Protein 2AEB (pdb70)

Structure (mmCIF, N/CA/C/O backbone):
data_2AEB
#
_entry.id   2AEB
#
_cell.length_a   91.422
_cell.length_b   91.422
_cell.length_c   69.637
_cell.angle_alpha   90.00
_cell.angle_beta   90.00
_cell.angle_gamma   120.00
#
_symmetry.space_group_name_H-M   'P 3'
#
loop_
_entity.id
_entity.type
_entity.pdbx_description
1 polymer 'Arginase 1'
2 non-polymer 'MANGANESE (II) ION'
3 non-polymer '2(S)-AMINO-6-BORONOHEXANOIC ACID'
4 water water
#
loop_
_atom_site.group_PDB
_atom_site.id
_atom_site.type_symbol
_atom_site.label_atom_id
_atom_site.label_alt_id
_atom_site.label_comp_id
_atom_site.label_asym_id
_atom_site.label_entity_id
_atom_site.label_seq_id
_atom_site.pdbx_PDB_ins_code
_atom_site.Cartn_x
_atom_site.Cartn_y
_atom_site.Cartn_z
_atom_site.occupancy
_atom_site.B_iso_or_equiv
_atom_site.auth_seq_id
_atom_site.auth_comp_id
_atom_site.auth_asym_id
_atom_site.auth_atom_id
_atom_site.pdbx_PDB_model_num
ATOM 1 N N . SER A 1 5 ? 74.313 45.569 44.521 0.78 56.25 5 SER A N 1
ATOM 2 C CA . SER A 1 5 ? 73.633 45.249 43.269 0.78 33.28 5 SER A CA 1
ATOM 3 C C . SER A 1 5 ? 73.716 43.739 42.978 0.78 19.72 5 SER A C 1
ATOM 4 O O . SER A 1 5 ? 74.171 43.039 43.889 0.78 22.07 5 SER A O 1
ATOM 12 N N . ARG A 1 6 ? 73.186 43.374 41.783 1.00 23.04 6 ARG A N 1
ATOM 13 C CA . ARG A 1 6 ? 73.135 42.081 41.203 1.00 36.30 6 ARG A CA 1
ATOM 14 C C . ARG A 1 6 ? 73.536 42.164 39.727 1.00 44.64 6 ARG A C 1
ATOM 15 O O . ARG A 1 6 ? 72.746 42.285 38.777 1.00 26.26 6 ARG A O 1
ATOM 36 N N . THR A 1 7 ? 74.861 42.080 39.687 1.00 52.47 7 THR A N 1
ATOM 37 C CA . THR A 1 7 ? 75.782 41.803 38.674 1.00 24.25 7 THR A CA 1
ATOM 38 C C . THR A 1 7 ? 75.717 40.350 38.186 1.00 14.81 7 THR A C 1
ATOM 39 O O . THR A 1 7 ? 75.657 39.362 38.911 1.00 14.05 7 THR A O 1
ATOM 50 N N . ILE A 1 8 ? 75.775 40.244 36.879 1.00 14.68 8 ILE A N 1
ATOM 51 C CA . ILE A 1 8 ? 75.616 39.061 36.076 1.00 13.27 8 ILE A CA 1
ATOM 52 C C . ILE A 1 8 ? 76.765 38.915 35.090 1.00 13.64 8 ILE A C 1
ATOM 53 O O . ILE A 1 8 ? 77.296 39.876 34.551 1.00 17.76 8 ILE A O 1
ATOM 69 N N . GLY A 1 9 ? 77.143 37.659 34.822 1.00 14.16 9 GLY A N 1
ATOM 70 C CA . GLY A 1 9 ? 78.158 37.299 33.834 1.00 14.78 9 GLY A CA 1
ATOM 71 C C . GLY A 1 9 ? 77.495 36.236 32.947 1.00 12.00 9 GLY A C 1
ATOM 72 O O . GLY A 1 9 ? 77.223 35.149 33.437 1.00 14.71 9 GLY A O 1
ATOM 76 N N . ILE A 1 10 ? 77.244 36.570 31.698 1.00 13.38 10 ILE A N 1
ATOM 77 C CA . ILE A 1 10 ? 76.621 35.740 30.680 1.00 14.87 10 ILE A CA 1
ATOM 78 C C . ILE A 1 10 ? 77.676 34.816 30.077 1.00 15.51 10 ILE A C 1
ATOM 79 O O . ILE A 1 10 ? 78.740 35.289 29.694 1.00 16.20 10 ILE A O 1
ATOM 95 N N . ILE A 1 11 ? 77.395 33.532 29.971 1.00 16.35 11 ILE A N 1
ATOM 96 C CA . ILE A 1 11 ? 78.241 32.568 29.283 1.00 11.30 11 ILE A CA 1
ATOM 97 C C . ILE A 1 11 ? 77.414 31.845 28.242 1.00 16.33 11 ILE A C 1
ATOM 98 O O . ILE A 1 11 ? 76.478 31.144 28.656 1.00 12.65 11 ILE A O 1
ATOM 114 N N . GLY A 1 12 ? 77.706 32.022 26.952 1.00 12.33 12 GLY A N 1
ATOM 115 C CA . GLY A 1 12 ? 76.993 31.226 25.933 1.00 11.77 12 GLY A CA 1
ATOM 116 C C . GLY A 1 12 ? 77.656 29.858 25.859 1.00 12.14 12 GLY A C 1
ATOM 117 O O . GLY A 1 12 ? 78.889 29.751 25.833 1.00 14.73 12 GLY A O 1
ATOM 121 N N . ALA A 1 13 ? 76.866 28.793 25.876 1.00 12.15 13 ALA A N 1
ATOM 122 C CA . ALA A 1 13 ? 77.308 27.406 25.769 1.00 13.65 13 ALA A CA 1
ATOM 123 C C . ALA A 1 13 ? 76.578 26.678 24.654 1.00 12.88 13 ALA A C 1
ATOM 124 O O . ALA A 1 13 ? 75.687 25.834 24.902 1.00 13.06 13 ALA A O 1
ATOM 131 N N . PRO A 1 14 ? 76.922 26.980 23.405 1.00 13.00 14 PRO A N 1
ATOM 132 C CA . PRO A 1 14 ? 76.266 26.426 22.215 1.00 11.23 14 PRO A CA 1
ATOM 133 C C . PRO A 1 14 ? 76.703 25.003 21.937 1.00 12.74 14 PRO A C 1
ATOM 134 O O . PRO A 1 14 ? 77.508 24.718 21.049 1.00 19.72 14 PRO A O 1
ATOM 145 N N . PHE A 1 15 ? 76.241 24.039 22.694 1.00 12.55 15 PHE A N 1
ATOM 146 C CA . PHE A 1 15 ? 76.673 22.661 22.752 1.00 10.57 15 PHE A CA 1
ATOM 147 C C . PHE A 1 15 ? 75.496 21.710 22.734 1.00 13.63 15 PHE A C 1
ATOM 148 O O . PHE A 1 15 ? 74.484 21.972 23.401 1.00 12.21 15 PHE A O 1
ATOM 165 N N . SER A 1 16 ? 75.555 20.625 21.969 1.00 9.11 16 SER A N 1
ATOM 166 C CA . SER A 1 16 ? 74.461 19.728 21.714 1.00 9.46 16 SER A CA 1
ATOM 167 C C . SER A 1 16 ? 74.784 18.242 21.896 1.00 10.02 16 SER A C 1
ATOM 168 O O . SER A 1 16 ? 73.852 17.433 21.818 1.00 9.92 16 SER A O 1
ATOM 176 N N . LYS A 1 17 ? 76.048 17.856 22.137 1.00 10.12 17 LYS A N 1
ATOM 177 C CA . LYS A 1 17 ? 76.377 16.431 22.090 1.00 9.54 17 LYS A CA 1
ATOM 178 C C . LYS A 1 17 ? 75.958 15.595 23.281 1.00 11.29 17 LYS A C 1
ATOM 179 O O . LYS A 1 17 ? 76.216 14.383 23.291 1.00 12.01 17 LYS A O 1
ATOM 198 N N . GLY A 1 18 ? 75.299 16.218 24.279 1.00 8.89 18 GLY A N 1
ATOM 199 C CA . GLY A 1 18 ? 74.600 15.482 25.318 1.00 10.60 18 GLY A CA 1
ATOM 200 C C . GLY A 1 18 ? 73.338 14.795 24.900 1.00 8.69 18 GLY A C 1
ATOM 201 O O . GLY A 1 18 ? 72.675 14.017 25.632 1.00 10.21 18 GLY A O 1
ATOM 205 N N . GLN A 1 19 ? 72.909 15.004 23.634 1.00 10.66 19 GLN A N 1
ATOM 206 C CA . GLN A 1 19 ? 71.666 14.451 23.095 1.00 8.79 19 GLN A CA 1
ATOM 207 C C . GLN A 1 19 ? 71.684 14.477 21.557 1.00 8.89 19 GLN A C 1
ATOM 208 O O . GLN A 1 19 ? 72.662 15.020 21.009 1.00 11.22 19 GLN A O 1
ATOM 222 N N . PRO A 1 20 ? 70.746 13.892 20.855 1.00 10.42 20 PRO A N 1
ATOM 223 C CA . PRO A 1 20 ? 70.957 13.772 19.394 1.00 14.90 20 PRO A CA 1
ATOM 224 C C . PRO A 1 20 ? 70.737 14.972 18.505 1.00 16.29 20 PRO A C 1
ATOM 225 O O . PRO A 1 20 ? 71.362 14.982 17.398 1.00 15.01 20 PRO A O 1
ATOM 236 N N . ARG A 1 21 ? 69.948 15.953 18.857 1.00 14.36 21 ARG A N 1
ATOM 237 C CA . ARG A 1 21 ? 69.476 17.033 18.009 1.00 10.80 21 ARG A CA 1
ATOM 238 C C . ARG A 1 21 ? 70.368 18.238 18.010 1.00 18.13 21 ARG A C 1
ATOM 239 O O . ARG A 1 21 ? 70.640 18.860 19.044 1.00 14.16 21 ARG A O 1
ATOM 260 N N . GLY A 1 22 ? 70.906 18.714 16.868 1.00 14.05 22 GLY A N 1
ATOM 261 C CA . GLY A 1 22 ? 71.954 19.714 16.909 1.00 11.68 22 GLY A CA 1
ATOM 262 C C . GLY A 1 22 ? 71.541 21.117 17.222 1.00 13.90 22 GLY A C 1
ATOM 263 O O . GLY A 1 22 ? 72.308 21.972 17.638 1.00 13.96 22 GLY A O 1
ATOM 267 N N . GLY A 1 23 ? 70.241 21.378 17.021 1.00 14.71 23 GLY A N 1
ATOM 268 C CA . GLY A 1 23 ? 69.676 22.687 17.092 1.00 10.69 23 GLY A CA 1
ATOM 269 C C . GLY A 1 23 ? 69.663 23.394 18.431 1.00 9.66 23 GLY A C 1
ATOM 270 O O . GLY A 1 23 ? 69.542 24.597 18.457 1.00 12.34 23 GLY A O 1
ATOM 274 N N . VAL A 1 24 ? 69.861 22.617 19.510 1.00 11.39 24 VAL A N 1
ATOM 275 C CA . VAL A 1 24 ? 70.063 23.319 20.791 1.00 11.31 24 VAL A CA 1
ATOM 276 C C . VAL A 1 24 ? 71.307 24.190 20.812 1.00 12.41 24 VAL A C 1
ATOM 277 O O . VAL A 1 24 ? 71.460 25.067 21.660 1.00 13.93 24 VAL A O 1
ATOM 290 N N . GLU A 1 25 ? 72.250 24.004 19.873 1.00 12.98 25 GLU A N 1
ATOM 291 C CA . GLU A 1 25 ? 73.398 24.846 19.668 1.00 16.11 25 GLU A CA 1
ATOM 292 C C . GLU A 1 25 ? 72.979 26.296 19.386 1.00 18.88 25 GLU A C 1
ATOM 293 O O . GLU A 1 25 ? 73.816 27.182 19.604 1.00 19.44 25 GLU A O 1
ATOM 305 N N . GLU A 1 26 ? 71.773 26.532 18.891 1.00 15.57 26 GLU A N 1
ATOM 306 C CA . GLU A 1 26 ? 71.322 27.871 18.574 1.00 19.68 26 GLU A CA 1
ATOM 307 C C . GLU A 1 26 ? 70.737 28.620 19.765 1.00 14.95 26 GLU A C 1
ATOM 308 O O . GLU A 1 26 ? 70.422 29.814 19.651 1.00 15.85 26 GLU A O 1
ATOM 320 N N . GLY A 1 27 ? 70.564 27.929 20.884 1.00 15.15 27 GLY A N 1
ATOM 321 C CA . GLY A 1 27 ? 70.023 28.578 22.061 1.00 18.05 27 GLY A CA 1
ATOM 322 C C . GLY A 1 27 ? 70.627 29.894 22.439 1.00 18.24 27 GLY A C 1
ATOM 323 O O . GLY A 1 27 ? 69.941 30.902 22.674 1.00 15.57 27 GLY A O 1
ATOM 327 N N . PRO A 1 28 ? 71.938 29.987 22.598 1.00 14.23 28 PRO A N 1
ATOM 328 C CA . PRO A 1 28 ? 72.504 31.278 23.009 1.00 11.08 28 PRO A CA 1
ATOM 329 C C . PRO A 1 28 ? 72.260 32.353 21.957 1.00 16.34 28 PRO A C 1
ATOM 330 O O . PRO A 1 28 ? 71.997 33.520 22.265 1.00 21.63 28 PRO A O 1
ATOM 341 N N . THR A 1 29 ? 72.310 32.011 20.674 1.00 18.13 29 THR A N 1
ATOM 342 C CA . THR A 1 29 ? 72.041 32.979 19.617 1.00 19.58 29 THR A CA 1
ATOM 343 C C . THR A 1 29 ? 70.633 33.541 19.629 1.00 15.52 29 THR A C 1
ATOM 344 O O . THR A 1 29 ? 70.379 34.749 19.506 1.00 17.72 29 THR A O 1
ATOM 355 N N . VAL A 1 30 ? 69.650 32.641 19.775 1.00 15.00 30 VAL A N 1
ATOM 356 C CA . VAL A 1 30 ? 68.290 33.211 19.703 1.00 13.69 30 VAL A CA 1
ATOM 357 C C . VAL A 1 30 ? 67.883 33.966 20.961 1.00 12.12 30 VAL A C 1
ATOM 358 O O . VAL A 1 30 ? 67.065 34.896 20.910 1.00 14.91 30 VAL A O 1
ATOM 371 N N . LEU A 1 31 ? 68.481 33.556 22.081 1.00 14.13 31 LEU A N 1
ATOM 372 C CA . LEU A 1 31 ? 68.180 34.274 23.323 1.00 15.83 31 LEU A CA 1
ATOM 373 C C . LEU A 1 31 ? 68.795 35.652 23.227 1.00 14.75 31 LEU A C 1
ATOM 374 O O . LEU A 1 31 ? 68.176 36.644 23.597 1.00 20.48 31 LEU A O 1
ATOM 390 N N . ARG A 1 32 ? 70.023 35.764 22.726 1.00 15.44 32 ARG A N 1
ATOM 391 C CA . ARG A 1 32 ? 70.691 37.035 22.552 1.00 20.77 32 ARG A CA 1
ATOM 392 C C . ARG A 1 32 ? 69.957 37.904 21.538 1.00 18.32 32 ARG A C 1
ATOM 393 O O . ARG A 1 32 ? 69.847 39.101 21.853 1.00 20.15 32 ARG A O 1
ATOM 414 N N . LYS A 1 33 ? 69.503 37.346 20.416 1.00 14.04 33 LYS A N 1
ATOM 415 C CA . LYS A 1 33 ? 68.783 38.063 19.376 1.00 15.01 33 LYS A CA 1
ATOM 416 C C . LYS A 1 33 ? 67.434 38.588 19.861 1.00 22.90 33 LYS A C 1
ATOM 417 O O . LYS A 1 33 ? 66.904 39.558 19.301 1.00 19.67 33 LYS A O 1
ATOM 436 N N . ALA A 1 34 ? 66.901 37.954 20.917 1.00 15.41 34 ALA A N 1
ATOM 437 C CA . ALA A 1 34 ? 65.612 38.360 21.468 1.00 14.25 34 ALA A CA 1
ATOM 438 C C . ALA A 1 34 ? 65.768 39.582 22.374 1.00 15.45 34 ALA A C 1
ATOM 439 O O . ALA A 1 34 ? 64.769 40.113 22.836 1.00 20.59 34 ALA A O 1
ATOM 446 N N . GLY A 1 35 ? 67.002 40.024 22.613 1.00 14.30 35 GLY A N 1
ATOM 447 C CA . GLY A 1 35 ? 67.241 41.213 23.402 1.00 19.60 35 GLY A CA 1
ATOM 448 C C . GLY A 1 35 ? 67.583 40.971 24.858 1.00 16.25 35 GLY A C 1
ATOM 449 O O . GLY A 1 35 ? 67.498 41.879 25.694 1.00 19.09 35 GLY A O 1
ATOM 453 N N . LEU A 1 36 ? 67.956 39.759 25.216 1.00 14.45 36 LEU A N 1
ATOM 454 C CA . LEU A 1 36 ? 68.178 39.410 26.614 1.00 15.96 36 LEU A CA 1
ATOM 455 C C . LEU A 1 36 ? 69.129 40.341 27.349 1.00 18.38 36 LEU A C 1
ATOM 456 O O . LEU A 1 36 ? 68.802 40.825 28.442 1.00 16.16 36 LEU A O 1
ATOM 472 N N . LEU A 1 37 ? 70.313 40.630 26.821 1.00 18.64 37 LEU A N 1
ATOM 473 C CA . LEU A 1 37 ? 71.244 41.467 27.607 1.00 20.33 37 LEU A CA 1
ATOM 474 C C . LEU A 1 37 ? 70.704 42.882 27.737 1.00 16.97 37 LEU A C 1
ATOM 475 O O . LEU A 1 37 ? 70.809 43.525 28.772 1.00 21.54 37 LEU A O 1
ATOM 491 N N . GLU A 1 38 ? 70.115 43.441 26.671 1.00 18.03 38 GLU A N 1
ATOM 492 C CA . GLU A 1 38 ? 69.565 44.781 26.748 1.00 21.23 38 GLU A CA 1
ATOM 493 C C . GLU A 1 38 ? 68.430 44.898 27.757 1.00 25.41 38 GLU A C 1
ATOM 494 O O . GLU A 1 38 ? 68.316 45.863 28.539 1.00 19.78 38 GLU A O 1
ATOM 506 N N . LYS A 1 39 ? 67.558 43.885 27.756 1.00 19.03 39 LYS A N 1
ATOM 507 C CA . LYS A 1 39 ? 66.434 43.828 28.692 1.00 13.75 39 LYS A CA 1
ATOM 508 C C . LYS A 1 39 ? 66.952 43.731 30.116 1.00 16.58 39 LYS A C 1
ATOM 509 O O . LYS A 1 39 ? 66.363 44.344 31.027 1.00 18.34 39 LYS A O 1
ATOM 528 N N . LEU A 1 40 ? 68.041 43.015 30.367 1.00 14.47 40 LEU A N 1
ATOM 529 C CA . LEU A 1 40 ? 68.597 42.889 31.720 1.00 14.32 40 LEU A CA 1
ATOM 530 C C . LEU A 1 40 ? 69.112 44.269 32.131 1.00 15.90 40 LEU A C 1
ATOM 531 O O . LEU A 1 40 ? 68.908 44.679 33.278 1.00 16.56 40 LEU A O 1
ATOM 547 N N . LYS A 1 41 ? 69.735 44.963 31.185 1.00 19.20 41 LYS A N 1
ATOM 548 C CA . LYS A 1 41 ? 70.293 46.307 31.464 1.00 17.13 41 LYS A CA 1
ATOM 549 C C . LYS A 1 41 ? 69.186 47.299 31.770 1.00 16.87 41 LYS A C 1
ATOM 550 O O . LYS A 1 41 ? 69.393 48.198 32.609 1.00 23.20 41 LYS A O 1
ATOM 569 N N . GLU A 1 42 ? 68.009 47.174 31.180 1.00 16.97 42 GLU A N 1
ATOM 570 C CA . GLU A 1 42 ? 66.844 48.036 31.326 1.00 17.40 42 GLU A CA 1
ATOM 571 C C . GLU A 1 42 ? 66.236 47.939 32.720 1.00 16.46 42 GLU A C 1
ATOM 572 O O . GLU A 1 42 ? 65.571 48.859 33.200 1.00 24.68 42 GLU A O 1
ATOM 584 N N . GLN A 1 43 ? 66.486 46.801 33.332 1.00 14.69 43 GLN A N 1
ATOM 585 C CA . GLN A 1 43 ? 66.186 46.343 34.661 1.00 25.40 43 GLN A CA 1
ATOM 586 C C . GLN A 1 43 ? 67.231 46.794 35.646 1.00 21.37 43 GLN A C 1
ATOM 587 O O . GLN A 1 43 ? 68.054 47.685 35.413 1.00 30.77 43 GLN A O 1
ATOM 601 N N . GLU A 1 44 ? 67.321 46.153 36.819 1.00 21.22 44 GLU A N 1
ATOM 602 C CA . GLU A 1 44 ? 68.427 46.705 37.624 1.00 45.35 44 GLU A CA 1
ATOM 603 C C . GLU A 1 44 ? 69.857 46.441 37.205 1.00 36.31 44 GLU A C 1
ATOM 604 O O . GLU A 1 44 ? 70.705 46.764 38.065 1.00 25.39 44 GLU A O 1
ATOM 616 N N . CYS A 1 45 ? 70.302 45.890 36.075 1.00 19.13 45 CYS A N 1
ATOM 617 C CA . CYS A 1 45 ? 71.430 44.992 36.125 1.00 18.32 45 CYS A CA 1
ATOM 618 C C . CYS A 1 45 ? 72.748 45.410 35.482 1.00 16.19 45 CYS A C 1
ATOM 619 O O . CYS A 1 45 ? 72.800 46.078 34.464 1.00 21.99 45 CYS A O 1
ATOM 626 N N . ASP A 1 46 ? 73.818 44.937 36.118 1.00 17.63 46 ASP A N 1
ATOM 627 C CA . ASP A 1 46 ? 75.216 45.092 35.740 1.00 17.39 46 ASP A CA 1
ATOM 628 C C . ASP A 1 46 ? 75.637 43.787 35.068 1.00 18.11 46 ASP A C 1
ATOM 629 O O . ASP A 1 46 ? 75.970 42.845 35.784 1.00 18.44 46 ASP A O 1
ATOM 638 N N . VAL A 1 47 ? 75.599 43.810 33.756 1.00 17.19 47 VAL A N 1
ATOM 639 C CA . VAL A 1 47 ? 75.846 42.686 32.894 1.00 15.90 47 VAL A CA 1
ATOM 640 C C . VAL A 1 47 ? 77.176 42.704 32.133 1.00 22.46 47 VAL A C 1
ATOM 641 O O . VAL A 1 47 ? 77.532 43.581 31.353 1.00 26.30 47 VAL A O 1
ATOM 654 N N . LYS A 1 48 ? 77.918 41.626 32.339 1.00 19.26 48 LYS A N 1
ATOM 655 C CA . LYS A 1 48 ? 79.160 41.407 31.582 1.00 23.15 48 LYS A CA 1
ATOM 656 C C . LYS A 1 48 ? 79.001 40.135 30.771 1.00 25.13 48 LYS A C 1
ATOM 657 O O . LYS A 1 48 ? 78.679 39.028 31.246 1.00 16.26 48 LYS A O 1
ATOM 676 N N . ASP A 1 49 ? 79.153 40.302 29.455 1.00 22.78 49 ASP A N 1
ATOM 677 C CA . ASP A 1 49 ? 79.139 39.183 28.524 1.00 14.56 49 ASP A CA 1
ATOM 678 C C . ASP A 1 49 ? 80.517 38.558 28.396 1.00 17.69 49 ASP A C 1
ATOM 679 O O . ASP A 1 49 ? 81.483 39.199 27.957 1.00 30.83 49 ASP A O 1
ATOM 688 N N . TYR A 1 50 ? 80.692 37.313 28.788 1.00 15.38 50 TYR A N 1
ATOM 689 C CA . TYR A 1 50 ? 81.920 36.551 28.718 1.00 16.61 50 TYR A CA 1
ATOM 690 C C . TYR A 1 50 ? 82.015 35.787 27.391 1.00 19.92 50 TYR A C 1
ATOM 691 O O . TYR A 1 50 ? 82.951 35.019 27.173 1.00 19.06 50 TYR A O 1
ATOM 709 N N . GLY A 1 51 ? 81.055 35.984 26.520 1.00 17.54 51 GLY A N 1
ATOM 710 C CA . GLY A 1 51 ? 80.954 35.432 25.178 1.00 18.78 51 GLY A CA 1
ATOM 711 C C . GLY A 1 51 ? 80.454 34.010 25.109 1.00 18.81 51 GLY A C 1
ATOM 712 O O . GLY A 1 51 ? 79.987 33.375 26.071 1.00 19.29 51 GLY A O 1
ATOM 716 N N . ASP A 1 52 ? 80.570 33.479 23.896 1.00 17.80 52 ASP A N 1
ATOM 717 C CA . ASP A 1 52 ? 80.172 32.097 23.662 1.00 20.68 52 ASP A CA 1
ATOM 718 C C . ASP A 1 52 ? 81.423 31.228 23.720 1.00 26.26 52 ASP A C 1
ATOM 719 O O . ASP A 1 52 ? 82.471 31.482 23.107 1.00 20.60 52 ASP A O 1
ATOM 728 N N . LEU A 1 53 ? 81.381 30.155 24.502 1.00 16.69 53 LEU A N 1
ATOM 729 C CA . LEU A 1 53 ? 82.487 29.208 24.517 1.00 15.01 53 LEU A CA 1
ATOM 730 C C . LEU A 1 53 ? 82.643 28.490 23.184 1.00 15.98 53 LEU A C 1
ATOM 731 O O . LEU A 1 53 ? 81.636 28.008 22.642 1.00 19.42 53 LEU A O 1
ATOM 747 N N . PRO A 1 54 ? 83.893 28.457 22.738 1.00 17.87 54 PRO A N 1
ATOM 748 C CA . PRO A 1 54 ? 84.242 27.662 21.563 1.00 19.87 54 PRO A CA 1
ATOM 749 C C . PRO A 1 54 ? 84.578 26.232 21.962 1.00 10.86 54 PRO A C 1
ATOM 750 O O . PRO A 1 54 ? 85.597 25.911 22.553 1.00 20.71 54 PRO A O 1
ATOM 761 N N . PHE A 1 55 ? 83.686 25.318 21.601 1.00 18.93 55 PHE A N 1
ATOM 762 C CA . PHE A 1 55 ? 83.809 23.909 21.915 1.00 16.57 55 PHE A CA 1
ATOM 763 C C . PHE A 1 55 ? 84.498 23.246 20.723 1.00 26.20 55 PHE A C 1
ATOM 764 O O . PHE A 1 55 ? 83.975 23.307 19.612 1.00 24.79 55 PHE A O 1
ATOM 781 N N . ALA A 1 56 ? 85.674 22.635 20.886 1.00 26.69 56 ALA A N 1
ATOM 782 C CA . ALA A 1 56 ? 86.248 22.157 19.613 1.00 31.42 56 ALA A CA 1
ATOM 783 C C . ALA A 1 56 ? 85.703 20.761 19.305 1.00 22.37 56 ALA A C 1
ATOM 784 O O . ALA A 1 56 ? 85.318 20.032 20.210 1.00 20.29 56 ALA A O 1
ATOM 791 N N . ASP A 1 57 ? 85.680 20.439 18.014 1.00 28.71 57 ASP A N 1
ATOM 792 C CA . ASP A 1 57 ? 85.231 19.123 17.593 1.00 16.79 57 ASP A CA 1
ATOM 793 C C . ASP A 1 57 ? 86.142 18.004 18.061 1.00 19.32 57 ASP A C 1
ATOM 794 O O . ASP A 1 57 ? 87.364 18.185 17.991 1.00 23.11 57 ASP A O 1
ATOM 803 N N . ILE A 1 58 ? 85.606 16.874 18.528 1.00 17.53 58 ILE A N 1
ATOM 804 C CA . ILE A 1 58 ? 86.395 15.681 18.821 1.00 15.06 58 ILE A CA 1
ATOM 805 C C . ILE A 1 58 ? 85.948 14.579 17.879 1.00 16.68 58 ILE A C 1
ATOM 806 O O . ILE A 1 58 ? 84.987 13.858 18.105 1.00 19.10 58 ILE A O 1
ATOM 822 N N . PRO A 1 59 ? 86.690 14.433 16.771 1.00 15.09 59 PRO A N 1
ATOM 823 C CA . PRO A 1 59 ? 86.296 13.428 15.779 1.00 13.21 59 PRO A CA 1
ATOM 824 C C . PRO A 1 59 ? 86.302 11.988 16.265 1.00 12.43 59 PRO A C 1
ATOM 825 O O . PRO A 1 59 ? 85.446 11.217 15.831 1.00 14.06 59 PRO A O 1
ATOM 836 N N . ASN A 1 60 ? 87.281 11.614 17.093 1.00 12.35 60 ASN A N 1
ATOM 837 C CA . ASN A 1 60 ? 87.333 10.251 17.630 1.00 12.29 60 ASN A CA 1
ATOM 838 C C . ASN A 1 60 ? 86.640 10.241 19.002 1.00 15.31 60 ASN A C 1
ATOM 839 O O . ASN A 1 60 ? 87.241 10.629 19.994 1.00 15.77 60 ASN A O 1
ATOM 850 N N . ASP A 1 61 ? 85.379 9.823 19.035 1.00 13.04 61 ASP A N 1
ATOM 851 C CA . ASP A 1 61 ? 84.565 9.855 20.274 1.00 11.61 61 ASP A CA 1
ATOM 852 C C . ASP A 1 61 ? 83.502 8.780 20.192 1.00 11.19 61 ASP A C 1
ATOM 853 O O . ASP A 1 61 ? 82.292 9.122 20.114 1.00 15.64 61 ASP A O 1
ATOM 862 N N . SER A 1 62 ? 83.907 7.523 20.170 1.00 13.61 62 SER A N 1
ATOM 863 C CA . SER A 1 62 ? 82.987 6.414 20.048 1.00 12.61 62 SER A CA 1
ATOM 864 C C . SER A 1 62 ? 82.326 6.172 21.412 1.00 13.20 62 SER A C 1
ATOM 865 O O . SER A 1 62 ? 82.934 6.547 22.416 1.00 15.29 62 SER A O 1
ATOM 873 N N . PRO A 1 63 ? 81.137 5.618 21.400 1.00 13.44 63 PRO A N 1
ATOM 874 C CA . PRO A 1 63 ? 80.434 5.371 22.672 1.00 10.89 63 PRO A CA 1
ATOM 875 C C . PRO A 1 63 ? 81.277 4.626 23.669 1.00 10.84 63 PRO A C 1
ATOM 876 O O . PRO A 1 63 ? 82.135 3.761 23.445 1.00 15.13 63 PRO A O 1
ATOM 887 N N . PHE A 1 64 ? 81.007 4.951 24.940 1.00 13.05 64 PHE A N 1
ATOM 888 C CA . PHE A 1 64 ? 81.525 4.214 26.081 1.00 11.19 64 PHE A CA 1
ATOM 889 C C . PHE A 1 64 ? 80.392 3.318 26.524 1.00 14.56 64 PHE A C 1
ATOM 890 O O . PHE A 1 64 ? 79.401 3.834 27.070 1.00 17.36 64 PHE A O 1
ATOM 907 N N . GLN A 1 65 ? 80.455 2.018 26.274 1.00 18.58 65 GLN A N 1
ATOM 908 C CA . GLN A 1 65 ? 79.290 1.151 26.441 1.00 22.85 65 GLN A CA 1
ATOM 909 C C . GLN A 1 65 ? 78.106 1.775 25.686 1.00 23.89 65 GLN A C 1
ATOM 910 O O . GLN A 1 65 ? 78.183 1.927 24.457 1.00 17.76 65 GLN A O 1
ATOM 924 N N . ILE A 1 66 ? 77.036 2.129 26.379 1.00 22.88 66 ILE A N 1
ATOM 925 C CA . ILE A 1 66 ? 75.842 2.780 25.912 1.00 20.79 66 ILE A CA 1
ATOM 926 C C . ILE A 1 66 ? 76.008 4.292 25.695 1.00 15.15 66 ILE A C 1
ATOM 927 O O . ILE A 1 66 ? 75.255 4.917 24.970 1.00 17.27 66 ILE A O 1
ATOM 943 N N . VAL A 1 67 ? 76.965 4.847 26.390 1.00 15.91 67 VAL A N 1
ATOM 944 C CA . VAL A 1 67 ? 77.037 6.281 26.572 1.00 14.50 67 VAL A CA 1
ATOM 945 C C . VAL A 1 67 ? 77.604 7.019 25.359 1.00 14.40 67 VAL A C 1
ATOM 946 O O . VAL A 1 67 ? 78.706 6.654 24.945 1.00 13.15 67 VAL A O 1
ATOM 959 N N . LYS A 1 68 ? 76.908 7.996 24.803 1.00 13.70 68 LYS A N 1
ATOM 960 C CA . LYS A 1 68 ? 77.329 8.590 23.535 1.00 11.99 68 LYS A CA 1
ATOM 961 C C . LYS A 1 68 ? 78.065 9.915 23.684 1.00 16.08 68 LYS A C 1
ATOM 962 O O . LYS A 1 68 ? 77.775 10.703 24.570 1.00 13.31 68 LYS A O 1
ATOM 981 N N . ASN A 1 69 ? 78.993 10.109 22.753 1.00 12.11 69 ASN A N 1
ATOM 982 C CA . ASN A 1 69 ? 79.836 11.300 22.689 1.00 16.10 69 ASN A CA 1
ATOM 983 C C . ASN A 1 69 ? 80.458 11.633 24.047 1.00 10.64 69 ASN A C 1
ATOM 984 O O . ASN A 1 69 ? 80.462 12.819 24.391 1.00 11.84 69 ASN A O 1
ATOM 995 N N . PRO A 1 70 ? 81.003 10.660 24.761 1.00 11.14 70 PRO A N 1
ATOM 996 C CA . PRO A 1 70 ? 81.444 11.008 26.146 1.00 13.02 70 PRO A CA 1
ATOM 997 C C . PRO A 1 70 ? 82.546 12.039 26.219 1.00 13.21 70 PRO A C 1
ATOM 998 O O . PRO A 1 70 ? 82.626 12.937 27.074 1.00 10.63 70 PRO A O 1
ATOM 1009 N N . ARG A 1 71 ? 83.550 11.925 25.328 1.00 12.79 71 ARG A N 1
ATOM 1010 C CA . ARG A 1 71 ? 84.680 12.870 25.387 1.00 10.82 71 ARG A CA 1
ATOM 1011 C C . ARG A 1 71 ? 84.268 14.277 25.036 1.00 11.14 71 ARG A C 1
ATOM 1012 O O . ARG A 1 71 ? 84.779 15.234 25.615 1.00 13.80 71 ARG A O 1
ATOM 1033 N N . SER A 1 72 ? 83.348 14.465 24.095 1.00 10.95 72 SER A N 1
ATOM 1034 C CA . SER A 1 72 ? 82.840 15.761 23.712 1.00 14.66 72 SER A CA 1
ATOM 1035 C C . SER A 1 72 ? 82.084 16.368 24.907 1.00 9.68 72 SER A C 1
ATOM 1036 O O . SER A 1 72 ? 82.293 17.528 25.233 1.00 11.41 72 SER A O 1
ATOM 1044 N N . VAL A 1 73 ? 81.236 15.533 25.504 1.00 10.89 73 VAL A N 1
ATOM 1045 C CA . VAL A 1 73 ? 80.443 16.124 26.601 1.00 12.96 73 VAL A CA 1
ATOM 1046 C C . VAL A 1 73 ? 81.322 16.442 27.807 1.00 11.39 73 VAL A C 1
ATOM 1047 O O . VAL A 1 73 ? 81.129 17.493 28.429 1.00 11.81 73 VAL A O 1
ATOM 1060 N N . GLY A 1 74 ? 82.277 15.565 28.089 1.00 12.74 74 GLY A N 1
ATOM 1061 C CA . GLY A 1 74 ? 83.157 15.797 29.223 1.00 12.52 74 GLY A CA 1
ATOM 1062 C C . GLY A 1 74 ? 84.009 17.023 29.087 1.00 12.53 74 GLY A C 1
ATOM 1063 O O . GLY A 1 74 ? 84.209 17.816 30.013 1.00 13.60 74 GLY A O 1
ATOM 1067 N N . LYS A 1 75 ? 84.503 17.221 27.857 1.00 12.27 75 LYS A N 1
ATOM 1068 C CA . LYS A 1 75 ? 85.396 18.340 27.617 1.00 15.42 75 LYS A CA 1
ATOM 1069 C C . LYS A 1 75 ? 84.622 19.645 27.675 1.00 12.35 75 LYS A C 1
ATOM 1070 O O . LYS A 1 75 ? 85.108 20.633 28.219 1.00 16.27 75 LYS A O 1
ATOM 1089 N N . ALA A 1 76 ? 83.411 19.625 27.120 1.00 12.23 76 ALA A N 1
ATOM 1090 C CA . ALA A 1 76 ? 82.583 20.824 27.098 1.00 12.73 76 ALA A CA 1
ATOM 1091 C C . ALA A 1 76 ? 82.269 21.286 28.537 1.00 11.45 76 ALA A C 1
ATOM 1092 O O . ALA A 1 76 ? 82.293 22.472 28.889 1.00 13.94 76 ALA A O 1
ATOM 1099 N N . SER A 1 77 ? 81.934 20.342 29.396 1.00 11.46 77 SER A N 1
ATOM 1100 C CA . SER A 1 77 ? 81.653 20.691 30.801 1.00 10.74 77 SER A CA 1
ATOM 1101 C C . SER A 1 77 ? 82.934 21.087 31.537 1.00 11.01 77 SER A C 1
ATOM 1102 O O . SER A 1 77 ? 82.893 21.968 32.414 1.00 13.25 77 SER A O 1
ATOM 1110 N N . GLU A 1 78 ? 84.064 20.472 31.230 1.00 11.50 78 GLU A N 1
ATOM 1111 C CA . GLU A 1 78 ? 85.324 20.863 31.861 1.00 10.37 78 GLU A CA 1
ATOM 1112 C C . GLU A 1 78 ? 85.602 22.322 31.554 1.00 11.30 78 GLU A C 1
ATOM 1113 O O . GLU A 1 78 ? 85.953 23.120 32.444 1.00 12.31 78 GLU A O 1
ATOM 1125 N N . GLN A 1 79 ? 85.455 22.725 30.304 1.00 12.30 79 GLN A N 1
ATOM 1126 C CA . GLN A 1 79 ? 85.619 24.084 29.829 1.00 12.44 79 GLN A CA 1
ATOM 1127 C C . GLN A 1 79 ? 84.650 25.052 30.507 1.00 14.91 79 GLN A C 1
ATOM 1128 O O . GLN A 1 79 ? 85.021 26.117 31.037 1.00 15.38 79 GLN A O 1
ATOM 1142 N N . LEU A 1 80 ? 83.361 24.675 30.487 1.00 13.06 80 LEU A N 1
ATOM 1143 C CA . LEU A 1 80 ? 82.333 25.490 31.135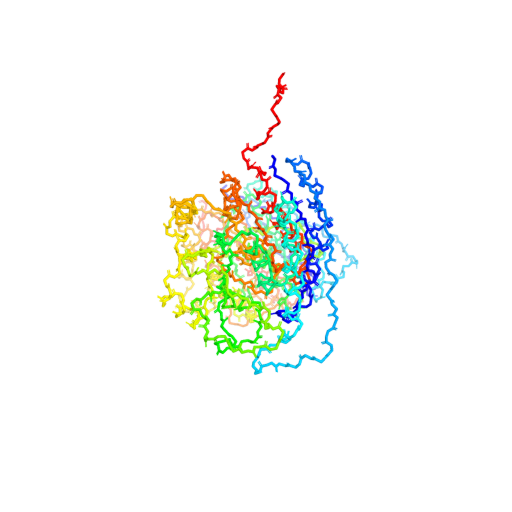 1.00 15.56 80 LEU A CA 1
ATOM 1144 C C . LEU A 1 80 ? 82.627 25.631 32.623 1.00 12.46 80 LEU A C 1
ATOM 1145 O O . LEU A 1 80 ? 82.453 26.742 33.171 1.00 11.49 80 LEU A O 1
ATOM 1161 N N . ALA A 1 81 ? 83.084 24.610 33.321 1.00 12.43 81 ALA A N 1
ATOM 1162 C CA . ALA A 1 81 ? 83.391 24.699 34.750 1.00 13.29 81 ALA A CA 1
ATOM 1163 C C . ALA A 1 81 ? 84.416 25.789 34.983 1.00 13.47 81 ALA A C 1
ATOM 1164 O O . ALA A 1 81 ? 84.295 26.576 35.916 1.00 12.09 81 ALA A O 1
ATOM 1171 N N . GLY A 1 82 ? 85.436 25.808 34.113 1.00 15.74 82 GLY A N 1
ATOM 1172 C CA . GLY A 1 82 ? 86.478 26.833 34.314 1.00 17.26 82 GLY A CA 1
ATOM 1173 C C . GLY A 1 82 ? 85.945 28.235 34.188 1.00 15.37 82 GLY A C 1
ATOM 1174 O O . GLY A 1 82 ? 86.325 29.161 34.932 1.00 17.77 82 GLY A O 1
ATOM 1178 N N . LYS A 1 83 ? 85.082 28.404 33.205 1.00 15.20 83 LYS A N 1
ATOM 1179 C CA . LYS A 1 83 ? 84.528 29.720 32.900 1.00 16.57 83 LYS A CA 1
ATOM 1180 C C . LYS A 1 83 ? 83.583 30.233 33.972 1.00 15.32 83 LYS A C 1
ATOM 1181 O O . LYS A 1 83 ? 83.618 31.400 34.340 1.00 15.86 83 LYS A O 1
ATOM 1193 N N . VAL A 1 84 ? 82.730 29.349 34.467 1.00 14.73 84 VAL A N 1
ATOM 1194 C CA . VAL A 1 84 ? 81.818 29.679 35.563 1.00 15.61 84 VAL A CA 1
ATOM 1195 C C . VAL A 1 84 ? 82.610 30.021 36.820 1.00 12.01 84 VAL A C 1
ATOM 1196 O O . VAL A 1 84 ? 82.307 30.968 37.517 1.00 12.54 84 VAL A O 1
ATOM 1209 N N . ALA A 1 85 ? 83.658 29.235 37.093 1.00 14.70 85 ALA A N 1
ATOM 1210 C CA . ALA A 1 85 ? 84.457 29.546 38.305 1.00 17.04 85 ALA A CA 1
ATOM 1211 C C . ALA A 1 85 ? 85.074 30.916 38.164 1.00 15.70 85 ALA A C 1
ATOM 1212 O O . ALA A 1 85 ? 85.104 31.731 39.090 1.00 17.95 85 ALA A O 1
ATOM 1219 N N . GLU A 1 86 ? 85.540 31.277 36.993 1.00 12.77 86 GLU A N 1
ATOM 1220 C CA . GLU A 1 86 ? 86.053 32.639 36.708 1.00 15.81 86 GLU A CA 1
ATOM 1221 C C . GLU A 1 86 ? 84.999 33.694 37.040 1.00 24.61 86 GLU A C 1
ATOM 1222 O O . GLU A 1 86 ? 85.246 34.615 37.837 1.00 19.83 86 GLU A O 1
ATOM 1234 N N . VAL A 1 87 ? 83.781 33.611 36.476 1.00 16.20 87 VAL A N 1
ATOM 1235 C CA . VAL A 1 87 ? 82.813 34.704 36.697 1.00 22.75 87 VAL A CA 1
ATOM 1236 C C . VAL A 1 87 ? 82.387 34.735 38.164 1.00 15.04 87 VAL A C 1
ATOM 1237 O O . VAL A 1 87 ? 82.165 35.861 38.664 1.00 15.49 87 VAL A O 1
ATOM 1250 N N . LYS A 1 88 ? 82.315 33.615 38.858 1.00 12.81 88 LYS A N 1
ATOM 1251 C CA . LYS A 1 88 ? 82.088 33.619 40.302 1.00 17.44 88 LYS A CA 1
ATOM 1252 C C . LYS A 1 88 ? 83.217 34.331 41.033 1.00 22.97 88 LYS A C 1
ATOM 1253 O O . LYS A 1 88 ? 83.040 35.090 41.993 1.00 19.91 88 LYS A O 1
ATOM 1272 N N . LYS A 1 89 ? 84.456 34.081 40.574 1.00 21.94 89 LYS A N 1
ATOM 1273 C CA . LYS A 1 89 ? 85.566 34.783 41.240 1.00 17.67 89 LYS A CA 1
ATOM 1274 C C . LYS A 1 89 ? 85.451 36.275 41.042 1.00 22.11 89 LYS A C 1
ATOM 1275 O O . LYS A 1 89 ? 85.917 37.167 41.768 1.00 26.24 89 LYS A O 1
ATOM 1294 N N . ASN A 1 90 ? 84.781 36.684 39.960 1.00 16.05 90 ASN A N 1
ATOM 1295 C CA . ASN A 1 90 ? 84.672 38.078 39.609 1.00 18.43 90 ASN A CA 1
ATOM 1296 C C . ASN A 1 90 ? 83.434 38.682 40.281 1.00 18.88 90 ASN A C 1
ATOM 1297 O O . ASN A 1 90 ? 83.120 39.823 39.950 1.00 19.36 90 ASN A O 1
ATOM 1308 N N . GLY A 1 91 ? 82.814 37.922 41.186 1.00 17.23 91 GLY A N 1
ATOM 1309 C CA . GLY A 1 91 ? 81.696 38.343 41.986 1.00 16.62 91 GLY A CA 1
ATOM 1310 C C . GLY A 1 91 ? 80.364 38.588 41.309 1.00 17.40 91 GLY A C 1
ATOM 1311 O O . GLY A 1 91 ? 79.537 39.452 41.647 1.00 20.13 91 GLY A O 1
ATOM 1315 N N . ARG A 1 92 ? 80.144 37.774 40.274 1.00 16.18 92 ARG A N 1
ATOM 1316 C CA . ARG A 1 92 ? 78.931 37.876 39.457 1.00 15.62 92 ARG A CA 1
ATOM 1317 C C . ARG A 1 92 ? 78.158 36.566 39.500 1.00 13.39 92 ARG A C 1
ATOM 1318 O O . ARG A 1 92 ? 78.699 35.520 39.789 1.00 15.13 92 ARG A O 1
ATOM 1339 N N . ILE A 1 93 ? 76.856 36.719 39.225 1.00 15.81 93 ILE A N 1
ATOM 1340 C CA . ILE A 1 93 ? 75.988 35.545 39.033 1.00 15.08 93 ILE A CA 1
ATOM 1341 C C . ILE A 1 93 ? 76.241 34.993 37.630 1.00 9.42 93 ILE A C 1
ATOM 1342 O O . ILE A 1 93 ? 76.058 35.728 36.651 1.00 15.42 93 ILE A O 1
ATOM 1358 N N . SER A 1 94 ? 76.626 33.718 37.579 1.00 12.09 94 SER A N 1
ATOM 1359 C CA . SER A 1 94 ? 76.846 33.062 36.280 1.00 10.82 94 SER A CA 1
ATOM 1360 C C . SER A 1 94 ? 75.495 32.752 35.667 1.00 13.29 94 SER A C 1
ATOM 1361 O O . SER A 1 94 ? 74.631 32.141 36.307 1.00 14.81 94 SER A O 1
ATOM 1369 N N . LEU A 1 95 ? 75.347 33.157 34.413 1.00 11.77 95 LEU A N 1
ATOM 1370 C CA . LEU A 1 95 ? 74.124 32.882 33.668 1.00 15.03 95 LEU A CA 1
ATOM 1371 C C . LEU A 1 95 ? 74.530 32.133 32.392 1.00 13.52 95 LEU A C 1
ATOM 1372 O O . LEU A 1 95 ? 75.024 32.752 31.456 1.00 12.80 95 LEU A O 1
ATOM 1388 N N . VAL A 1 96 ? 74.286 30.860 32.395 1.00 9.92 96 VAL A N 1
ATOM 1389 C CA . VAL A 1 96 ? 74.681 29.944 31.331 1.00 10.75 96 VAL A CA 1
ATOM 1390 C C . VAL A 1 96 ? 73.511 29.761 30.381 1.00 13.44 96 VAL A C 1
ATOM 1391 O O . VAL A 1 96 ? 72.451 29.259 30.771 1.00 11.28 96 VAL A O 1
ATOM 1404 N N . LEU A 1 97 ? 73.685 30.159 29.134 1.00 11.79 97 LEU A N 1
ATOM 1405 C CA . LEU A 1 97 ? 72.691 29.938 28.094 1.00 10.06 97 LEU A CA 1
ATOM 1406 C C . LEU A 1 97 ? 72.981 28.642 27.337 1.00 10.64 97 LEU A C 1
ATOM 1407 O O . LEU A 1 97 ? 73.982 28.578 26.608 1.00 12.75 97 LEU A O 1
ATOM 1423 N N . GLY A 1 98 ? 72.230 27.583 27.467 1.00 11.68 98 GLY A N 1
ATOM 1424 C CA . GLY A 1 98 ? 72.528 26.360 26.754 1.00 10.02 98 GLY A CA 1
ATOM 1425 C C . GLY A 1 98 ? 71.865 26.356 25.373 1.00 9.98 98 GLY A C 1
ATOM 1426 O O . GLY A 1 98 ? 71.175 27.296 24.989 1.00 12.45 98 GLY A O 1
ATOM 1430 N N . GLY A 1 99 ? 72.099 25.270 24.668 1.00 12.39 99 GLY A N 1
ATOM 1431 C CA . GLY A 1 99 ? 72.830 24.087 24.983 1.00 12.80 99 GLY A CA 1
ATOM 1432 C C . GLY A 1 99 ? 72.020 23.045 25.742 1.00 11.01 99 GLY A C 1
ATOM 1433 O O . GLY A 1 99 ? 71.011 23.380 26.363 1.00 12.69 99 GLY A O 1
ATOM 1437 N N . ASP A 1 100 ? 72.447 21.787 25.674 1.00 10.39 100 ASP A N 1
ATOM 1438 C CA . ASP A 1 100 ? 71.759 20.680 26.311 1.00 10.00 100 ASP A CA 1
ATOM 1439 C C . ASP A 1 100 ? 72.147 20.600 27.795 1.00 10.67 100 ASP A C 1
ATOM 1440 O O . ASP A 1 100 ? 73.176 21.176 28.199 1.00 10.17 100 ASP A O 1
ATOM 1449 N N . HIS A 1 101 ? 71.321 19.886 28.539 1.00 8.95 101 HIS A N 1
ATOM 1450 C CA . HIS A 1 101 ? 71.462 19.898 30.017 1.00 10.62 101 HIS A CA 1
ATOM 1451 C C . HIS A 1 101 ? 72.652 19.126 30.493 1.00 11.38 101 HIS A C 1
ATOM 1452 O O . HIS A 1 101 ? 72.938 19.165 31.708 1.00 10.41 101 HIS A O 1
ATOM 1466 N N . SER A 1 102 ? 73.413 18.399 29.673 1.00 9.13 102 SER A N 1
ATOM 1467 C CA . SER A 1 102 ? 74.647 17.781 30.153 1.00 12.07 102 SER A CA 1
ATOM 1468 C C . SER A 1 102 ? 75.581 18.852 30.669 1.00 8.43 102 SER A C 1
ATOM 1469 O O . SER A 1 102 ? 76.458 18.564 31.524 1.00 9.71 102 SER A O 1
ATOM 1477 N N . LEU A 1 103 ? 75.479 20.072 30.216 1.00 9.62 103 LEU A N 1
ATOM 1478 C CA . LEU A 1 103 ? 76.330 21.190 30.607 1.00 11.99 103 LEU A CA 1
ATOM 1479 C C . LEU A 1 103 ? 76.231 21.503 32.100 1.00 10.57 103 LEU A C 1
ATOM 1480 O O . LEU A 1 103 ? 77.089 22.198 32.655 1.00 12.41 103 LEU A O 1
ATOM 1496 N N . ALA A 1 104 ? 75.153 21.030 32.727 1.00 11.44 104 ALA A N 1
ATOM 1497 C CA . ALA A 1 104 ? 75.044 21.313 34.180 1.00 10.06 104 ALA A CA 1
ATOM 1498 C C . ALA A 1 104 ? 76.148 20.639 34.975 1.00 8.71 104 ALA A C 1
ATOM 1499 O O . ALA A 1 104 ? 76.482 21.122 36.067 1.00 11.42 104 ALA A O 1
ATOM 1506 N N . ILE A 1 105 ? 76.741 19.564 34.461 1.00 9.75 105 ILE A N 1
ATOM 1507 C CA . ILE A 1 105 ? 77.904 18.956 35.097 1.00 11.74 105 ILE A CA 1
ATOM 1508 C C . ILE A 1 105 ? 78.968 20.043 35.229 1.00 14.25 105 ILE A C 1
ATOM 1509 O O . ILE A 1 105 ? 79.513 20.173 36.338 1.00 13.21 105 ILE A O 1
ATOM 1525 N N . GLY A 1 106 ? 79.291 20.805 34.183 1.00 10.49 106 GLY A N 1
ATOM 1526 C CA . GLY A 1 106 ? 80.294 21.836 34.286 1.00 10.46 106 GLY A CA 1
ATOM 1527 C C . GLY A 1 106 ? 79.832 23.054 35.042 1.00 14.31 106 GLY A C 1
ATOM 1528 O O . GLY A 1 106 ? 80.532 23.684 35.851 1.00 12.66 106 GLY A O 1
ATOM 1532 N N . SER A 1 107 ? 78.597 23.476 34.809 1.00 11.77 107 SER A N 1
ATOM 1533 C CA . SER A 1 107 ? 78.099 24.682 35.429 1.00 10.03 107 SER A CA 1
ATOM 1534 C C . SER A 1 107 ? 78.082 24.561 36.947 1.00 10.63 107 SER A C 1
ATOM 1535 O O . SER A 1 107 ? 78.603 25.504 37.593 1.00 11.94 107 SER A O 1
ATOM 1543 N N . ILE A 1 108 ? 77.518 23.480 37.470 1.00 10.65 108 ILE A N 1
ATOM 1544 C CA . ILE A 1 108 ? 77.457 23.285 38.928 1.00 10.67 108 ILE A CA 1
ATOM 1545 C C . ILE A 1 108 ? 78.851 22.997 39.475 1.00 14.19 108 ILE A C 1
ATOM 1546 O O . ILE A 1 108 ? 79.205 23.513 40.550 1.00 11.83 108 ILE A O 1
ATOM 1562 N N . SER A 1 109 ? 79.693 22.230 38.814 1.00 10.07 109 SER A N 1
ATOM 1563 C CA . SER A 1 109 ? 81.038 21.955 39.296 1.00 13.62 109 SER A CA 1
ATOM 1564 C C . SER A 1 109 ? 81.814 23.243 39.400 1.00 12.88 109 SER A C 1
ATOM 1565 O O . SER A 1 109 ? 82.521 23.482 40.421 1.00 12.83 109 SER A O 1
ATOM 1573 N N . GLY A 1 110 ? 81.822 24.099 38.400 1.00 13.22 110 GLY A N 1
ATOM 1574 C CA . GLY A 1 110 ? 82.588 25.338 38.420 1.00 12.55 110 GLY A CA 1
ATOM 1575 C C . GLY A 1 110 ? 82.098 26.240 39.533 1.00 14.53 110 GLY A C 1
ATOM 1576 O O . GLY A 1 110 ? 82.863 26.846 40.271 1.00 13.14 110 GLY A O 1
ATOM 1580 N N . HIS A 1 111 ? 80.780 26.328 39.662 1.00 12.07 111 HIS A N 1
ATOM 1581 C CA . HIS A 1 111 ? 80.186 27.122 40.725 1.00 14.22 111 HIS A CA 1
ATOM 1582 C C . HIS A 1 111 ? 80.641 26.647 42.107 1.00 12.86 111 HIS A C 1
ATOM 1583 O O . HIS A 1 111 ? 80.946 27.485 42.962 1.00 14.40 111 HIS A O 1
ATOM 1597 N N . ALA A 1 112 ? 80.673 25.364 42.332 1.00 12.51 112 ALA A N 1
ATOM 1598 C CA . ALA A 1 112 ? 80.966 24.786 43.634 1.00 13.25 112 ALA A CA 1
ATOM 1599 C C . ALA A 1 112 ? 82.465 24.933 43.923 1.00 12.12 112 ALA A C 1
ATOM 1600 O O . ALA A 1 112 ? 82.816 24.846 45.112 1.00 16.59 112 ALA A O 1
ATOM 1607 N N . ARG A 1 113 ? 83.321 25.119 42.933 1.00 13.99 113 ARG A N 1
ATOM 1608 C CA . ARG A 1 113 ? 84.734 25.377 43.209 1.00 16.76 113 ARG A CA 1
ATOM 1609 C C . ARG A 1 113 ? 84.862 26.641 44.057 1.00 24.37 113 ARG A C 1
ATOM 1610 O O . ARG A 1 113 ? 85.783 26.762 44.875 1.00 28.80 113 ARG A O 1
ATOM 1631 N N . VAL A 1 114 ? 83.953 27.598 43.877 1.00 23.46 114 VAL A N 1
ATOM 1632 C CA . VAL A 1 114 ? 84.026 28.880 44.553 1.00 14.95 114 VAL A CA 1
ATOM 1633 C C . VAL A 1 114 ? 83.083 28.937 45.736 1.00 18.95 114 VAL A C 1
ATOM 1634 O O . VAL A 1 114 ? 83.376 29.620 46.719 1.00 19.76 114 VAL A O 1
ATOM 1647 N N . HIS A 1 115 ? 81.951 28.244 45.648 1.00 16.30 115 HIS A N 1
ATOM 1648 C CA . HIS A 1 115 ? 80.909 28.218 46.663 1.00 14.40 115 HIS A CA 1
ATOM 1649 C C . HIS A 1 115 ? 80.509 26.792 46.980 1.00 16.87 115 HIS A C 1
ATOM 1650 O O . HIS A 1 115 ? 79.486 26.251 46.562 1.00 14.71 115 HIS A O 1
ATOM 1664 N N . PRO A 1 116 ? 81.331 26.062 47.723 1.00 12.70 116 PRO A N 1
ATOM 1665 C CA . PRO A 1 116 ? 81.121 24.649 47.981 1.00 16.42 116 PRO A CA 1
ATOM 1666 C C . PRO A 1 116 ? 79.841 24.382 48.738 1.00 12.54 116 PRO A C 1
ATOM 1667 O O . PRO A 1 116 ? 79.399 23.237 48.746 1.00 17.23 116 PRO A O 1
ATOM 1678 N N . ASP A 1 117 ? 79.270 25.440 49.354 1.00 15.32 117 ASP A N 1
ATOM 1679 C CA . ASP A 1 117 ? 78.082 25.299 50.166 1.00 14.22 117 ASP A CA 1
ATOM 1680 C C . ASP A 1 117 ? 76.789 25.490 49.359 1.00 14.58 117 ASP A C 1
ATOM 1681 O O . ASP A 1 117 ? 75.717 25.541 49.959 1.00 15.63 117 ASP A O 1
ATOM 1690 N N . LEU A 1 118 ? 76.860 25.598 48.034 1.00 13.14 118 LEU A N 1
ATOM 1691 C CA . LEU A 1 118 ? 75.624 25.873 47.277 1.00 11.27 118 LEU A CA 1
ATOM 1692 C C . LEU A 1 118 ? 74.535 24.837 47.455 1.00 12.49 118 LEU A C 1
ATOM 1693 O O . LEU A 1 118 ? 74.771 23.666 47.725 1.00 10.30 118 LEU A O 1
ATOM 1709 N N . GLY A 1 119 ? 73.305 25.269 47.189 1.00 13.83 119 GLY A N 1
ATOM 1710 C CA . GLY A 1 119 ? 72.127 24.413 47.085 1.00 9.95 119 GLY A CA 1
ATOM 1711 C C . GLY A 1 119 ? 71.573 24.507 45.663 1.00 10.47 119 GLY A C 1
ATOM 1712 O O . GLY A 1 119 ? 71.612 25.603 45.075 1.00 13.36 119 GLY A O 1
ATOM 1716 N N . VAL A 1 120 ? 71.018 23.388 45.172 1.00 9.78 120 VAL A N 1
ATOM 1717 C CA . VAL A 1 120 ? 70.530 23.384 43.780 1.00 7.72 120 VAL A CA 1
ATOM 1718 C C . VAL A 1 120 ? 69.029 23.237 43.746 1.00 7.93 120 VAL A C 1
ATOM 1719 O O . VAL A 1 120 ? 68.427 22.404 44.429 1.00 8.75 120 VAL A O 1
ATOM 1732 N N . ILE A 1 121 ? 68.408 24.070 42.887 1.00 8.73 121 ILE A N 1
ATOM 1733 C CA . ILE A 1 121 ? 67.002 23.918 42.524 1.00 11.55 121 ILE A CA 1
ATOM 1734 C C . ILE A 1 121 ? 66.971 23.507 41.027 1.00 9.71 121 ILE A C 1
ATOM 1735 O O . ILE A 1 121 ? 67.532 24.236 40.204 1.00 9.21 121 ILE A O 1
ATOM 1751 N N . TRP A 1 122 ? 66.344 22.382 40.793 1.00 8.11 122 TRP A N 1
ATOM 1752 C CA . TRP A 1 122 ? 66.341 21.747 39.439 1.00 6.45 122 TRP A CA 1
ATOM 1753 C C . TRP A 1 122 ? 64.938 21.706 38.889 1.00 6.78 122 TRP A C 1
ATOM 1754 O O . TRP A 1 122 ? 64.101 20.911 39.374 1.00 8.72 122 TRP A O 1
ATOM 1775 N N . VAL A 1 123 ? 64.670 22.619 37.954 1.00 7.04 123 VAL A N 1
ATOM 1776 C CA . VAL A 1 123 ? 63.317 22.710 37.364 1.00 7.42 123 VAL A CA 1
ATOM 1777 C C . VAL A 1 123 ? 63.287 21.941 36.039 1.00 7.41 123 VAL A C 1
ATOM 1778 O O . VAL A 1 123 ? 64.053 22.339 35.138 1.00 8.43 123 VAL A O 1
ATOM 1791 N N . ASP A 1 124 ? 62.489 20.926 35.947 1.00 7.01 124 ASP A N 1
ATOM 1792 C CA . ASP A 1 124 ? 62.602 19.945 34.836 1.00 6.19 124 ASP A CA 1
ATOM 1793 C C . ASP A 1 124 ? 61.433 19.003 34.871 1.00 7.47 124 ASP A C 1
ATOM 1794 O O . ASP A 1 124 ? 60.927 18.627 35.960 1.00 7.86 124 ASP A O 1
ATOM 1803 N N . ALA A 1 125 ? 60.939 18.487 33.760 1.00 8.39 125 ALA A N 1
ATOM 1804 C CA . ALA A 1 125 ? 60.098 17.312 33.707 1.00 7.56 125 ALA A CA 1
ATOM 1805 C C . ALA A 1 125 ? 60.801 16.030 34.157 1.00 6.74 125 ALA A C 1
ATOM 1806 O O . ALA A 1 125 ? 60.128 15.086 34.525 1.00 8.83 125 ALA A O 1
ATOM 1813 N N . HIS A 1 126 ? 62.101 15.994 34.062 1.00 8.02 126 HIS A N 1
ATOM 1814 C CA . HIS A 1 126 ? 63.004 14.896 34.222 1.00 8.92 126 HIS A CA 1
ATOM 1815 C C . HIS A 1 126 ? 63.955 15.055 35.393 1.00 9.48 126 HIS A C 1
ATOM 1816 O O . HIS A 1 126 ? 64.320 16.160 35.757 1.00 9.20 126 HIS A O 1
ATOM 1830 N N . THR A 1 127 ? 64.349 13.918 35.983 1.00 7.59 127 THR A N 1
ATOM 1831 C CA . THR A 1 127 ? 65.344 14.016 37.041 1.00 8.10 127 THR A CA 1
ATOM 1832 C C . THR A 1 127 ? 66.787 14.077 36.587 1.00 7.90 127 THR A C 1
ATOM 1833 O O . THR A 1 127 ? 67.667 14.502 37.338 1.00 9.85 127 THR A O 1
ATOM 1844 N N . ASP A 1 128 ? 67.106 13.589 35.345 1.00 7.49 128 ASP A N 1
ATOM 1845 C CA . ASP A 1 128 ? 68.456 13.718 34.834 1.00 7.08 128 ASP A CA 1
ATOM 1846 C C . ASP A 1 128 ? 69.496 13.060 35.768 1.00 5.57 128 ASP A C 1
ATOM 1847 O O . ASP A 1 128 ? 70.627 13.556 35.835 1.00 8.65 128 ASP A O 1
ATOM 1856 N N . ILE A 1 129 ? 69.115 11.972 36.380 1.00 7.19 129 ILE A N 1
ATOM 1857 C CA . ILE A 1 129 ? 69.944 11.296 37.375 1.00 7.48 129 ILE A CA 1
ATOM 1858 C C . ILE A 1 129 ? 70.236 9.871 37.007 1.00 9.99 129 ILE A C 1
ATOM 1859 O O . ILE A 1 129 ? 70.740 9.074 37.844 1.00 9.72 129 ILE A O 1
ATOM 1875 N N . ASN A 1 130 ? 69.977 9.447 35.754 1.00 10.39 130 ASN A N 1
ATOM 1876 C CA . ASN A 1 130 ? 70.569 8.197 35.306 1.00 9.30 130 ASN A CA 1
ATOM 1877 C C . ASN A 1 130 ? 72.069 8.221 35.451 1.00 8.09 130 ASN A C 1
ATOM 1878 O O . ASN A 1 130 ? 72.748 9.236 35.327 1.00 10.26 130 ASN A O 1
ATOM 1889 N N . THR A 1 131 ? 72.656 7.030 35.738 1.00 11.75 131 THR A N 1
ATOM 1890 C CA . THR A 1 131 ? 74.091 6.818 35.710 1.00 9.84 131 THR A CA 1
ATOM 1891 C C . THR A 1 131 ? 74.469 6.264 34.335 1.00 10.03 131 THR A C 1
ATOM 1892 O O . THR A 1 131 ? 73.605 5.843 33.568 1.00 11.47 131 THR A O 1
ATOM 1903 N N . PRO A 1 132 ? 75.736 6.243 33.983 1.00 12.16 132 PRO A N 1
ATOM 1904 C CA . PRO A 1 132 ? 76.126 5.588 32.721 1.00 12.06 132 PRO A CA 1
ATOM 1905 C C . PRO A 1 132 ? 75.760 4.138 32.530 1.00 14.30 132 PRO A C 1
ATOM 1906 O O . PRO A 1 132 ? 75.816 3.548 31.441 1.00 16.63 132 PRO A O 1
ATOM 1917 N N . LEU A 1 133 ? 75.436 3.362 33.545 1.00 14.07 133 LEU A N 1
ATOM 1918 C CA . LEU A 1 133 ? 74.941 2.019 33.716 1.00 14.63 133 LEU A CA 1
ATOM 1919 C C . LEU A 1 133 ? 73.437 1.908 33.906 1.00 19.09 133 LEU A C 1
ATOM 1920 O O . LEU A 1 133 ? 72.854 0.862 33.614 1.00 21.45 133 LEU A O 1
ATOM 1936 N N . THR A 1 134 ? 72.649 2.908 34.325 1.00 12.78 134 THR A N 1
ATOM 1937 C CA . THR A 1 134 ? 71.212 2.750 34.350 1.00 12.56 134 THR A CA 1
ATOM 1938 C C . THR A 1 134 ? 70.549 3.334 33.100 1.00 13.32 134 THR A C 1
ATOM 1939 O O . THR A 1 134 ? 69.414 3.046 32.789 1.00 15.26 134 THR A O 1
ATOM 1950 N N . THR A 1 135 ? 71.254 4.215 32.398 1.00 12.92 135 THR A N 1
ATOM 1951 C CA . THR A 1 135 ? 70.729 4.836 31.188 1.00 11.06 135 THR A CA 1
ATOM 1952 C C . THR A 1 135 ? 70.340 3.786 30.154 1.00 11.23 135 THR A C 1
ATOM 1953 O O . THR A 1 135 ? 70.998 2.763 29.944 1.00 13.36 135 THR A O 1
ATOM 1964 N N . THR A 1 136 ? 69.189 4.073 29.527 1.00 13.69 136 THR A N 1
ATOM 1965 C CA . THR A 1 136 ? 68.786 3.256 28.362 1.00 11.75 136 THR A CA 1
ATOM 1966 C C . THR A 1 136 ? 68.991 3.993 27.042 1.00 14.83 136 THR A C 1
ATOM 1967 O O . THR A 1 136 ? 69.022 3.359 25.979 1.00 21.13 136 THR A O 1
ATOM 1978 N N . SER A 1 137 ? 69.087 5.300 27.040 1.00 12.93 137 SER A N 1
ATOM 1979 C CA . SER A 1 137 ? 69.209 6.062 25.790 1.00 15.15 137 SER A CA 1
ATOM 1980 C C . SER A 1 137 ? 70.655 6.310 25.408 1.00 14.40 137 SER A C 1
ATOM 1981 O O . SER A 1 137 ? 70.999 6.556 24.240 1.00 18.20 137 SER A O 1
ATOM 1989 N N . GLY A 1 138 ? 71.575 6.273 26.306 1.00 13.91 138 GLY A N 1
ATOM 1990 C CA . GLY A 1 138 ? 72.962 6.715 26.416 1.00 11.08 138 GLY A CA 1
ATOM 1991 C C . GLY A 1 138 ? 73.211 8.201 26.278 1.00 10.37 138 GLY A C 1
ATOM 1992 O O . GLY A 1 138 ? 74.327 8.686 26.078 1.00 14.97 138 GLY A O 1
ATOM 1996 N N . ASN A 1 139 ? 72.252 9.070 26.383 1.00 8.19 139 ASN A N 1
ATOM 1997 C CA . ASN A 1 139 ? 72.223 10.495 26.144 1.00 8.63 139 ASN A CA 1
ATOM 1998 C C . ASN A 1 139 ? 72.660 11.194 27.452 1.00 12.38 139 ASN A C 1
ATOM 1999 O O . ASN A 1 139 ? 71.938 11.090 28.455 1.00 10.75 139 ASN A O 1
ATOM 2010 N N . LEU A 1 140 ? 73.801 11.832 27.442 1.00 9.33 140 LEU A N 1
ATOM 2011 C CA . LEU A 1 140 ? 74.377 12.372 28.679 1.00 8.22 140 LEU A CA 1
ATOM 2012 C C . LEU A 1 140 ? 73.537 13.492 29.264 1.00 8.47 140 LEU A C 1
ATOM 2013 O O . LEU A 1 140 ? 73.658 13.729 30.488 1.00 9.53 140 LEU A O 1
ATOM 2029 N N . HIS A 1 141 ? 72.643 14.163 28.540 1.00 9.83 141 HIS A N 1
ATOM 2030 C CA . HIS A 1 141 ? 71.794 15.199 29.136 1.00 7.92 141 HIS A CA 1
ATOM 2031 C C . HIS A 1 141 ? 70.804 14.583 30.134 1.00 10.74 141 HIS A C 1
ATOM 2032 O O . HIS A 1 141 ? 70.181 15.400 30.858 1.00 9.32 141 HIS A O 1
ATOM 2047 N N . GLY A 1 142 ? 70.649 13.273 30.147 1.00 7.58 142 GLY A N 1
ATOM 2048 C CA . GLY A 1 142 ? 69.813 12.553 31.091 1.00 8.88 142 GLY A CA 1
ATOM 2049 C C . GLY A 1 142 ? 70.594 12.038 32.291 1.00 7.13 142 GLY A C 1
ATOM 2050 O O . GLY A 1 142 ? 69.970 11.321 33.099 1.00 9.16 142 GLY A O 1
ATOM 2054 N N . GLN A 1 143 ? 71.860 12.280 32.401 1.00 8.53 143 GLN A N 1
ATOM 2055 C CA . GLN A 1 143 ? 72.772 11.834 33.432 1.00 9.06 143 GLN A CA 1
ATOM 2056 C C . GLN A 1 143 ? 73.449 12.896 34.300 1.00 8.35 143 GLN A C 1
ATOM 2057 O O . GLN A 1 143 ? 74.199 12.439 35.201 1.00 10.54 143 GLN A O 1
ATOM 2071 N N . PRO A 1 144 ? 73.304 14.190 34.112 1.00 8.17 144 PRO A N 1
ATOM 2072 C CA . PRO A 1 144 ? 74.266 15.084 34.821 1.00 10.09 144 PRO A CA 1
ATOM 2073 C C . PRO A 1 144 ? 74.237 14.995 36.344 1.00 10.70 144 PRO A C 1
ATOM 2074 O O . PRO A 1 144 ? 75.314 15.111 36.958 1.00 10.19 144 PRO A O 1
ATOM 2085 N N . VAL A 1 145 ? 73.070 14.823 36.938 1.00 9.26 145 VAL A N 1
ATOM 2086 C CA . VAL A 1 145 ? 73.020 14.804 38.420 1.00 8.35 145 VAL A CA 1
ATOM 2087 C C . VAL A 1 145 ? 73.785 13.643 38.993 1.00 12.20 145 VAL A C 1
ATOM 2088 O O . VAL A 1 145 ? 74.390 13.765 40.085 1.00 10.51 145 VAL A O 1
ATOM 2101 N N . SER A 1 146 ? 73.853 12.487 38.312 1.00 10.01 146 SER A N 1
ATOM 2102 C CA . SER A 1 146 ? 74.560 11.349 38.880 1.00 10.13 146 SER A CA 1
ATOM 2103 C C . SER A 1 146 ? 76.054 11.637 38.966 1.00 10.40 146 SER A C 1
ATOM 2104 O O . SER A 1 146 ? 76.659 11.072 39.897 1.00 12.56 146 SER A O 1
ATOM 2112 N N . PHE A 1 147 ? 76.660 12.384 38.064 1.00 8.73 147 PHE A N 1
ATOM 2113 C CA . PHE A 1 147 ? 78.062 12.750 38.122 1.00 10.81 147 PHE A CA 1
ATOM 2114 C C . PHE A 1 147 ? 78.344 13.727 39.265 1.00 13.30 147 PHE A C 1
ATOM 2115 O O . PHE A 1 147 ? 79.497 13.807 39.716 1.00 15.07 147 PHE A O 1
ATOM 2132 N N . LEU A 1 148 ? 77.303 14.465 39.671 1.00 12.55 148 LEU A N 1
ATOM 2133 C CA . LEU A 1 148 ? 77.502 15.504 40.685 1.00 13.19 148 LEU A CA 1
ATOM 2134 C C . LEU A 1 148 ? 77.314 15.011 42.110 1.00 11.62 148 LEU A C 1
ATOM 2135 O O . LEU A 1 148 ? 77.868 15.690 42.999 1.00 13.94 148 LEU A O 1
ATOM 2151 N N . LEU A 1 149 ? 76.637 13.940 42.327 1.00 10.94 149 LEU A N 1
ATOM 2152 C CA . LEU A 1 149 ? 76.249 13.532 43.674 1.00 14.07 149 LEU A CA 1
ATOM 2153 C C . LEU A 1 149 ? 77.337 12.721 44.348 1.00 11.67 149 LEU A C 1
ATOM 2154 O O . LEU A 1 149 ? 77.787 11.679 43.877 1.00 15.14 149 LEU A O 1
ATOM 2170 N N . LYS A 1 150 ? 77.765 13.208 45.513 1.00 14.43 150 LYS A N 1
ATOM 2171 C CA . LYS A 1 150 ? 78.768 12.465 46.271 1.00 18.64 150 LYS A CA 1
ATOM 2172 C C . LYS A 1 150 ? 78.308 11.052 46.622 1.00 16.85 150 LYS A C 1
ATOM 2173 O O . LYS A 1 150 ? 79.149 10.153 46.593 1.00 18.44 150 LYS A O 1
ATOM 2192 N N . GLU A 1 151 ? 77.048 10.786 46.937 1.00 15.76 151 GLU A N 1
ATOM 2193 C CA . GLU A 1 151 ? 76.598 9.443 47.313 1.00 18.03 151 GLU A CA 1
ATOM 2194 C C . GLU A 1 151 ? 76.756 8.439 46.175 1.00 21.45 151 GLU A C 1
ATOM 2195 O O . GLU A 1 151 ? 76.906 7.233 46.431 1.00 20.33 151 GLU A O 1
ATOM 2207 N N . LEU A 1 152 ? 76.767 8.916 44.929 1.00 16.92 152 LEU A N 1
ATOM 2208 C CA . LEU A 1 152 ? 76.782 7.995 43.791 1.00 14.55 152 LEU A CA 1
ATOM 2209 C C . LEU A 1 152 ? 78.208 7.761 43.289 1.00 18.20 152 LEU A C 1
ATOM 2210 O O . LEU A 1 152 ? 78.455 7.050 42.308 1.00 18.91 152 LEU A O 1
ATOM 2226 N N . LYS A 1 153 ? 79.157 8.299 44.070 1.00 21.05 153 LYS A N 1
ATOM 2227 C CA . LYS A 1 153 ? 80.531 7.956 43.863 1.00 31.14 153 LYS A CA 1
ATOM 2228 C C . LYS A 1 153 ? 80.633 6.469 44.184 1.00 24.23 153 LYS A C 1
ATOM 2229 O O . LYS A 1 153 ? 80.230 6.027 45.265 1.00 41.02 153 LYS A O 1
ATOM 2264 N N . GLY A 1 154 ? 81.194 5.727 43.205 1.00 19.46 154 GLY A N 1
ATOM 2265 C CA . GLY A 1 154 ? 81.333 4.276 43.271 1.00 19.48 154 GLY A CA 1
ATOM 2266 C C . GLY A 1 154 ? 80.439 3.639 42.205 1.00 20.83 154 GLY A C 1
ATOM 2267 O O . GLY A 1 154 ? 80.725 2.567 41.674 1.00 20.98 154 GLY A O 1
ATOM 2271 N N . LYS A 1 155 ? 79.347 4.330 41.886 1.00 17.10 155 LYS A N 1
ATOM 2272 C CA . LYS A 1 155 ? 78.408 3.866 40.889 1.00 13.31 155 LYS A CA 1
ATOM 2273 C C . LYS A 1 155 ? 78.672 4.517 39.502 1.00 16.86 155 LYS A C 1
ATOM 2274 O O . LYS A 1 155 ? 78.024 4.148 38.515 1.00 16.27 155 LYS A O 1
ATOM 2293 N N . ILE A 1 156 ? 79.580 5.471 39.402 1.00 15.60 156 ILE A N 1
ATOM 2294 C CA . ILE A 1 156 ? 79.886 6.103 38.127 1.00 14.61 156 ILE A CA 1
ATOM 2295 C C . ILE A 1 156 ? 81.157 5.445 37.587 1.00 22.32 156 ILE A C 1
ATOM 2296 O O . ILE A 1 156 ? 82.241 5.611 38.162 1.00 19.51 156 ILE A O 1
ATOM 2312 N N . PRO A 1 157 ? 81.089 4.696 36.488 1.00 17.83 157 PRO A N 1
ATOM 2313 C CA . PRO A 1 157 ? 82.354 4.161 35.958 1.00 18.63 157 PRO A CA 1
ATOM 2314 C C . PRO A 1 157 ? 83.227 5.301 35.475 1.00 16.23 157 PRO A C 1
ATOM 2315 O O . PRO A 1 157 ? 82.806 6.441 35.377 1.00 18.42 157 PRO A O 1
ATOM 2326 N N . ASP A 1 158 ? 84.472 4.946 35.176 1.00 19.86 158 ASP A N 1
ATOM 2327 C CA . ASP A 1 158 ? 85.431 5.879 34.594 1.00 21.16 158 ASP A CA 1
ATOM 2328 C C . ASP A 1 158 ? 85.165 6.092 33.118 1.00 22.61 158 ASP A C 1
ATOM 2329 O O . ASP A 1 158 ? 85.643 5.373 32.243 1.00 26.76 158 ASP A O 1
ATOM 2338 N N . VAL A 1 159 ? 84.357 7.104 32.859 1.00 17.80 159 VAL A N 1
ATOM 2339 C CA . VAL A 1 159 ? 83.879 7.427 31.520 1.00 15.54 159 VAL A CA 1
ATOM 2340 C C . VAL A 1 159 ? 84.904 8.327 30.873 1.00 12.76 159 VAL A C 1
ATOM 2341 O O . VAL A 1 159 ? 85.294 9.318 31.489 1.00 15.40 159 VAL A O 1
ATOM 2354 N N . PRO A 1 160 ? 85.372 8.036 29.671 1.00 14.60 160 PRO A N 1
ATOM 2355 C CA . PRO A 1 160 ? 86.363 8.930 29.055 1.00 14.46 160 PRO A CA 1
ATOM 2356 C C . PRO A 1 160 ? 85.845 10.368 28.905 1.00 12.89 160 PRO A C 1
ATOM 2357 O O . PRO A 1 160 ? 84.732 10.522 28.420 1.00 13.29 160 PRO A O 1
ATOM 2368 N N . GLY A 1 161 ? 86.594 11.378 29.316 1.00 14.08 161 GLY A N 1
ATOM 2369 C CA . GLY A 1 161 ? 86.225 12.755 29.275 1.00 14.31 161 GLY A CA 1
ATOM 2370 C C . GLY A 1 161 ? 85.822 13.293 30.639 1.00 12.96 161 GLY A C 1
ATOM 2371 O O . GLY A 1 161 ? 85.712 14.492 30.716 1.00 12.63 161 GLY A O 1
ATOM 2375 N N . PHE A 1 162 ? 85.674 12.388 31.606 1.00 15.39 162 PHE A N 1
ATOM 2376 C CA . PHE A 1 162 ? 85.173 12.906 32.899 1.00 10.85 162 PHE A CA 1
ATOM 2377 C C . PHE A 1 162 ? 86.121 12.714 34.057 1.00 14.16 162 PHE A C 1
ATOM 2378 O O . PHE A 1 162 ? 85.706 12.811 35.254 1.00 15.46 162 PHE A O 1
ATOM 2395 N N . SER A 1 163 ? 87.384 12.415 33.861 1.00 17.03 163 SER A N 1
ATOM 2396 C CA . SER A 1 163 ? 88.253 12.119 34.998 1.00 19.85 163 SER A CA 1
ATOM 2397 C C . SER A 1 163 ? 88.478 13.326 35.890 1.00 19.39 163 SER A C 1
ATOM 2398 O O . SER A 1 163 ? 88.874 13.168 37.058 1.00 19.31 163 SER A O 1
ATOM 2406 N N . TRP A 1 164 ? 88.233 14.508 35.427 1.00 15.30 164 TRP A N 1
ATOM 2407 C CA . TRP A 1 164 ? 88.335 15.788 36.099 1.00 14.05 164 TRP A CA 1
ATOM 2408 C C . TRP A 1 164 ? 87.193 16.046 37.083 1.00 14.58 164 TRP A C 1
ATOM 2409 O O . TRP A 1 164 ? 87.292 16.974 37.915 1.00 17.24 164 TRP A O 1
ATOM 2430 N N . VAL A 1 165 ? 86.117 15.264 37.022 1.00 12.55 165 VAL A N 1
ATOM 2431 C CA . VAL A 1 165 ? 84.954 15.539 37.828 1.00 17.34 165 VAL A CA 1
ATOM 2432 C C . VAL A 1 165 ? 85.192 15.068 39.255 1.00 14.52 165 VAL A C 1
ATOM 2433 O O . VAL A 1 165 ? 85.673 13.955 39.465 1.00 18.16 165 VAL A O 1
ATOM 2446 N N . THR A 1 166 ? 84.783 15.935 40.183 1.00 20.03 166 THR A N 1
ATOM 2447 C CA . THR A 1 166 ? 84.727 15.558 41.597 1.00 13.36 166 THR A CA 1
ATOM 2448 C C . THR A 1 166 ? 83.295 15.852 42.086 1.00 14.31 166 THR A C 1
ATOM 2449 O O . THR A 1 166 ? 82.895 17.014 42.033 1.00 18.02 166 THR A O 1
ATOM 2460 N N . PRO A 1 167 ? 82.575 14.824 42.522 1.00 13.57 167 PRO A N 1
ATOM 2461 C CA . PRO A 1 167 ? 81.190 15.072 42.987 1.00 14.88 167 PRO A CA 1
ATOM 2462 C C . PRO A 1 167 ? 81.163 16.176 44.037 1.00 15.58 167 PRO A C 1
ATOM 2463 O O . PRO A 1 167 ? 82.018 16.159 44.926 1.00 16.62 167 PRO A O 1
ATOM 2474 N N . CYS A 1 168 ? 80.260 17.127 43.932 1.00 15.45 168 CYS A N 1
ATOM 2475 C CA . CYS A 1 168 ? 80.310 18.366 44.709 1.00 11.78 168 CYS A CA 1
ATOM 2476 C C . CYS A 1 168 ? 79.019 18.642 45.457 1.00 17.56 168 CYS A C 1
ATOM 2477 O O . CYS A 1 168 ? 78.992 19.605 46.232 1.00 18.35 168 CYS A O 1
ATOM 2484 N N . ILE A 1 169 ? 77.971 17.834 45.261 1.00 16.29 169 ILE A N 1
ATOM 2485 C CA . ILE A 1 169 ? 76.783 18.122 46.063 1.00 18.25 169 ILE A CA 1
ATOM 2486 C C . ILE A 1 169 ? 76.278 16.822 46.680 1.00 18.30 169 ILE A C 1
ATOM 2487 O O . ILE A 1 169 ? 76.434 15.739 46.119 1.00 20.00 169 ILE A O 1
ATOM 2503 N N . SER A 1 170 ? 75.666 16.906 47.854 1.00 17.73 170 SER A N 1
ATOM 2504 C CA . SER A 1 170 ? 75.064 15.719 48.458 1.00 19.36 170 SER A CA 1
ATOM 2505 C C . SER A 1 170 ? 73.564 15.691 48.150 1.00 12.88 170 SER A C 1
ATOM 2506 O O . SER A 1 170 ? 73.006 16.748 47.818 1.00 12.90 170 SER A O 1
ATOM 2514 N N . ALA A 1 171 ? 72.985 14.521 48.298 1.00 16.43 171 ALA A N 1
ATOM 2515 C CA . ALA A 1 171 ? 71.568 14.287 48.008 1.00 12.25 171 ALA A CA 1
ATOM 2516 C C . ALA A 1 171 ? 70.724 15.285 48.773 1.00 17.55 171 ALA A C 1
ATOM 2517 O O . ALA A 1 171 ? 69.686 15.706 48.282 1.00 14.87 171 ALA A O 1
ATOM 2524 N N . LYS A 1 172 ? 71.116 15.736 49.969 1.00 12.64 172 LYS A N 1
ATOM 2525 C CA . LYS A 1 172 ? 70.322 16.680 50.724 1.00 11.79 172 LYS A CA 1
ATOM 2526 C C . LYS A 1 172 ? 70.351 18.103 50.233 1.00 14.70 172 LYS A C 1
ATOM 2527 O O . LYS A 1 172 ? 69.617 18.976 50.736 1.00 17.38 172 LYS A O 1
ATOM 2546 N N . ASP A 1 173 ? 71.165 18.417 49.212 1.00 12.78 173 ASP A N 1
ATOM 2547 C CA . ASP A 1 173 ? 71.427 19.740 48.722 1.00 16.17 173 ASP A CA 1
ATOM 2548 C C . ASP A 1 173 ? 70.732 20.078 47.395 1.00 14.92 173 ASP A C 1
ATOM 2549 O O . ASP A 1 173 ? 71.040 21.131 46.824 1.00 13.74 173 ASP A O 1
ATOM 2558 N N . ILE A 1 174 ? 69.869 19.197 46.927 1.00 12.64 174 ILE A N 1
ATOM 2559 C CA . ILE A 1 174 ? 69.139 19.495 45.671 1.00 11.27 174 ILE A CA 1
ATOM 2560 C C . ILE A 1 174 ? 67.666 19.358 45.908 1.00 10.94 174 ILE A C 1
ATOM 2561 O O . ILE A 1 174 ? 67.219 18.480 46.668 1.00 11.68 174 ILE A O 1
ATOM 2577 N N . VAL A 1 175 ? 66.820 20.204 45.293 1.00 9.34 175 VAL A N 1
ATOM 2578 C CA . VAL A 1 175 ? 65.395 20.046 45.216 1.00 9.11 175 VAL A CA 1
ATOM 2579 C C . VAL A 1 175 ? 64.947 20.047 43.736 1.00 7.13 175 VAL A C 1
ATO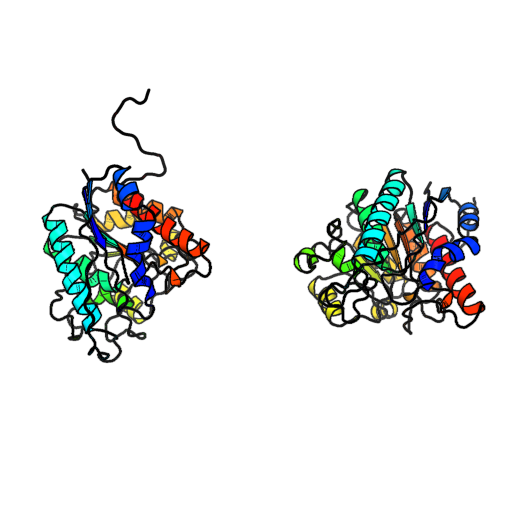M 2580 O O . VAL A 1 175 ? 65.294 20.954 43.003 1.00 9.32 175 VAL A O 1
ATOM 2593 N N . TYR A 1 176 ? 64.163 19.067 43.374 1.00 8.22 176 TYR A N 1
ATOM 2594 C CA . TYR A 1 176 ? 63.511 19.023 42.066 1.00 7.55 176 TYR A CA 1
ATOM 2595 C C . TYR A 1 176 ? 62.130 19.650 42.109 1.00 8.69 176 TYR A C 1
ATOM 2596 O O . TYR A 1 176 ? 61.318 19.432 43.017 1.00 9.16 176 TYR A O 1
ATOM 2614 N N . ILE A 1 177 ? 61.782 20.394 41.047 1.00 7.45 177 ILE A N 1
ATOM 2615 C CA . ILE A 1 177 ? 60.408 20.850 40.846 1.00 10.70 177 ILE A CA 1
ATOM 2616 C C . ILE A 1 177 ? 59.937 20.578 39.407 1.00 6.31 177 ILE A C 1
ATOM 2617 O O . ILE A 1 177 ? 60.666 21.010 38.483 1.00 7.69 177 ILE A O 1
ATOM 2633 N N . GLY A 1 178 ? 58.817 19.947 39.185 1.00 9.05 178 GLY A N 1
ATOM 2634 C CA . GLY A 1 178 ? 58.216 19.762 37.869 1.00 8.69 178 GLY A CA 1
ATOM 2635 C C . GLY A 1 178 ? 58.168 18.371 37.321 1.00 8.26 178 GLY A C 1
ATOM 2636 O O . GLY A 1 178 ? 57.656 18.108 36.213 1.00 8.39 178 GLY A O 1
ATOM 2640 N N . LEU A 1 179 ? 58.628 17.367 38.050 1.00 6.14 179 LEU A N 1
ATOM 2641 C CA . LEU A 1 179 ? 58.860 16.022 37.573 1.00 5.94 179 LEU A CA 1
ATOM 2642 C C . LEU A 1 179 ? 57.565 15.389 37.108 1.00 6.10 179 LEU A C 1
ATOM 2643 O O . LEU A 1 179 ? 56.531 15.454 37.742 1.00 8.32 179 LEU A O 1
ATOM 2659 N N . ARG A 1 180 ? 57.662 14.739 35.927 1.00 8.64 180 ARG A N 1
ATOM 2660 C CA . ARG A 1 180 ? 56.561 13.941 35.357 1.00 6.72 180 ARG A CA 1
ATOM 2661 C C . ARG A 1 180 ? 57.010 12.878 34.365 1.00 8.98 180 ARG A C 1
ATOM 2662 O O . ARG A 1 180 ? 56.122 12.262 33.745 1.00 12.02 180 ARG A O 1
ATOM 2683 N N . ASP A 1 181 ? 58.284 12.570 34.162 1.00 10.52 181 ASP A N 1
ATOM 2684 C CA . ASP A 1 181 ? 58.752 11.502 33.267 1.00 11.76 181 ASP A CA 1
ATOM 2685 C C . ASP A 1 181 ? 60.074 10.994 33.815 1.00 12.40 181 ASP A C 1
ATOM 2686 O O . ASP A 1 181 ? 61.155 11.324 33.337 1.00 12.12 181 ASP A O 1
ATOM 2695 N N . VAL A 1 182 ? 59.999 10.170 34.857 1.00 8.84 182 VAL A N 1
ATOM 2696 C CA . VAL A 1 182 ? 61.106 9.690 35.659 1.00 9.47 182 VAL A CA 1
ATOM 2697 C C . VAL A 1 182 ? 61.269 8.213 35.355 1.00 15.13 182 VAL A C 1
ATOM 2698 O O . VAL A 1 182 ? 60.279 7.469 35.480 1.00 11.91 182 VAL A O 1
ATOM 2711 N N . ASP A 1 183 ? 62.454 7.790 34.933 1.00 9.92 183 ASP A N 1
ATOM 2712 C CA . ASP A 1 183 ? 62.678 6.378 34.648 1.00 11.32 183 ASP A CA 1
ATOM 2713 C C . ASP A 1 183 ? 62.709 5.531 35.914 1.00 11.83 183 ASP A C 1
ATOM 2714 O O . ASP A 1 183 ? 62.989 6.107 36.967 1.00 11.07 183 ASP A O 1
ATOM 2723 N N . PRO A 1 184 ? 62.417 4.233 35.840 1.00 11.79 184 PRO A N 1
ATOM 2724 C CA . PRO A 1 184 ? 62.428 3.402 37.051 1.00 11.74 184 PRO A CA 1
ATOM 2725 C C . PRO A 1 184 ? 63.722 3.470 37.830 1.00 12.01 184 PRO A C 1
ATOM 2726 O O . PRO A 1 184 ? 63.638 3.621 39.071 1.00 11.59 184 PRO A O 1
ATOM 2737 N N . GLY A 1 185 ? 64.913 3.342 37.251 1.00 10.75 185 GLY A N 1
ATOM 2738 C CA . GLY A 1 185 ? 66.155 3.412 38.014 1.00 9.38 185 GLY A CA 1
ATOM 2739 C C . GLY A 1 185 ? 66.308 4.759 38.684 1.00 8.96 185 GLY A C 1
ATOM 2740 O O . GLY A 1 185 ? 66.927 4.866 39.755 1.00 11.48 185 GLY A O 1
ATOM 2744 N N . GLU A 1 186 ? 65.879 5.830 38.065 1.00 8.59 186 GLU A N 1
ATOM 2745 C CA . GLU A 1 186 ? 65.881 7.159 38.603 1.00 10.10 186 GLU A CA 1
ATOM 2746 C C . GLU A 1 186 ? 64.984 7.235 39.860 1.00 8.21 186 GLU A C 1
ATOM 2747 O O . GLU A 1 186 ? 65.456 7.847 40.844 1.00 9.82 186 GLU A O 1
ATOM 2759 N N . HIS A 1 187 ? 63.798 6.717 39.777 1.00 8.72 187 HIS A N 1
ATOM 2760 C CA . HIS A 1 187 ? 62.884 6.711 40.914 1.00 8.66 187 HIS A CA 1
ATOM 2761 C C . HIS A 1 187 ? 63.512 5.908 42.045 1.00 10.85 187 HIS A C 1
ATOM 2762 O O . HIS A 1 187 ? 63.405 6.321 43.200 1.00 11.64 187 HIS A O 1
ATOM 2776 N N . TYR A 1 188 ? 64.155 4.797 41.739 1.00 9.45 188 TYR A N 1
ATOM 2777 C CA . TYR A 1 188 ? 64.886 4.044 42.762 1.00 12.55 188 TYR A CA 1
ATOM 2778 C C . TYR A 1 188 ? 65.914 4.916 43.441 1.00 12.56 188 TYR A C 1
ATOM 2779 O O . TYR A 1 188 ? 66.023 4.927 44.704 1.00 11.69 188 TYR A O 1
ATOM 2797 N N . ILE A 1 189 ? 66.760 5.623 42.675 1.00 9.24 189 ILE A N 1
ATOM 2798 C CA . ILE A 1 189 ? 67.753 6.523 43.255 1.00 7.95 189 ILE A CA 1
ATOM 2799 C C . ILE A 1 189 ? 67.107 7.591 44.125 1.00 10.71 189 ILE A C 1
ATOM 2800 O O . ILE A 1 189 ? 67.584 7.813 45.242 1.00 12.13 189 ILE A O 1
ATOM 2816 N N . LEU A 1 190 ? 66.046 8.238 43.632 1.00 11.48 190 LEU A N 1
ATOM 2817 C CA . LEU A 1 190 ? 65.375 9.252 44.446 1.00 10.87 190 LEU A CA 1
ATOM 2818 C C . LEU A 1 190 ? 64.964 8.727 45.812 1.00 9.72 190 LEU A C 1
ATOM 2819 O O . LEU A 1 190 ? 65.196 9.387 46.838 1.00 12.66 190 LEU A O 1
ATOM 2835 N N . LYS A 1 191 ? 64.288 7.593 45.874 1.00 11.20 191 LYS A N 1
ATOM 2836 C CA . LYS A 1 191 ? 63.806 6.999 47.120 1.00 14.12 191 LYS A CA 1
ATOM 2837 C C . LYS A 1 191 ? 64.913 6.468 47.993 1.00 14.11 191 LYS A C 1
ATOM 2838 O O . LYS A 1 191 ? 64.892 6.554 49.221 1.00 13.72 191 LYS A O 1
ATOM 2857 N N . THR A 1 192 ? 65.912 5.862 47.398 1.00 11.14 192 THR A N 1
ATOM 2858 C CA . THR A 1 192 ? 67.052 5.330 48.133 1.00 12.21 192 THR A CA 1
ATOM 2859 C C . THR A 1 192 ? 67.789 6.460 48.813 1.00 12.24 192 THR A C 1
ATOM 2860 O O . THR A 1 192 ? 68.187 6.370 49.994 1.00 15.61 192 THR A O 1
ATOM 2871 N N . LEU A 1 193 ? 68.091 7.556 48.128 1.00 11.15 193 LEU A N 1
ATOM 2872 C CA . LEU A 1 193 ? 68.938 8.610 48.696 1.00 11.10 193 LEU A CA 1
ATOM 2873 C C . LEU A 1 193 ? 68.121 9.647 49.441 1.00 10.75 193 LEU A C 1
ATOM 2874 O O . LEU A 1 193 ? 68.708 10.488 50.150 1.00 15.72 193 LEU A O 1
ATOM 2890 N N . GLY A 1 194 ? 66.808 9.631 49.409 1.00 10.88 194 GLY A N 1
ATOM 2891 C CA . GLY A 1 194 ? 65.939 10.554 50.100 1.00 14.60 194 GLY A CA 1
ATOM 2892 C C . GLY A 1 194 ? 66.017 11.994 49.607 1.00 11.20 194 GLY A C 1
ATOM 2893 O O . GLY A 1 194 ? 65.975 12.940 50.389 1.00 14.23 194 GLY A O 1
ATOM 2897 N N . ILE A 1 195 ? 66.082 12.110 48.273 1.00 9.54 195 ILE A N 1
ATOM 2898 C CA . ILE A 1 195 ? 66.164 13.400 47.625 1.00 8.36 195 ILE A CA 1
ATOM 2899 C C . ILE A 1 195 ? 64.823 14.103 47.669 1.00 9.52 195 ILE A C 1
ATOM 2900 O O . ILE A 1 195 ? 63.785 13.481 47.464 1.00 12.65 195 ILE A O 1
ATOM 2916 N N . LYS A 1 196 ? 64.768 15.371 47.968 1.00 11.33 196 LYS A N 1
ATOM 2917 C CA . LYS A 1 196 ? 63.572 16.180 48.025 1.00 8.28 196 LYS A CA 1
ATOM 2918 C C . LYS A 1 196 ? 63.051 16.533 46.622 1.00 9.33 196 LYS A C 1
ATOM 2919 O O . LYS A 1 196 ? 63.843 17.000 45.802 1.00 9.66 196 LYS A O 1
ATOM 2938 N N . TYR A 1 197 ? 61.783 16.306 46.381 1.00 8.47 197 TYR A N 1
ATOM 2939 C CA . TYR A 1 197 ? 61.198 16.612 45.073 1.00 8.68 197 TYR A CA 1
ATOM 2940 C C . TYR A 1 197 ? 59.754 17.025 45.254 1.00 9.43 197 TYR A C 1
ATOM 2941 O O . TYR A 1 197 ? 58.996 16.593 46.149 1.00 9.89 197 TYR A O 1
ATOM 2959 N N . PHE A 1 198 ? 59.356 17.815 44.269 1.00 8.01 198 PHE A N 1
ATOM 2960 C CA . PHE A 1 198 ? 57.976 18.231 44.045 1.00 10.45 198 PHE A CA 1
ATOM 2961 C C . PHE A 1 198 ? 57.698 17.843 42.587 1.00 8.40 198 PHE A C 1
ATOM 2962 O O . PHE A 1 198 ? 57.993 18.612 41.674 1.00 9.18 198 PHE A O 1
ATOM 2979 N N . SER A 1 199 ? 57.158 16.666 42.443 1.00 9.65 199 SER A N 1
ATOM 2980 C CA . SER A 1 199 ? 56.600 16.248 41.145 1.00 8.68 199 SER A CA 1
ATOM 2981 C C . SER A 1 199 ? 55.370 17.074 40.857 1.00 7.40 199 SER A C 1
ATOM 2982 O O . SER A 1 199 ? 54.827 17.775 41.690 1.00 7.09 199 SER A O 1
ATOM 2990 N N . MET A 1 200 ? 54.853 16.967 39.605 1.00 8.16 200 MET A N 1
ATOM 2991 C CA . MET A 1 200 ? 53.619 17.671 39.340 1.00 7.22 200 MET A CA 1
ATOM 2992 C C . MET A 1 200 ? 52.470 17.251 40.260 1.00 8.04 200 MET A C 1
ATOM 2993 O O . MET A 1 200 ? 51.579 18.064 40.470 1.00 8.42 200 MET A O 1
ATOM 3007 N N . THR A 1 201 ? 52.506 16.009 40.769 1.00 8.54 201 THR A N 1
ATOM 3008 C CA . THR A 1 201 ? 51.494 15.608 41.768 1.00 7.44 201 THR A CA 1
ATOM 3009 C C . THR A 1 201 ? 51.537 16.459 43.016 1.00 8.53 201 THR A C 1
ATOM 3010 O O . THR A 1 201 ? 50.491 16.896 43.514 1.00 9.69 201 THR A O 1
ATOM 3021 N N . GLU A 1 202 ? 52.724 16.741 43.473 1.00 8.33 202 GLU A N 1
ATOM 3022 C CA . GLU A 1 202 ? 52.882 17.631 44.627 1.00 7.42 202 GLU A CA 1
ATOM 3023 C C . GLU A 1 202 ? 52.504 19.062 44.299 1.00 9.97 202 GLU A C 1
ATOM 3024 O O . GLU A 1 202 ? 51.899 19.780 45.102 1.00 8.56 202 GLU A O 1
ATOM 3036 N N . VAL A 1 203 ? 52.883 19.571 43.097 1.00 9.11 203 VAL A N 1
ATOM 3037 C CA . VAL A 1 203 ? 52.465 20.918 42.737 1.00 7.40 203 VAL A CA 1
ATOM 3038 C C . VAL A 1 203 ? 50.960 21.018 42.666 1.00 6.40 203 VAL A C 1
ATOM 3039 O O . VAL A 1 203 ? 50.312 21.979 43.131 1.00 8.93 203 VAL A O 1
ATOM 3052 N N . ASP A 1 204 ? 50.248 20.001 42.153 1.00 8.15 204 ASP A N 1
ATOM 3053 C CA . ASP A 1 204 ? 48.811 19.928 42.113 1.00 8.36 204 ASP A CA 1
ATOM 3054 C C . ASP A 1 204 ? 48.203 19.910 43.524 1.00 8.62 204 ASP A C 1
ATOM 3055 O O . ASP A 1 204 ? 47.218 20.619 43.789 1.00 9.93 204 ASP A O 1
ATOM 3064 N N . ARG A 1 205 ? 48.751 19.091 44.403 1.00 8.79 205 ARG A N 1
ATOM 3065 C CA . ARG A 1 205 ? 48.248 19.009 45.777 1.00 8.34 205 ARG A CA 1
ATOM 3066 C C . ARG A 1 205 ? 48.402 20.295 46.559 1.00 10.05 205 ARG A C 1
ATOM 3067 O O . ARG A 1 205 ? 47.457 20.738 47.244 1.00 10.95 205 ARG A O 1
ATOM 3088 N N . LEU A 1 206 ? 49.591 20.888 46.482 1.00 10.25 206 LEU A N 1
ATOM 3089 C CA . LEU A 1 206 ? 49.992 21.956 47.396 1.00 9.64 206 LEU A CA 1
ATOM 3090 C C . LEU A 1 206 ? 49.790 23.365 46.891 1.00 9.82 206 LEU A C 1
ATOM 3091 O O . LEU A 1 206 ? 49.589 24.310 47.652 1.00 11.03 206 LEU A O 1
ATOM 3107 N N . GLY A 1 207 ? 49.890 23.523 45.568 1.00 8.16 207 GLY A N 1
ATOM 3108 C CA . GLY A 1 207 ? 50.005 24.800 44.906 1.00 12.08 207 GLY A CA 1
ATOM 3109 C C . GLY A 1 207 ? 51.449 25.281 44.882 1.00 9.46 207 GLY A C 1
ATOM 3110 O O . GLY A 1 207 ? 52.279 24.951 45.745 1.00 9.27 207 GLY A O 1
ATOM 3114 N N . ILE A 1 208 ? 51.809 26.056 43.858 1.00 9.93 208 ILE A N 1
ATOM 3115 C CA . ILE A 1 208 ? 53.174 26.529 43.688 1.00 9.01 208 ILE A CA 1
ATOM 3116 C C . ILE A 1 208 ? 53.625 27.433 44.846 1.00 7.59 208 ILE A C 1
ATOM 3117 O O . ILE A 1 208 ? 54.811 27.516 45.141 1.00 9.32 208 ILE A O 1
ATOM 3133 N N . GLY A 1 209 ? 52.682 28.094 45.510 1.00 9.41 209 GLY A N 1
ATOM 3134 C CA . GLY A 1 209 ? 53.076 28.958 46.644 1.00 8.43 209 GLY A CA 1
ATOM 3135 C C . GLY A 1 209 ? 53.686 28.125 47.757 1.00 9.06 209 GLY A C 1
ATOM 3136 O O . GLY A 1 209 ? 54.801 28.425 48.250 1.00 11.40 209 GLY A O 1
ATOM 3140 N N . LYS A 1 210 ? 53.024 27.093 48.178 1.00 9.62 210 LYS A N 1
ATOM 3141 C CA . LYS A 1 210 ? 53.543 26.195 49.231 1.00 9.51 210 LYS A CA 1
ATOM 3142 C C . LYS A 1 210 ? 54.747 25.411 48.737 1.00 9.60 210 LYS A C 1
ATOM 3143 O O . LYS A 1 210 ? 55.717 25.146 49.477 1.00 11.24 210 LYS A O 1
ATOM 3162 N N . VAL A 1 211 ? 54.761 25.007 47.449 1.00 10.40 211 VAL A N 1
ATOM 3163 C CA . VAL A 1 211 ? 55.975 24.371 46.929 1.00 8.98 211 VAL A CA 1
ATOM 3164 C C . VAL A 1 211 ? 57.201 25.224 47.113 1.00 9.09 211 VAL A C 1
ATOM 3165 O O . VAL A 1 211 ? 58.271 24.760 47.553 1.00 10.04 211 VAL A O 1
ATOM 3178 N N . MET A 1 212 ? 57.140 26.525 46.801 1.00 8.01 212 MET A N 1
ATOM 3179 C CA . MET A 1 212 ? 58.280 27.424 46.941 1.00 8.13 212 MET A CA 1
ATOM 3180 C C . MET A 1 212 ? 58.614 27.671 48.418 1.00 10.52 212 MET A C 1
ATOM 3181 O O . MET A 1 212 ? 59.783 27.740 48.779 1.00 10.20 212 MET A O 1
ATOM 3195 N N . GLU A 1 213 ? 57.558 27.815 49.210 1.00 10.17 213 GLU A N 1
ATOM 3196 C CA . GLU A 1 213 ? 57.852 28.038 50.638 1.00 13.62 213 GLU A CA 1
ATOM 3197 C C . GLU A 1 213 ? 58.671 26.870 51.195 1.00 6.76 213 GLU A C 1
ATOM 3198 O O . GLU A 1 213 ? 59.669 27.024 51.905 1.00 11.85 213 GLU A O 1
ATOM 3210 N N . GLU A 1 214 ? 58.218 25.670 50.889 1.00 9.04 214 GLU A N 1
ATOM 3211 C CA . GLU A 1 214 ? 58.845 24.421 51.333 1.00 9.58 214 GLU A CA 1
ATOM 3212 C C . GLU A 1 214 ? 60.214 24.236 50.687 1.00 12.68 214 GLU A C 1
ATOM 3213 O O . GLU A 1 214 ? 61.172 23.764 51.328 1.00 12.18 214 GLU A O 1
ATOM 3225 N N . THR A 1 215 ? 60.399 24.556 49.403 1.00 9.77 215 THR A N 1
ATOM 3226 C CA . THR A 1 215 ? 61.716 24.423 48.735 1.00 12.98 215 THR A CA 1
ATOM 3227 C C . THR A 1 215 ? 62.735 25.261 49.462 1.00 10.94 215 THR A C 1
ATOM 3228 O O . THR A 1 215 ? 63.880 24.889 49.763 1.00 11.11 215 THR A O 1
ATOM 3239 N N . LEU A 1 216 ? 62.326 26.510 49.724 1.00 10.73 216 LEU A N 1
ATOM 3240 C CA . LEU A 1 216 ? 63.310 27.479 50.186 1.00 12.02 216 LEU A CA 1
ATOM 3241 C C . LEU A 1 216 ? 63.572 27.220 51.680 1.00 12.68 216 LEU A C 1
ATOM 3242 O O . LEU A 1 216 ? 64.723 27.463 52.073 1.00 14.38 216 LEU A O 1
ATOM 3258 N N . SER A 1 217 ? 62.583 26.714 52.402 1.00 13.51 217 SER A N 1
ATOM 3259 C CA . SER A 1 217 ? 62.788 26.428 53.816 1.00 12.58 217 SER A CA 1
ATOM 3260 C C . SER A 1 217 ? 63.696 25.221 53.926 1.00 13.26 217 SER A C 1
ATOM 3261 O O . SER A 1 217 ? 64.563 25.210 54.784 1.00 15.44 217 SER A O 1
ATOM 3269 N N . TYR A 1 218 ? 63.554 24.227 53.082 1.00 13.46 218 TYR A N 1
ATOM 3270 C CA . TYR A 1 218 ? 64.418 23.058 53.026 1.00 13.29 218 TYR A CA 1
ATOM 3271 C C . TYR A 1 218 ? 65.840 23.407 52.690 1.00 13.89 218 TYR A C 1
ATOM 3272 O O . TYR A 1 218 ? 66.757 22.841 53.311 1.00 18.76 218 TYR A O 1
ATOM 3290 N N . LEU A 1 219 ? 66.139 24.291 51.738 1.00 12.35 219 LEU A N 1
ATOM 3291 C CA . LEU A 1 219 ? 67.497 24.570 51.392 1.00 14.88 219 LEU A CA 1
ATOM 3292 C C . LEU A 1 219 ? 68.136 25.658 52.266 1.00 12.39 219 LEU A C 1
ATOM 3293 O O . LEU A 1 219 ? 69.370 25.624 52.462 1.00 14.82 219 LEU A O 1
ATOM 3309 N N . LEU A 1 220 ? 67.351 26.614 52.732 1.00 12.62 220 LEU A N 1
ATOM 3310 C CA . LEU A 1 220 ? 67.899 27.762 53.458 1.00 15.72 220 LEU A CA 1
ATOM 3311 C C . LEU A 1 220 ? 67.474 27.807 54.931 1.00 13.63 220 LEU A C 1
ATOM 3312 O O . LEU A 1 220 ? 67.877 28.794 55.584 1.00 24.95 220 LEU A O 1
ATOM 3328 N N . GLY A 1 221 ? 66.776 26.819 55.432 1.00 16.08 221 GLY A N 1
ATOM 3329 C CA . GLY A 1 221 ? 66.294 26.847 56.817 1.00 22.85 221 GLY A CA 1
ATOM 3330 C C . GLY A 1 221 ? 67.403 26.910 57.838 1.00 17.09 221 GLY A C 1
ATOM 3331 O O . GLY A 1 221 ? 67.331 27.747 58.751 1.00 31.61 221 GLY A O 1
ATOM 3335 N N . ARG A 1 222 ? 68.424 26.083 57.745 1.00 18.50 222 ARG A N 1
ATOM 3336 C CA . ARG A 1 222 ? 69.560 26.054 58.670 1.00 18.47 222 ARG A CA 1
ATOM 3337 C C . ARG A 1 222 ? 70.425 27.298 58.570 0.70 23.01 222 ARG A C 1
ATOM 3338 O O . ARG A 1 222 ? 70.861 27.853 59.594 0.70 19.33 222 ARG A O 1
ATOM 3359 N N . LYS A 1 223 ? 70.710 27.774 57.364 1.00 24.53 223 LYS A N 1
ATOM 3360 C CA . LYS A 1 223 ? 71.587 28.900 57.118 1.00 29.05 223 LYS A CA 1
ATOM 3361 C C . LYS A 1 223 ? 71.490 29.391 55.668 1.00 19.63 223 LYS A C 1
ATOM 3362 O O . LYS A 1 223 ? 71.129 28.624 54.775 1.00 28.69 223 LYS A O 1
ATOM 3381 N N . LYS A 1 224 ? 71.780 30.663 55.487 1.00 21.44 224 LYS A N 1
ATOM 3382 C CA . LYS A 1 224 ? 71.780 31.224 54.130 1.00 25.84 224 LYS A CA 1
ATOM 3383 C C . LYS A 1 224 ? 72.958 30.601 53.375 1.00 25.09 224 LYS A C 1
ATOM 3384 O O . LYS A 1 224 ? 74.031 30.410 53.953 1.00 17.86 224 LYS A O 1
ATOM 3403 N N . ARG A 1 225 ? 72.732 30.290 52.113 1.00 16.09 225 ARG A N 1
ATOM 3404 C CA . ARG A 1 225 ? 73.767 29.790 51.210 1.00 13.76 225 ARG A CA 1
ATOM 3405 C C . ARG A 1 225 ? 73.448 30.106 49.758 1.00 12.42 225 ARG A C 1
ATOM 3406 O O . ARG A 1 225 ? 72.277 30.380 49.482 1.00 14.98 225 ARG A O 1
ATOM 3427 N N . PRO A 1 226 ? 74.423 30.087 48.878 1.00 12.17 226 PRO A N 1
ATOM 3428 C CA . PRO A 1 226 ? 74.183 30.379 47.473 1.00 11.88 226 PRO A CA 1
ATOM 3429 C C . PRO A 1 226 ? 73.283 29.333 46.831 1.00 11.24 226 PRO A C 1
ATOM 3430 O O . PRO A 1 226 ? 73.395 28.161 47.129 1.00 13.66 226 PRO A O 1
ATOM 3441 N N . ILE A 1 227 ? 72.401 29.823 45.958 1.00 12.44 227 ILE A N 1
ATOM 3442 C CA . ILE A 1 227 ? 71.495 29.001 45.191 1.00 17.07 227 ILE A CA 1
ATOM 3443 C C . ILE A 1 227 ? 71.896 28.957 43.702 1.00 10.22 227 ILE A C 1
ATOM 3444 O O . ILE A 1 227 ? 72.188 29.960 43.080 1.00 10.44 227 ILE A O 1
ATOM 3460 N N . HIS A 1 228 ? 71.900 27.720 43.203 1.00 9.75 228 HIS A N 1
ATOM 3461 C CA . HIS A 1 228 ? 72.083 27.414 41.784 1.00 9.08 228 HIS A CA 1
ATOM 3462 C C . HIS A 1 228 ? 70.734 26.920 41.212 1.00 10.03 228 HIS A C 1
ATOM 3463 O O . HIS A 1 228 ? 70.268 25.868 41.629 1.00 10.98 228 HIS A O 1
ATOM 3477 N N . LEU A 1 229 ? 70.168 27.679 40.293 1.00 10.53 229 LEU A N 1
ATOM 3478 C CA . LEU A 1 229 ? 68.917 27.259 39.635 1.00 9.75 229 LEU A CA 1
ATOM 3479 C C . LEU A 1 229 ? 69.256 26.651 38.265 1.00 7.75 229 LEU A C 1
ATOM 3480 O O . LEU A 1 229 ? 69.782 27.406 37.430 1.00 9.84 229 LEU A O 1
ATOM 3496 N N . SER A 1 230 ? 68.979 25.396 38.065 1.00 7.63 230 SER A N 1
ATOM 3497 C CA . SER A 1 230 ? 69.198 24.753 36.755 1.00 11.17 230 SER A CA 1
ATOM 3498 C C . SER A 1 230 ? 67.809 24.573 36.118 1.00 8.76 230 SER A C 1
ATOM 3499 O O . SER A 1 230 ? 67.012 23.775 36.595 1.00 9.85 230 SER A O 1
ATOM 3507 N N . PHE A 1 231 ? 67.594 25.370 35.093 1.00 6.51 231 PHE A N 1
ATOM 3508 C CA . PHE A 1 231 ? 66.238 25.424 34.498 1.00 8.74 231 PHE A CA 1
ATOM 3509 C C . PHE A 1 231 ? 66.162 24.811 33.102 1.00 9.82 231 PHE A C 1
ATOM 3510 O O . PHE A 1 231 ? 66.720 25.400 32.181 1.00 9.88 231 PHE A O 1
ATOM 3527 N N . ASP A 1 232 ? 65.531 23.656 33.007 1.00 8.12 232 ASP A N 1
ATOM 3528 C CA . ASP A 1 232 ? 65.270 22.988 31.733 1.00 4.64 232 ASP A CA 1
ATOM 3529 C C . ASP A 1 232 ? 63.928 23.512 31.283 1.00 7.43 232 ASP A C 1
ATOM 3530 O O . ASP A 1 232 ? 62.915 23.413 32.010 1.00 7.88 232 ASP A O 1
ATOM 3539 N N . VAL A 1 233 ? 63.899 24.140 30.093 1.00 8.79 233 VAL A N 1
ATOM 3540 C CA . VAL A 1 233 ? 62.630 24.678 29.621 1.00 9.96 233 VAL A CA 1
ATOM 3541 C C . VAL A 1 233 ? 61.527 23.660 29.459 1.00 7.41 233 VAL A C 1
ATOM 3542 O O . VAL A 1 233 ? 60.338 24.053 29.495 1.00 9.14 233 VAL A O 1
ATOM 3555 N N . ASP A 1 234 ? 61.822 22.362 29.383 1.00 9.04 234 ASP A N 1
ATOM 3556 C CA . ASP A 1 234 ? 60.763 21.333 29.352 1.00 7.45 234 ASP A CA 1
ATOM 3557 C C . ASP A 1 234 ? 60.109 21.109 30.709 1.00 8.36 234 ASP A C 1
ATOM 3558 O O . ASP A 1 234 ? 59.155 20.359 30.786 1.00 8.64 234 ASP A O 1
ATOM 3567 N N . GLY A 1 235 ? 60.602 21.790 31.737 1.00 7.57 235 GLY A N 1
ATOM 3568 C CA . GLY A 1 235 ? 59.847 21.818 32.994 1.00 7.90 235 GLY A CA 1
ATOM 3569 C C . GLY A 1 235 ? 58.483 22.449 32.816 1.00 9.14 235 GLY A C 1
ATOM 3570 O O . GLY A 1 235 ? 57.482 21.997 33.418 1.00 8.47 235 GLY A O 1
ATOM 3574 N N . LEU A 1 236 ? 58.432 23.481 31.974 1.00 6.81 236 LEU A N 1
ATOM 3575 C CA . LEU A 1 236 ? 57.168 24.127 31.608 1.00 8.97 236 LEU A CA 1
ATOM 3576 C C . LEU A 1 236 ? 56.401 23.282 30.587 1.00 9.67 236 LEU A C 1
ATOM 3577 O O . LEU A 1 236 ? 57.001 22.513 29.808 1.00 9.31 236 LEU A O 1
ATOM 3593 N N . ASP A 1 237 ? 55.077 23.413 30.622 1.00 7.71 237 ASP A N 1
ATOM 3594 C CA . ASP A 1 237 ? 54.283 22.689 29.649 1.00 9.14 237 ASP A CA 1
ATOM 3595 C C . ASP A 1 237 ? 54.681 23.068 28.212 1.00 6.74 237 ASP A C 1
ATOM 3596 O O . ASP A 1 237 ? 54.996 24.232 27.954 1.00 8.83 237 ASP A O 1
ATOM 3605 N N . PRO A 1 238 ? 54.588 22.066 27.363 1.00 7.49 238 PRO A N 1
ATOM 3606 C CA . PRO A 1 238 ? 54.870 22.378 25.923 1.00 7.55 238 PRO A CA 1
ATOM 3607 C C . PRO A 1 238 ? 53.923 23.365 25.294 1.00 12.66 238 PRO A C 1
ATOM 3608 O O . PRO A 1 238 ? 54.250 23.940 24.205 1.00 13.04 238 PRO A O 1
ATOM 3619 N N . SER A 1 239 ? 52.788 23.727 25.867 1.00 10.15 239 SER A N 1
ATOM 3620 C CA . SER A 1 239 ? 52.044 24.876 25.384 1.00 11.53 239 SER A CA 1
ATOM 3621 C C . SER A 1 239 ? 52.739 26.188 25.642 1.00 12.85 239 SER A C 1
ATOM 3622 O O . SER A 1 239 ? 52.262 27.182 25.066 1.00 16.22 239 SER A O 1
ATOM 3630 N N . PHE A 1 240 ? 53.770 26.252 26.466 1.00 10.13 240 PHE A N 1
ATOM 3631 C CA . PHE A 1 240 ? 54.536 27.436 26.684 1.00 10.13 240 PHE A CA 1
ATOM 3632 C C . PHE A 1 240 ? 55.917 27.349 26.076 1.00 10.32 240 PHE A C 1
ATOM 3633 O O . PHE A 1 240 ? 56.441 28.369 25.540 1.00 11.35 240 PHE A O 1
ATOM 3650 N N . THR A 1 241 ? 56.570 26.200 26.107 1.00 8.63 241 THR A N 1
ATOM 3651 C CA . THR A 1 241 ? 57.896 25.940 25.613 1.00 9.03 241 THR A CA 1
ATOM 3652 C C . THR A 1 241 ? 57.973 24.731 24.673 1.00 8.80 241 THR A C 1
ATOM 3653 O O . THR A 1 241 ? 58.592 23.707 24.935 1.00 8.72 241 THR A O 1
ATOM 3664 N N . PRO A 1 242 ? 57.272 24.810 23.514 1.00 8.08 242 PRO A N 1
ATOM 3665 C CA . PRO A 1 242 ? 57.273 23.673 22.577 1.00 8.24 242 PRO A CA 1
ATOM 3666 C C . PRO A 1 242 ? 58.574 23.347 21.861 1.00 10.23 242 PRO A C 1
ATOM 3667 O O . PRO A 1 242 ? 58.745 22.146 21.557 1.00 10.28 242 PRO A O 1
ATOM 3678 N N . ALA A 1 243 ? 59.420 24.330 21.638 1.00 9.01 243 ALA A N 1
ATOM 3679 C CA . ALA A 1 243 ? 60.670 24.145 20.891 1.00 10.10 243 ALA A CA 1
ATOM 3680 C C . ALA A 1 243 ? 61.771 23.634 21.835 1.00 6.26 243 ALA A C 1
ATOM 3681 O O . ALA A 1 243 ? 62.681 24.319 22.264 1.00 10.95 243 ALA A O 1
ATOM 3688 N N . THR A 1 244 ? 61.637 22.369 22.168 1.00 8.76 244 THR A N 1
ATOM 3689 C CA . THR A 1 244 ? 62.523 21.623 23.060 1.00 11.68 244 THR A CA 1
ATOM 3690 C C . THR A 1 244 ? 62.456 20.143 22.753 1.00 9.32 244 THR A C 1
ATOM 3691 O O . THR A 1 244 ? 61.500 19.608 22.212 1.00 9.14 244 THR A O 1
ATOM 3702 N N . GLY A 1 245 ? 63.513 19.385 23.085 1.00 12.01 245 GLY A N 1
ATOM 3703 C CA . GLY A 1 245 ? 63.699 18.053 22.545 1.00 8.63 245 GLY A CA 1
ATOM 3704 C C . GLY A 1 245 ? 62.906 16.947 23.129 1.00 11.39 245 GLY A C 1
ATOM 3705 O O . GLY A 1 245 ? 62.589 15.908 22.496 1.00 13.45 245 GLY A O 1
ATOM 3709 N N . THR A 1 246 ? 62.493 17.057 24.413 1.00 11.00 246 THR A N 1
ATOM 3710 C CA . THR A 1 246 ? 61.810 16.001 25.129 1.00 9.30 246 THR A CA 1
ATOM 3711 C C . THR A 1 246 ? 60.598 16.596 25.833 1.00 11.61 246 THR A C 1
ATOM 3712 O O . THR A 1 246 ? 60.496 16.552 27.090 1.00 11.96 246 THR A O 1
ATOM 3723 N N . PRO A 1 247 ? 59.615 17.158 25.154 1.00 8.96 247 PRO A N 1
ATOM 3724 C CA . PRO A 1 247 ? 58.426 17.723 25.748 1.00 9.24 247 PRO A CA 1
ATOM 3725 C C . PRO A 1 247 ? 57.553 16.681 26.401 1.00 12.57 247 PRO A C 1
ATOM 3726 O O . PRO A 1 247 ? 57.428 15.547 25.932 1.00 12.97 247 PRO A O 1
ATOM 3737 N N . VAL A 1 248 ? 56.900 17.126 27.504 1.00 10.64 248 VAL A N 1
ATOM 3738 C CA . VAL A 1 248 ? 56.025 16.227 28.237 1.00 8.62 248 VAL A CA 1
ATOM 3739 C C . VAL A 1 248 ? 54.789 16.974 28.701 1.00 8.51 248 VAL A C 1
ATOM 3740 O O . VAL A 1 248 ? 54.875 18.027 29.355 1.00 7.90 248 VAL A O 1
ATOM 3753 N N . VAL A 1 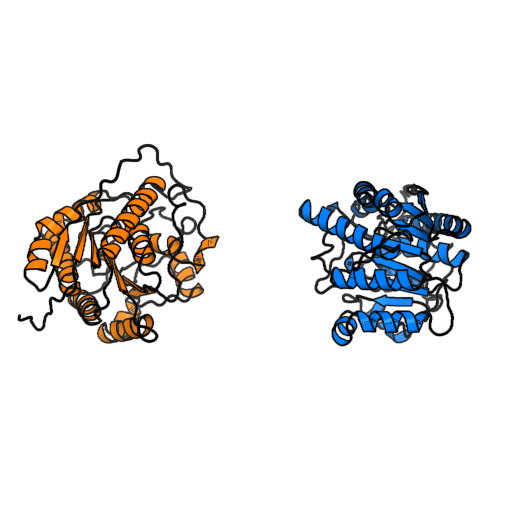249 ? 53.585 16.517 28.372 1.00 10.84 249 VAL A N 1
ATOM 3754 C CA . VAL A 1 249 ? 52.374 17.225 28.685 1.00 11.11 249 VAL A CA 1
ATOM 3755 C C . VAL A 1 249 ? 52.169 17.304 30.208 1.00 11.00 249 VAL A C 1
ATOM 3756 O O . VAL A 1 249 ? 52.723 16.530 31.001 1.00 11.87 249 VAL A O 1
ATOM 3769 N N . GLY A 1 250 ? 51.326 18.243 30.608 1.00 10.74 250 GLY A N 1
ATOM 3770 C CA . GLY A 1 250 ? 50.929 18.397 32.003 1.00 8.66 250 GLY A CA 1
ATOM 3771 C C . GLY A 1 250 ? 51.993 19.142 32.790 1.00 9.91 250 GLY A C 1
ATOM 3772 O O . GLY A 1 250 ? 52.162 18.866 33.993 1.00 9.49 250 GLY A O 1
ATOM 3776 N N . GLY A 1 251 ? 52.707 20.059 32.224 1.00 8.49 251 GLY A N 1
ATOM 3777 C CA . GLY A 1 251 ? 53.741 20.803 32.867 1.00 7.51 251 GLY A CA 1
ATOM 3778 C C . GLY A 1 251 ? 53.360 21.995 33.672 1.00 6.69 251 GLY A C 1
ATOM 3779 O O . GLY A 1 251 ? 52.186 22.382 33.830 1.00 8.07 251 GLY A O 1
ATOM 3783 N N . LEU A 1 252 ? 54.401 22.625 34.218 1.00 8.27 252 LEU A N 1
ATOM 3784 C CA . LEU A 1 252 ? 54.272 23.879 34.945 1.00 8.69 252 LEU A CA 1
ATOM 3785 C C . LEU A 1 252 ? 53.716 24.935 34.004 1.00 9.18 252 LEU A C 1
ATOM 3786 O O . LEU A 1 252 ? 54.058 24.957 32.814 1.00 10.31 252 LEU A O 1
ATOM 3802 N N . THR A 1 253 ? 52.858 25.805 34.529 1.00 8.01 253 THR A N 1
ATOM 3803 C CA . THR A 1 253 ? 52.351 26.878 33.647 1.00 8.36 253 THR A CA 1
ATOM 3804 C C . THR A 1 253 ? 53.352 27.990 33.569 1.00 8.57 253 THR A C 1
ATOM 3805 O O . THR A 1 253 ? 54.357 28.078 34.271 1.00 8.67 253 THR A O 1
ATOM 3816 N N . TYR A 1 254 ? 53.105 28.926 32.601 1.00 7.79 254 TYR A N 1
ATOM 3817 C CA . TYR A 1 254 ? 53.887 30.141 32.476 1.00 7.80 254 TYR A CA 1
ATOM 3818 C C . TYR A 1 254 ? 53.932 30.882 33.817 1.00 7.20 254 TYR A C 1
ATOM 3819 O O . TYR A 1 254 ? 54.993 31.324 34.269 1.00 7.99 254 TYR A O 1
ATOM 3837 N N . ARG A 1 255 ? 52.757 31.059 34.394 1.00 7.35 255 ARG A N 1
ATOM 3838 C CA . ARG A 1 255 ? 52.575 31.692 35.718 1.00 7.55 255 ARG A CA 1
ATOM 3839 C C . ARG A 1 255 ? 53.435 31.008 36.770 1.00 7.47 255 ARG A C 1
ATOM 3840 O O . ARG A 1 255 ? 54.174 31.676 37.492 1.00 8.88 255 ARG A O 1
ATOM 3861 N N . GLU A 1 256 ? 53.456 29.745 37.003 1.00 9.22 256 GLU A N 1
ATOM 3862 C CA . GLU A 1 256 ? 54.173 28.910 37.911 1.00 8.00 256 GLU A CA 1
ATOM 3863 C C . GLU A 1 256 ? 55.627 29.126 37.601 1.00 8.87 256 GLU A C 1
ATOM 3864 O O . GLU A 1 256 ? 56.384 29.308 38.585 1.00 8.22 256 GLU A O 1
ATOM 3876 N N . GLY A 1 257 ? 56.110 29.181 36.369 1.00 9.24 257 GLY A N 1
ATOM 3877 C CA . GLY A 1 257 ? 57.488 29.446 36.060 1.00 9.99 257 GLY A CA 1
ATOM 3878 C C . GLY A 1 257 ? 57.962 30.783 36.570 1.00 7.68 257 GLY A C 1
ATOM 3879 O O . GLY A 1 257 ? 59.052 30.863 37.168 1.00 10.11 257 GLY A O 1
ATOM 3883 N N . LEU A 1 258 ? 57.187 31.814 36.340 1.00 7.71 258 LEU A N 1
ATOM 3884 C CA . LEU A 1 258 ? 57.478 33.151 36.825 1.00 6.89 258 LEU A CA 1
ATOM 3885 C C . LEU A 1 258 ? 57.417 33.172 38.353 1.00 9.77 258 LEU A C 1
ATOM 3886 O O . LEU A 1 258 ? 58.233 33.840 38.943 1.00 9.13 258 LEU A O 1
ATOM 3902 N N . TYR A 1 259 ? 56.514 32.448 38.944 1.00 8.70 259 TYR A N 1
ATOM 3903 C CA . TYR A 1 259 ? 56.433 32.478 40.407 1.00 6.18 259 TYR A CA 1
ATOM 3904 C C . TYR A 1 259 ? 57.665 31.865 41.026 1.00 9.17 259 TYR A C 1
ATOM 3905 O O . TYR A 1 259 ? 58.278 32.467 41.948 1.00 7.51 259 TYR A O 1
ATOM 3923 N N . ILE A 1 260 ? 58.098 30.706 40.502 1.00 9.00 260 ILE A N 1
ATOM 3924 C CA . ILE A 1 260 ? 59.311 30.067 41.007 1.00 8.30 260 ILE A CA 1
ATOM 3925 C C . ILE A 1 260 ? 60.465 31.022 40.988 1.00 10.63 260 ILE A C 1
ATOM 3926 O O . ILE A 1 260 ? 61.209 31.211 41.974 1.00 9.28 260 ILE A O 1
ATOM 3942 N N . THR A 1 261 ? 60.640 31.722 39.872 1.00 8.92 261 THR A N 1
ATOM 3943 C CA . THR A 1 261 ? 61.840 32.543 39.624 1.00 9.37 261 THR A CA 1
ATOM 3944 C C . THR A 1 261 ? 61.751 33.871 40.349 1.00 8.69 261 THR A C 1
ATOM 3945 O O . THR A 1 261 ? 62.755 34.379 40.866 1.00 10.12 261 THR A O 1
ATOM 3956 N N . GLU A 1 262 ? 60.558 34.454 40.457 1.00 7.64 262 GLU A N 1
ATOM 3957 C CA . GLU A 1 262 ? 60.366 35.626 41.306 1.00 10.67 262 GLU A CA 1
ATOM 3958 C C . GLU A 1 262 ? 60.754 35.298 42.738 1.00 9.34 262 GLU A C 1
ATOM 3959 O O . GLU A 1 262 ? 61.416 36.085 43.428 1.00 11.06 262 GLU A O 1
ATOM 3971 N N . GLU A 1 263 ? 60.329 34.149 43.244 1.00 8.91 263 GLU A N 1
ATOM 3972 C CA . GLU A 1 263 ? 60.587 33.832 44.670 1.00 9.53 263 GLU A CA 1
ATOM 3973 C C . GLU A 1 263 ? 62.066 33.610 44.908 1.00 12.48 263 GLU A C 1
ATOM 3974 O O . GLU A 1 263 ? 62.623 34.045 45.924 1.00 10.97 263 GLU A O 1
ATOM 3986 N N . ILE A 1 264 ? 62.724 32.980 43.934 1.00 10.40 264 ILE A N 1
ATOM 3987 C CA . ILE A 1 264 ? 64.167 32.770 44.102 1.00 10.70 264 ILE A CA 1
ATOM 3988 C C . ILE A 1 264 ? 64.858 34.112 44.037 1.00 11.51 264 ILE A C 1
ATOM 3989 O O . ILE A 1 264 ? 65.802 34.380 44.839 1.00 10.67 264 ILE A O 1
ATOM 4005 N N . TYR A 1 265 ? 64.505 35.038 43.196 1.00 11.01 265 TYR A N 1
ATOM 4006 C CA . TYR A 1 265 ? 65.115 36.357 43.127 1.00 11.00 265 TYR A CA 1
ATOM 4007 C C . TYR A 1 265 ? 65.060 37.034 44.504 1.00 10.74 265 TYR A C 1
ATOM 4008 O O . TYR A 1 265 ? 66.075 37.592 44.917 1.00 10.78 265 TYR A O 1
ATOM 4026 N N . LYS A 1 266 ? 63.887 36.936 45.097 1.00 10.12 266 LYS A N 1
ATOM 4027 C CA . LYS A 1 266 ? 63.632 37.634 46.351 1.00 9.91 266 LYS A CA 1
ATOM 4028 C C . LYS A 1 266 ? 64.425 37.048 47.486 1.00 13.52 266 LYS A C 1
ATOM 4029 O O . LYS A 1 266 ? 64.505 37.740 48.534 1.00 15.97 266 LYS A O 1
ATOM 4048 N N . THR A 1 267 ? 65.019 35.885 47.397 1.00 13.61 267 THR A N 1
ATOM 4049 C CA . THR A 1 267 ? 65.871 35.420 48.496 1.00 13.31 267 THR A CA 1
ATOM 4050 C C . THR A 1 267 ? 67.140 36.250 48.548 1.00 15.71 267 THR A C 1
ATOM 4051 O O . THR A 1 267 ? 67.773 36.331 49.623 1.00 21.71 267 THR A O 1
ATOM 4062 N N . GLY A 1 268 ? 67.585 36.902 47.497 1.00 13.53 268 GLY A N 1
ATOM 4063 C CA . GLY A 1 268 ? 68.838 37.587 47.344 1.00 14.90 268 GLY A CA 1
ATOM 4064 C C . GLY A 1 268 ? 70.110 36.789 47.203 1.00 22.13 268 GLY A C 1
ATOM 4065 O O . GLY A 1 268 ? 71.219 37.343 47.231 1.00 19.47 268 GLY A O 1
ATOM 4069 N N . LEU A 1 269 ? 69.883 35.444 47.146 1.00 15.47 269 LEU A N 1
ATOM 4070 C CA . LEU A 1 269 ? 70.868 34.369 47.127 1.00 13.43 269 LEU A CA 1
ATOM 4071 C C . LEU A 1 269 ? 71.056 33.651 45.790 1.00 11.82 269 LEU A C 1
ATOM 4072 O O . LEU A 1 269 ? 71.905 32.781 45.747 1.00 13.19 269 LEU A O 1
ATOM 4088 N N . LEU A 1 270 ? 70.332 34.000 44.739 1.00 12.50 270 LEU A N 1
ATOM 4089 C CA . LEU A 1 270 ? 70.702 33.438 43.431 1.00 11.03 270 LEU A CA 1
ATOM 4090 C C . LEU A 1 270 ? 72.174 33.671 43.118 1.00 11.52 270 LEU A C 1
ATOM 4091 O O . LEU A 1 270 ? 72.659 34.797 43.173 1.00 13.08 270 LEU A O 1
ATOM 4107 N N . SER A 1 271 ? 72.890 32.608 42.808 1.00 9.72 271 SER A N 1
ATOM 4108 C CA . SER A 1 271 ? 74.341 32.651 42.549 1.00 12.86 271 SER A CA 1
ATOM 4109 C C . SER A 1 271 ? 74.752 32.087 41.186 1.00 12.08 271 SER A C 1
ATOM 4110 O O . SER A 1 271 ? 75.800 32.452 40.607 1.00 13.19 271 SER A O 1
ATOM 4118 N N . GLY A 1 272 ? 73.962 31.188 40.613 1.00 11.17 272 GLY A N 1
ATOM 4119 C CA . GLY A 1 272 ? 74.169 30.632 39.308 1.00 16.94 272 GLY A CA 1
ATOM 4120 C C . GLY A 1 272 ? 72.846 30.204 38.687 1.00 12.43 272 GLY A C 1
ATOM 4121 O O . GLY A 1 272 ? 71.971 29.741 39.405 1.00 11.42 272 GLY A O 1
ATOM 4125 N N . LEU A 1 273 ? 72.775 30.381 37.383 1.00 12.30 273 LEU A N 1
ATOM 4126 C CA . LEU A 1 273 ? 71.554 30.083 36.624 1.00 11.41 273 LEU A CA 1
ATOM 4127 C C . LEU A 1 273 ? 71.909 29.367 35.319 1.00 11.26 273 LEU A C 1
ATOM 4128 O O . LEU A 1 273 ? 72.836 29.771 34.611 1.00 12.26 273 LEU A O 1
ATOM 4144 N N . ASP A 1 274 ? 71.147 28.361 34.988 1.00 10.63 274 ASP A N 1
ATOM 4145 C CA . ASP A 1 274 ? 71.252 27.629 33.701 1.00 9.46 274 ASP A CA 1
ATOM 4146 C C . ASP A 1 274 ? 69.907 27.759 32.984 1.00 10.62 274 ASP A C 1
ATOM 4147 O O . ASP A 1 274 ? 68.919 27.428 33.629 1.00 8.17 274 ASP A O 1
ATOM 4156 N N . ILE A 1 275 ? 69.897 28.160 31.718 1.00 10.13 275 ILE A N 1
ATOM 4157 C CA . ILE A 1 275 ? 68.692 28.204 30.874 1.00 10.85 275 ILE A CA 1
ATOM 4158 C C . ILE A 1 275 ? 68.928 27.184 29.752 1.00 10.79 275 ILE A C 1
ATOM 4159 O O . ILE A 1 275 ? 69.699 27.511 28.837 1.00 11.16 275 ILE A O 1
ATOM 4175 N N . MET A 1 276 ? 68.359 26.002 29.864 1.00 9.86 276 MET A N 1
ATOM 4176 C CA . MET A 1 276 ? 68.777 24.874 29.038 1.00 8.60 276 MET A CA 1
ATOM 4177 C C . MET A 1 276 ? 67.661 24.297 28.202 1.00 10.79 276 MET A C 1
ATOM 4178 O O . MET A 1 276 ? 66.465 24.371 28.490 1.00 9.15 276 MET A O 1
ATOM 4192 N N . GLU A 1 277 ? 68.105 23.666 27.103 1.00 8.68 277 GLU A N 1
ATOM 4193 C CA . GLU A 1 277 ? 67.306 22.838 26.196 1.00 10.22 277 GLU A CA 1
ATOM 4194 C C . GLU A 1 277 ? 66.403 23.640 25.262 1.00 7.40 277 GLU A C 1
ATOM 4195 O O . GLU A 1 277 ? 65.460 23.030 24.664 1.00 9.72 277 GLU A O 1
ATOM 4207 N N . VAL A 1 278 ? 66.640 24.920 25.059 1.00 8.02 278 VAL A N 1
ATOM 4208 C CA . VAL A 1 278 ? 65.946 25.633 23.975 1.00 8.03 278 VAL A CA 1
ATOM 4209 C C . VAL A 1 278 ? 66.457 25.180 22.584 1.00 11.14 278 VAL A C 1
ATOM 4210 O O . VAL A 1 278 ? 67.667 25.317 22.380 1.00 10.26 278 VAL A O 1
ATOM 4223 N N . ASN A 1 279 ? 65.536 24.655 21.764 1.00 9.98 279 ASN A N 1
ATOM 4224 C CA . ASN A 1 279 ? 65.917 24.169 20.426 1.00 11.54 279 ASN A CA 1
ATOM 4225 C C . ASN A 1 279 ? 64.971 24.732 19.384 1.00 8.19 279 ASN A C 1
ATOM 4226 O O . ASN A 1 279 ? 63.951 24.119 19.041 1.00 9.73 279 ASN A O 1
ATOM 4237 N N . PRO A 1 280 ? 65.350 25.871 18.816 1.00 11.28 280 PRO A N 1
ATOM 4238 C CA . PRO A 1 280 ? 64.422 26.508 17.855 1.00 13.45 280 PRO A CA 1
ATOM 4239 C C . PRO A 1 280 ? 64.066 25.649 16.646 1.00 15.14 280 PRO A C 1
ATOM 4240 O O . PRO A 1 280 ? 62.929 25.741 16.167 1.00 15.93 280 PRO A O 1
ATOM 4251 N N . SER A 1 281 ? 65.015 24.815 16.150 1.00 12.24 281 SER A N 1
ATOM 4252 C CA . SER A 1 281 ? 64.677 23.980 14.995 1.00 13.75 281 SER A CA 1
ATOM 4253 C C . SER A 1 281 ? 63.555 23.003 15.196 1.00 14.44 281 SER A C 1
ATOM 4254 O O . SER A 1 281 ? 62.983 22.366 14.274 1.00 16.24 281 SER A O 1
ATOM 4262 N N . LEU A 1 282 ? 63.120 22.724 16.426 1.00 14.48 282 LEU A N 1
ATOM 4263 C CA . LEU A 1 282 ? 62.056 21.834 16.751 1.00 17.34 282 LEU A CA 1
ATOM 4264 C C . LEU A 1 282 ? 60.720 22.557 16.861 1.00 14.62 282 LEU A C 1
ATOM 4265 O O . LEU A 1 282 ? 59.680 21.922 17.076 1.00 18.51 282 LEU A O 1
ATOM 4281 N N . GLY A 1 283 ? 60.664 23.878 16.714 1.00 13.87 283 GLY A N 1
ATOM 4282 C CA . GLY A 1 283 ? 59.278 24.394 16.691 1.00 16.74 283 GLY A CA 1
ATOM 4283 C C . GLY A 1 283 ? 58.648 24.037 15.347 1.00 19.42 283 GLY A C 1
ATOM 4284 O O . GLY A 1 283 ? 59.353 23.987 14.339 1.00 20.71 283 GLY A O 1
ATOM 4288 N N . LYS A 1 284 ? 57.357 23.767 15.327 1.00 19.61 284 LYS A N 1
ATOM 4289 C CA . LYS A 1 284 ? 56.656 23.312 14.136 1.00 21.48 284 LYS A CA 1
ATOM 4290 C C . LYS A 1 284 ? 56.222 24.517 13.314 1.00 26.17 284 LYS A C 1
ATOM 4291 O O . LYS A 1 284 ? 55.764 24.391 12.175 1.00 23.17 284 LYS A O 1
ATOM 4310 N N . THR A 1 285 ? 56.296 25.709 13.900 1.00 23.15 285 THR A N 1
ATOM 4311 C CA . THR A 1 285 ? 56.018 26.961 13.198 1.00 22.20 285 THR A CA 1
ATOM 4312 C C . THR A 1 285 ? 56.904 28.071 13.752 1.00 23.90 285 THR A C 1
ATOM 4313 O O . THR A 1 285 ? 57.506 27.956 14.837 1.00 18.54 285 THR A O 1
ATOM 4324 N N . PRO A 1 286 ? 57.082 29.191 13.077 1.00 16.19 286 PRO A N 1
ATOM 4325 C CA . PRO A 1 286 ? 57.909 30.276 13.615 1.00 17.47 286 PRO A CA 1
ATOM 4326 C C . PRO A 1 286 ? 57.316 30.834 14.908 1.00 19.29 286 PRO A C 1
ATOM 4327 O O . PRO A 1 286 ? 58.092 31.325 15.736 1.00 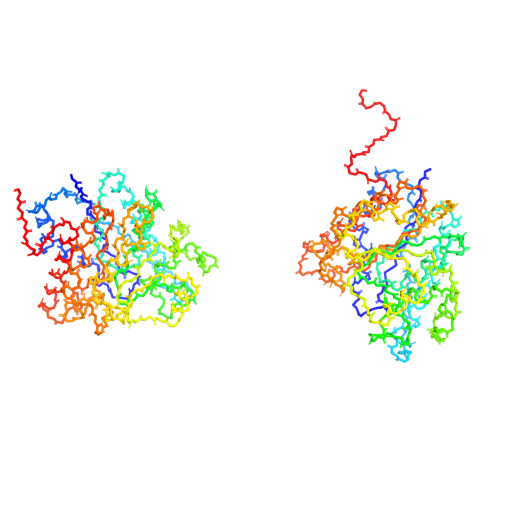22.43 286 PRO A O 1
ATOM 4338 N N . GLU A 1 287 ? 56.017 30.788 15.129 1.00 18.59 287 GLU A N 1
ATOM 4339 C CA . GLU A 1 287 ? 55.414 31.233 16.364 1.00 14.99 287 GLU A CA 1
ATOM 4340 C C . GLU A 1 287 ? 55.766 30.274 17.515 1.00 14.02 287 GLU A C 1
ATOM 4341 O O . GLU A 1 287 ? 55.792 30.853 18.622 1.00 14.67 287 GLU A O 1
ATOM 4353 N N . GLU A 1 288 ? 55.877 28.981 17.359 1.00 12.86 288 GLU A N 1
ATOM 4354 C CA . GLU A 1 288 ? 56.286 28.067 18.414 1.00 12.28 288 GLU A CA 1
ATOM 4355 C C . GLU A 1 288 ? 57.695 28.467 18.854 1.00 13.92 288 GLU A C 1
ATOM 4356 O O . GLU A 1 288 ? 58.081 28.441 20.053 1.00 13.74 288 GLU A O 1
ATOM 4368 N N . VAL A 1 289 ? 58.573 28.839 17.935 1.00 14.06 289 VAL A N 1
ATOM 4369 C CA . VAL A 1 289 ? 59.881 29.345 18.282 1.00 10.56 289 VAL A CA 1
ATOM 4370 C C . VAL A 1 289 ? 59.819 30.615 19.132 1.00 13.54 289 VAL A C 1
ATOM 4371 O O . VAL A 1 289 ? 60.405 30.709 20.234 1.00 12.53 289 VAL A O 1
ATOM 4384 N N . THR A 1 290 ? 59.138 31.665 18.670 1.00 11.93 290 THR A N 1
ATOM 4385 C CA . THR A 1 290 ? 59.044 32.915 19.409 1.00 18.69 290 THR A CA 1
ATOM 4386 C C . THR A 1 290 ? 58.456 32.641 20.793 1.00 14.70 290 THR A C 1
ATOM 4387 O O . THR A 1 290 ? 58.921 33.225 21.760 1.00 14.50 290 THR A O 1
ATOM 4398 N N . ARG A 1 291 ? 57.467 31.774 20.888 1.00 11.35 291 ARG A N 1
ATOM 4399 C CA . ARG A 1 291 ? 56.776 31.425 22.114 1.00 17.14 291 ARG A CA 1
ATOM 4400 C C . ARG A 1 291 ? 57.777 30.903 23.133 1.00 12.28 291 ARG A C 1
ATOM 4401 O O . ARG A 1 291 ? 57.796 31.350 24.310 1.00 11.69 291 ARG A O 1
ATOM 4422 N N . THR A 1 292 ? 58.587 29.970 22.694 1.00 11.32 292 THR A N 1
ATOM 4423 C CA . THR A 1 292 ? 59.571 29.295 23.504 1.00 8.43 292 THR A CA 1
ATOM 4424 C C . THR A 1 292 ? 60.637 30.268 23.950 1.00 9.22 292 THR A C 1
ATOM 4425 O O . THR A 1 292 ? 60.979 30.380 25.152 1.00 12.17 292 THR A O 1
ATOM 4436 N N . VAL A 1 293 ? 61.251 31.032 23.062 1.00 10.90 293 VAL A N 1
ATOM 4437 C CA . VAL A 1 293 ? 62.303 31.993 23.372 1.00 10.39 293 VAL A CA 1
ATOM 4438 C C . VAL A 1 293 ? 61.742 33.070 24.279 1.00 9.55 293 VAL A C 1
ATOM 4439 O O . VAL A 1 293 ? 62.370 33.484 25.266 1.00 11.60 293 VAL A O 1
ATOM 4452 N N . ASN A 1 294 ? 60.542 33.567 24.010 1.00 12.44 294 ASN A N 1
ATOM 4453 C CA . ASN A 1 294 ? 59.973 34.657 24.826 1.00 12.28 294 ASN A CA 1
ATOM 4454 C C . ASN A 1 294 ? 59.743 34.169 26.255 1.00 12.44 294 ASN A C 1
ATOM 4455 O O . ASN A 1 294 ? 59.963 34.902 27.219 1.00 12.03 294 ASN A O 1
ATOM 4466 N N . THR A 1 295 ? 59.299 32.939 26.379 1.00 11.49 295 THR A N 1
ATOM 4467 C CA . THR A 1 295 ? 59.085 32.402 27.711 1.00 9.31 295 THR A CA 1
ATOM 4468 C C . THR A 1 295 ? 60.389 32.256 28.434 1.00 9.36 295 THR A C 1
ATOM 4469 O O . THR A 1 295 ? 60.515 32.654 29.602 1.00 9.82 295 THR A O 1
ATOM 4480 N N . ALA A 1 296 ? 61.461 31.777 27.811 1.00 10.45 296 ALA A N 1
ATOM 4481 C CA . ALA A 1 296 ? 62.785 31.632 28.385 1.00 8.02 296 ALA A CA 1
ATOM 4482 C C . ALA A 1 296 ? 63.393 32.953 28.817 1.00 10.76 296 ALA A C 1
ATOM 4483 O O . ALA A 1 296 ? 64.013 33.111 29.880 1.00 11.82 296 ALA A O 1
ATOM 4490 N N . VAL A 1 297 ? 63.183 33.991 27.996 1.00 9.84 297 VAL A N 1
ATOM 4491 C CA . VAL A 1 297 ? 63.571 35.366 28.363 1.00 10.43 297 VAL A CA 1
ATOM 4492 C C . VAL A 1 297 ? 62.786 35.815 29.581 1.00 10.50 297 VAL A C 1
ATOM 4493 O O . VAL A 1 297 ? 63.413 36.342 30.510 1.00 10.48 297 VAL A O 1
ATOM 4506 N N . ALA A 1 298 ? 61.492 35.599 29.643 1.00 10.65 298 ALA A N 1
ATOM 4507 C CA . ALA A 1 298 ? 60.685 36.080 30.769 1.00 12.34 298 ALA A CA 1
ATOM 4508 C C . ALA A 1 298 ? 61.130 35.424 32.067 1.00 9.43 298 ALA A C 1
ATOM 4509 O O . ALA A 1 298 ? 61.196 36.116 33.093 1.00 13.14 298 ALA A O 1
ATOM 4516 N N . ILE A 1 299 ? 61.418 34.145 32.031 1.00 10.28 299 ILE A N 1
ATOM 4517 C CA . ILE A 1 299 ? 61.888 33.372 33.215 1.00 12.82 299 ILE A CA 1
ATOM 4518 C C . ILE A 1 299 ? 63.212 33.947 33.638 1.00 14.55 299 ILE A C 1
ATOM 4519 O O . ILE A 1 299 ? 63.495 34.181 34.810 1.00 12.99 299 ILE A O 1
ATOM 4535 N N . THR A 1 300 ? 64.073 34.247 32.671 1.00 8.54 300 THR A N 1
ATOM 4536 C CA . THR A 1 300 ? 65.392 34.780 32.973 1.00 9.90 300 THR A CA 1
ATOM 4537 C C . THR A 1 300 ? 65.256 36.170 33.585 1.00 10.48 300 THR A C 1
ATOM 4538 O O . THR A 1 300 ? 65.895 36.450 34.612 1.00 13.05 300 THR A O 1
ATOM 4549 N N . LEU A 1 301 ? 64.443 37.074 33.073 1.00 11.20 301 LEU A N 1
ATOM 4550 C CA . LEU A 1 301 ? 64.328 38.407 33.681 1.00 10.47 301 LEU A CA 1
ATOM 4551 C C . LEU A 1 301 ? 63.756 38.391 35.089 1.00 12.28 301 LEU A C 1
ATOM 4552 O O . LEU A 1 301 ? 64.170 39.221 35.909 1.00 10.24 301 LEU A O 1
ATOM 4568 N N . ALA A 1 302 ? 62.848 37.459 35.355 1.00 9.60 302 ALA A N 1
ATOM 4569 C CA . ALA A 1 302 ? 62.338 37.278 36.716 1.00 9.78 302 ALA A CA 1
ATOM 4570 C C . ALA A 1 302 ? 63.420 36.875 37.699 1.00 10.35 302 ALA A C 1
ATOM 4571 O O . ALA A 1 302 ? 63.362 37.330 38.843 1.00 11.34 302 ALA A O 1
ATOM 4578 N N . CYS A 1 303 ? 64.373 36.071 37.281 1.00 11.79 303 CYS A N 1
ATOM 4579 C CA . CYS A 1 303 ? 65.489 35.681 38.125 1.00 11.81 303 CYS A CA 1
ATOM 4580 C C . CYS A 1 303 ? 66.282 36.900 38.574 1.00 11.53 303 CYS A C 1
ATOM 4581 O O . CYS A 1 303 ? 67.015 36.777 39.574 1.00 11.13 303 CYS A O 1
ATOM 4588 N N . PHE A 1 304 ? 66.222 38.024 37.876 1.00 9.02 304 PHE A N 1
ATOM 4589 C CA . PHE A 1 304 ? 67.071 39.174 38.169 1.00 10.91 304 PHE A CA 1
ATOM 4590 C C . PHE A 1 304 ? 66.190 40.373 38.518 1.00 11.70 304 PHE A C 1
ATOM 4591 O O . PHE A 1 304 ? 66.652 41.487 38.299 1.00 13.30 304 PHE A O 1
ATOM 4608 N N . GLY A 1 305 ? 64.985 40.102 39.017 1.00 12.53 305 GLY A N 1
ATOM 4609 C CA . GLY A 1 305 ? 64.199 41.154 39.642 1.00 11.55 305 GLY A CA 1
ATOM 4610 C C . GLY A 1 305 ? 62.989 41.677 38.942 1.00 10.39 305 GLY A C 1
ATOM 4611 O O . GLY A 1 305 ? 62.219 42.483 39.514 1.00 12.87 305 GLY A O 1
ATOM 4615 N N . LEU A 1 306 ? 62.647 41.359 37.697 1.00 10.19 306 LEU A N 1
ATOM 4616 C CA . LEU A 1 306 ? 61.445 41.824 37.012 1.00 9.31 306 LEU A CA 1
ATOM 4617 C C . LEU A 1 306 ? 60.247 41.233 37.736 1.00 10.25 306 LEU A C 1
ATOM 4618 O O . LEU A 1 306 ? 60.161 40.001 37.813 1.00 10.80 306 LEU A O 1
ATOM 4634 N N . ALA A 1 307 ? 59.355 42.057 38.239 1.00 9.44 307 ALA A N 1
ATOM 4635 C CA . ALA A 1 307 ? 58.261 41.564 39.085 1.00 11.60 307 ALA A CA 1
ATOM 4636 C C . ALA A 1 307 ? 56.930 41.881 38.405 1.00 9.73 307 ALA A C 1
ATOM 4637 O O . ALA A 1 307 ? 56.701 43.015 37.936 1.00 11.28 307 ALA A O 1
ATOM 4644 N N . ARG A 1 308 ? 56.026 40.927 38.440 1.00 10.34 308 ARG A N 1
ATOM 4645 C CA . ARG A 1 308 ? 54.720 41.197 37.807 1.00 9.32 308 ARG A CA 1
ATOM 4646 C C . ARG A 1 308 ? 53.948 42.323 38.419 1.00 11.71 308 ARG A C 1
ATOM 4647 O O . ARG A 1 308 ? 53.193 43.026 37.726 1.00 10.24 308 ARG A O 1
ATOM 4668 N N . GLU A 1 309 ? 54.102 42.641 39.704 1.00 9.68 309 GLU A N 1
ATOM 4669 C CA . GLU A 1 309 ? 53.433 43.752 40.356 1.00 13.48 309 GLU A CA 1
ATOM 4670 C C . GLU A 1 309 ? 53.975 45.114 39.893 1.00 10.55 309 GLU A C 1
ATOM 4671 O O . GLU A 1 309 ? 53.277 46.088 40.122 1.00 9.44 309 GLU A O 1
ATOM 4683 N N . GLY A 1 310 ? 55.146 45.122 39.267 1.00 10.07 310 GLY A N 1
ATOM 4684 C CA . GLY A 1 310 ? 55.843 46.298 38.837 1.00 12.45 310 GLY A CA 1
ATOM 4685 C C . GLY A 1 310 ? 57.111 46.579 39.613 1.00 9.78 310 GLY A C 1
ATOM 4686 O O . GLY A 1 310 ? 57.435 45.901 40.597 1.00 11.40 310 GLY A O 1
ATOM 4690 N N . ASN A 1 311 ? 57.859 47.545 39.078 1.00 10.68 311 ASN A N 1
ATOM 4691 C CA . ASN A 1 311 ? 59.209 47.890 39.460 1.00 13.41 311 ASN A CA 1
ATOM 4692 C C . ASN A 1 311 ? 59.363 49.411 39.384 1.00 13.55 311 ASN A C 1
ATOM 4693 O O . ASN A 1 311 ? 58.881 50.003 38.411 1.00 15.60 311 ASN A O 1
ATOM 4704 N N . HIS A 1 312 ? 60.062 50.051 40.303 1.00 12.98 312 HIS A N 1
ATOM 4705 C CA . HIS A 1 312 ? 60.376 51.477 40.108 1.00 11.22 312 HIS A CA 1
ATOM 4706 C C . HIS A 1 312 ? 61.730 51.808 40.746 1.00 15.68 312 HIS A C 1
ATOM 4707 O O . HIS A 1 312 ? 62.161 51.127 41.674 1.00 17.89 312 HIS A O 1
ATOM 4721 N N . LYS A 1 313 ? 62.364 52.882 40.289 1.00 14.44 313 LYS A N 1
ATOM 4722 C CA . LYS A 1 313 ? 63.620 53.350 40.881 1.00 15.02 313 LYS A CA 1
ATOM 4723 C C . LYS A 1 313 ? 63.373 54.166 42.133 1.00 19.37 313 LYS A C 1
ATOM 4724 O O . LYS A 1 313 ? 62.288 54.697 42.334 1.00 16.76 313 LYS A O 1
ATOM 4743 N N . PRO A 1 314 ? 64.322 54.269 43.071 1.00 23.68 314 PRO A N 1
ATOM 4744 C CA . PRO A 1 314 ? 64.028 54.978 44.321 1.00 21.32 314 PRO A CA 1
ATOM 4745 C C . PRO A 1 314 ? 64.077 56.484 44.108 1.00 25.19 314 PRO A C 1
ATOM 4746 O O . PRO A 1 314 ? 64.893 57.189 44.695 1.00 29.17 314 PRO A O 1
ATOM 4757 N N . ILE A 1 315 ? 63.196 56.948 43.243 1.00 21.43 315 ILE A N 1
ATOM 4758 C CA . ILE A 1 315 ? 62.929 58.349 42.931 1.00 19.32 315 ILE A CA 1
ATOM 4759 C C . ILE A 1 315 ? 61.477 58.653 43.245 1.00 20.86 315 ILE A C 1
ATOM 4760 O O . ILE A 1 315 ? 60.694 57.692 43.320 1.00 18.27 315 ILE A O 1
ATOM 4776 N N . ASP A 1 316 ? 61.090 59.902 43.408 1.00 15.99 316 ASP A N 1
ATOM 4777 C CA . ASP A 1 316 ? 59.740 60.385 43.478 1.00 12.67 316 ASP A CA 1
ATOM 4778 C C . ASP A 1 316 ? 59.164 60.603 42.090 1.00 12.88 316 ASP A C 1
ATOM 4779 O O . ASP A 1 316 ? 59.539 61.582 41.433 1.00 17.65 316 ASP A O 1
ATOM 4788 N N . TYR A 1 317 ? 58.309 59.681 41.625 1.00 11.53 317 TYR A N 1
ATOM 4789 C CA . TYR A 1 317 ? 57.800 59.816 40.264 1.00 11.77 317 TYR A CA 1
ATOM 4790 C C . TYR A 1 317 ? 56.710 60.848 40.140 1.00 14.79 317 TYR A C 1
ATOM 4791 O O . TYR A 1 317 ? 56.366 61.250 39.015 1.00 19.34 317 TYR A O 1
ATOM 4809 N N . LEU A 1 318 ? 56.130 61.319 41.258 1.00 13.70 318 LEU A N 1
ATOM 4810 C CA . LEU A 1 318 ? 55.133 62.356 41.247 1.00 15.75 318 LEU A CA 1
ATOM 4811 C C . LEU A 1 318 ? 55.742 63.768 41.303 1.00 15.16 318 LEU A C 1
ATOM 4812 O O . LEU A 1 318 ? 56.893 63.949 41.689 1.00 21.25 318 LEU A O 1
ATOM 4828 N N . SER B 1 5 ? -5.950 34.629 8.360 1.00 35.74 5 SER B N 1
ATOM 4829 C CA . SER B 1 5 ? -5.888 33.321 9.030 1.00 37.42 5 SER B CA 1
ATOM 4830 C C . SER B 1 5 ? -4.493 32.723 8.872 1.00 28.43 5 SER B C 1
ATOM 4831 O O . SER B 1 5 ? -3.729 32.572 9.832 1.00 24.33 5 SER B O 1
ATOM 4839 N N . ARG B 1 6 ? -4.202 32.398 7.610 1.00 20.76 6 ARG B N 1
ATOM 4840 C CA . ARG B 1 6 ? -2.854 31.887 7.298 1.00 44.72 6 ARG B CA 1
ATOM 4841 C C . ARG B 1 6 ? -2.476 32.261 5.886 1.00 44.15 6 ARG B C 1
ATOM 4842 O O . ARG B 1 6 ? -2.623 31.633 4.841 1.00 26.12 6 ARG B O 1
ATOM 4863 N N . THR B 1 7 ? -1.939 33.490 5.757 1.00 36.61 7 THR B N 1
ATOM 4864 C CA . THR B 1 7 ? -1.732 33.892 4.357 1.00 27.28 7 THR B CA 1
ATOM 4865 C C . THR B 1 7 ? -0.565 33.155 3.716 1.00 25.24 7 THR B C 1
ATOM 4866 O O . THR B 1 7 ? 0.298 32.595 4.414 1.00 17.67 7 THR B O 1
ATOM 4877 N N . ILE B 1 8 ? -0.548 33.183 2.386 1.00 21.65 8 ILE B N 1
ATOM 4878 C CA . ILE B 1 8 ? 0.493 32.598 1.559 1.00 16.20 8 ILE B CA 1
ATOM 4879 C C . ILE B 1 8 ? 1.155 33.588 0.610 1.00 20.45 8 ILE B C 1
ATOM 4880 O O . ILE B 1 8 ? 0.483 34.474 0.077 1.00 20.52 8 ILE B O 1
ATOM 4896 N N . GLY B 1 9 ? 2.442 33.422 0.388 1.00 16.18 9 GLY B N 1
ATOM 4897 C CA . GLY B 1 9 ? 3.203 34.236 -0.541 1.00 19.12 9 GLY B CA 1
ATOM 4898 C C . GLY B 1 9 ? 3.930 33.260 -1.466 1.00 14.00 9 GLY B C 1
ATOM 4899 O O . GLY B 1 9 ? 4.858 32.578 -1.046 1.00 17.70 9 GLY B O 1
ATOM 4903 N N . ILE B 1 10 ? 3.502 33.170 -2.700 1.00 18.30 10 ILE B N 1
ATOM 4904 C CA . ILE B 1 10 ? 4.091 32.318 -3.703 1.00 15.78 10 ILE B CA 1
ATOM 4905 C C . ILE B 1 10 ? 5.336 32.987 -4.327 1.00 20.72 10 ILE B C 1
ATOM 4906 O O . ILE B 1 10 ? 5.234 34.179 -4.645 1.00 21.53 10 ILE B O 1
ATOM 4922 N N . ILE B 1 11 ? 6.388 32.220 -4.525 1.00 15.96 11 ILE B N 1
ATOM 4923 C CA . ILE B 1 11 ? 7.665 32.599 -5.123 1.00 14.34 11 ILE B CA 1
ATOM 4924 C C . ILE B 1 11 ? 7.960 31.579 -6.191 1.00 13.89 11 ILE B C 1
ATOM 4925 O O . ILE B 1 11 ? 8.128 30.377 -5.914 1.00 15.14 11 ILE B O 1
ATOM 4941 N N . GLY B 1 12 ? 8.040 31.932 -7.475 1.00 17.21 12 GLY B N 1
ATOM 4942 C CA . GLY B 1 12 ? 8.515 30.932 -8.419 1.00 14.37 12 GLY B CA 1
ATOM 4943 C C . GLY B 1 12 ? 10.049 30.978 -8.497 1.00 14.31 12 GLY B C 1
ATOM 4944 O O . GLY B 1 12 ? 10.603 32.082 -8.507 1.00 15.78 12 GLY B O 1
ATOM 4948 N N . ALA B 1 13 ? 10.701 29.818 -8.526 1.00 15.42 13 ALA B N 1
ATOM 4949 C CA . ALA B 1 13 ? 12.150 29.710 -8.681 1.00 15.71 13 ALA B CA 1
ATOM 4950 C C . ALA B 1 13 ? 12.523 28.791 -9.828 1.00 19.09 13 ALA B C 1
ATOM 4951 O O . ALA B 1 13 ? 12.945 27.649 -9.668 1.00 17.29 13 ALA B O 1
ATOM 4958 N N . PRO B 1 14 ? 12.385 29.294 -11.063 1.00 18.67 14 PRO B N 1
ATOM 4959 C CA . PRO B 1 14 ? 12.709 28.531 -12.272 1.00 17.02 14 PRO B CA 1
ATOM 4960 C C . PRO B 1 14 ? 14.208 28.389 -12.514 1.00 21.88 14 PRO B C 1
ATOM 4961 O O . PRO B 1 14 ? 14.799 29.076 -13.380 1.00 19.50 14 PRO B O 1
ATOM 4972 N N . PHE B 1 15 ? 14.834 27.520 -11.740 1.00 16.99 15 PHE B N 1
ATOM 4973 C CA . PHE B 1 15 ? 16.273 27.313 -11.729 1.00 18.71 15 PHE B CA 1
ATOM 4974 C C . PHE B 1 15 ? 16.686 25.847 -11.841 1.00 18.89 15 PHE B C 1
ATOM 4975 O O . PHE B 1 15 ? 16.079 25.019 -11.137 1.00 20.87 15 PHE B O 1
ATOM 4992 N N . SER B 1 16 ? 17.672 25.529 -12.686 1.00 19.27 16 SER B N 1
ATOM 4993 C CA . SER B 1 16 ? 18.021 24.150 -12.910 1.00 14.32 16 SER B CA 1
ATOM 4994 C C . SER B 1 16 ? 19.496 23.798 -12.668 1.00 13.90 16 SER B C 1
ATOM 4995 O O . SER B 1 16 ? 19.857 22.619 -12.749 1.00 13.61 16 SER B O 1
ATOM 5003 N N . LYS B 1 17 ? 20.371 24.743 -12.404 1.00 14.65 17 LYS B N 1
ATOM 5004 C CA . LYS B 1 17 ? 21.797 24.505 -12.437 1.00 14.97 17 LYS B CA 1
ATOM 5005 C C . LYS B 1 17 ? 22.364 23.789 -11.230 1.00 17.35 17 LYS B C 1
ATOM 5006 O O . LYS B 1 17 ? 23.560 23.486 -11.225 1.00 16.95 17 LYS B O 1
ATOM 5025 N N . GLY B 1 18 ? 21.531 23.406 -10.246 1.00 14.34 18 GLY B N 1
ATOM 5026 C CA . GLY B 1 18 ? 21.991 22.417 -9.276 1.00 14.66 18 GLY B CA 1
ATOM 5027 C C . GLY B 1 18 ? 22.055 21.010 -9.758 1.00 13.12 18 GLY B C 1
ATOM 5028 O O . GLY B 1 18 ? 22.404 20.050 -9.032 1.00 15.92 18 GLY B O 1
ATOM 5032 N N . GLN B 1 19 ? 21.705 20.753 -11.033 1.00 14.00 19 GLN B N 1
ATOM 5033 C CA . GLN B 1 19 ? 21.700 19.401 -11.541 1.00 13.88 19 GLN B CA 1
ATOM 5034 C C . GLN B 1 19 ? 21.714 19.442 -13.081 1.00 17.80 19 GLN B C 1
ATOM 5035 O O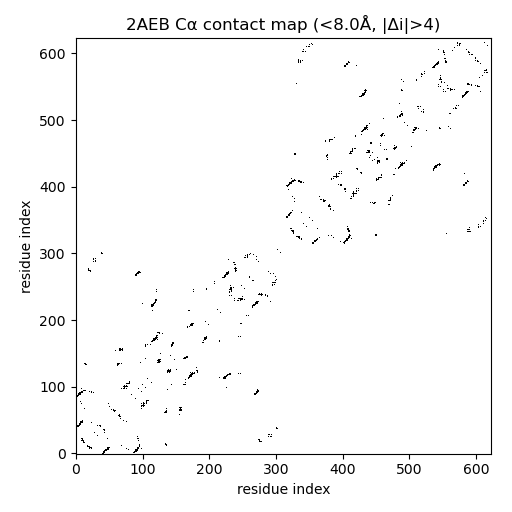 . GLN B 1 19 ? 21.551 20.538 -13.602 1.00 15.70 19 GLN B O 1
ATOM 5049 N N . PRO B 1 20 ? 21.966 18.353 -13.758 1.00 18.12 20 PRO B N 1
ATOM 5050 C CA . PRO B 1 20 ? 22.163 18.455 -15.227 1.00 20.36 20 PRO B CA 1
ATOM 5051 C C . PRO B 1 20 ? 20.962 18.688 -16.130 1.00 16.47 20 PRO B C 1
ATOM 5052 O O . PRO B 1 20 ? 21.204 19.210 -17.252 1.00 17.31 20 PRO B O 1
ATOM 5063 N N . ARG B 1 21 ? 19.747 18.345 -15.734 1.00 16.76 21 ARG B N 1
ATOM 5064 C CA . ARG B 1 21 ? 18.586 18.419 -16.665 1.00 13.97 21 ARG B CA 1
ATOM 5065 C C . ARG B 1 21 ? 17.867 19.731 -16.601 1.00 16.33 21 ARG B C 1
ATOM 5066 O O . ARG B 1 21 ? 17.318 20.171 -15.576 1.00 15.56 21 ARG B O 1
ATOM 5087 N N . GLY B 1 22 ? 17.831 20.517 -17.691 1.00 18.14 22 GLY B N 1
ATOM 5088 C CA . GLY B 1 22 ? 17.280 21.859 -17.579 1.00 19.53 22 GLY B CA 1
ATOM 5089 C C . GLY B 1 22 ? 15.801 22.055 -17.349 1.00 13.69 22 GLY B C 1
ATOM 5090 O O . GLY B 1 22 ? 15.347 23.142 -16.997 1.00 16.47 22 GLY B O 1
ATOM 5094 N N . GLY B 1 23 ? 14.974 21.031 -17.575 1.00 18.03 23 GLY B N 1
ATOM 5095 C CA . GLY B 1 23 ? 13.540 21.277 -17.619 1.00 19.62 23 GLY B CA 1
ATOM 5096 C C . GLY B 1 23 ? 12.839 21.430 -16.293 1.00 22.24 23 GLY B C 1
ATOM 5097 O O . GLY B 1 23 ? 11.650 21.770 -16.221 1.00 17.44 23 GLY B O 1
ATOM 5101 N N . VAL B 1 24 ? 13.516 21.225 -15.167 1.00 14.80 24 VAL B N 1
ATOM 5102 C CA . VAL B 1 24 ? 12.994 21.592 -13.854 1.00 14.04 24 VAL B CA 1
ATOM 5103 C C . VAL B 1 24 ? 12.750 23.079 -13.771 1.00 18.64 24 VAL B C 1
ATOM 5104 O O . VAL B 1 24 ? 12.000 23.557 -12.903 1.00 15.81 24 VAL B O 1
ATOM 5117 N N . GLU B 1 25 ? 13.300 23.897 -14.679 1.00 17.21 25 GLU B N 1
ATOM 5118 C CA . GLU B 1 25 ? 12.994 25.298 -14.864 1.00 20.26 25 GLU B CA 1
ATOM 5119 C C . GLU B 1 25 ? 11.509 25.586 -15.125 1.00 13.72 25 GLU B C 1
ATOM 5120 O O . GLU B 1 25 ? 11.058 26.700 -14.785 1.00 17.57 25 GLU B O 1
ATOM 5132 N N . GLU B 1 26 ? 10.794 24.661 -15.666 1.00 14.69 26 GLU B N 1
ATOM 5133 C CA . GLU B 1 26 ? 9.404 24.671 -16.066 1.00 18.43 26 GLU B CA 1
ATOM 5134 C C . GLU B 1 26 ? 8.434 24.483 -14.889 1.00 20.17 26 GLU B C 1
ATOM 5135 O O . GLU B 1 26 ? 7.237 24.791 -14.982 1.00 20.59 26 GLU B O 1
ATOM 5156 N N . GLY B 1 27 ? 8.956 23.943 -13.792 1.00 15.59 27 GLY B N 1
ATOM 5157 C CA . GLY B 1 27 ? 8.075 23.652 -12.680 1.00 17.92 27 GLY B CA 1
ATOM 5158 C C . GLY B 1 27 ? 7.169 24.749 -12.194 1.00 19.56 27 GLY B C 1
ATOM 5159 O O . GLY B 1 27 ? 5.978 24.441 -11.939 1.00 19.25 27 GLY B O 1
ATOM 5163 N N . PRO B 1 28 ? 7.596 25.995 -12.016 1.00 17.71 28 PRO B N 1
ATOM 5164 C CA . PRO B 1 28 ? 6.645 27.040 -11.590 1.00 21.24 28 PRO B CA 1
ATOM 5165 C C . PRO B 1 28 ? 5.528 27.228 -12.594 1.00 19.42 28 PRO B C 1
ATOM 5166 O O . PRO B 1 28 ? 4.344 27.389 -12.281 1.00 20.07 28 PRO B O 1
ATOM 5177 N N . THR B 1 29 ? 5.913 27.216 -13.863 1.00 21.09 29 THR B N 1
ATOM 5178 C CA . THR B 1 29 ? 4.861 27.471 -14.844 1.00 20.22 29 THR B CA 1
ATOM 5179 C C . THR B 1 29 ? 3.827 26.358 -14.831 1.00 21.38 29 THR B C 1
ATOM 5180 O O . THR B 1 29 ? 2.629 26.651 -14.844 1.00 22.85 29 THR B O 1
ATOM 5191 N N . VAL B 1 30 ? 4.285 25.101 -14.842 1.00 18.57 30 VAL B N 1
ATOM 5192 C CA . VAL B 1 30 ? 3.284 24.042 -14.942 1.00 22.56 30 VAL B CA 1
ATOM 5193 C C . VAL B 1 30 ? 2.402 23.918 -13.704 1.00 21.67 30 VAL B C 1
ATOM 5194 O O . VAL B 1 30 ? 1.218 23.587 -13.836 1.00 16.96 30 VAL B O 1
ATOM 5207 N N . LEU B 1 31 ? 2.978 24.167 -12.537 1.00 17.26 31 LEU B N 1
ATOM 5208 C CA . LEU B 1 31 ? 2.165 24.278 -11.311 1.00 17.73 31 LEU B CA 1
ATOM 5209 C C . LEU B 1 31 ? 1.100 25.357 -11.380 1.00 20.12 31 LEU B C 1
ATOM 5210 O O . LEU B 1 31 ? -0.057 25.172 -10.977 1.00 19.02 31 LEU B O 1
ATOM 5226 N N . ARG B 1 32 ? 1.416 26.540 -11.907 1.00 18.00 32 ARG B N 1
ATOM 5227 C CA . ARG B 1 32 ? 0.499 27.669 -12.023 1.00 21.31 32 ARG B CA 1
ATOM 5228 C C . ARG B 1 32 ? -0.548 27.354 -13.088 1.00 21.51 32 ARG B C 1
ATOM 5229 O O . ARG B 1 32 ? -1.743 27.635 -12.924 1.00 21.18 32 ARG B O 1
ATOM 5250 N N . LYS B 1 33 ? -0.108 26.741 -14.182 1.00 18.60 33 LYS B N 1
ATOM 5251 C CA . LYS B 1 33 ? -1.009 26.407 -15.299 1.00 21.48 33 LYS B CA 1
ATOM 5252 C C . LYS B 1 33 ? -2.017 25.362 -14.848 1.00 20.02 33 LYS B C 1
ATOM 5253 O O . LYS B 1 33 ? -3.138 25.386 -15.366 1.00 23.47 33 LYS B O 1
ATOM 5272 N N . ALA B 1 34 ? -1.690 24.497 -13.897 1.00 22.37 34 ALA B N 1
ATOM 5273 C CA . ALA B 1 34 ? -2.614 23.493 -13.378 1.00 22.36 34 ALA B CA 1
ATOM 5274 C C . ALA B 1 34 ? -3.641 24.093 -12.420 1.00 25.48 34 ALA B C 1
ATOM 5275 O O . ALA B 1 34 ? -4.561 23.401 -11.963 1.00 31.30 34 ALA B O 1
ATOM 5282 N N . GLY B 1 35 ? -3.526 25.373 -12.104 1.00 17.79 35 GLY B N 1
ATOM 5283 C CA . GLY B 1 35 ? -4.563 26.061 -11.348 1.00 23.68 35 GLY B CA 1
ATOM 5284 C C . GLY B 1 35 ? -4.254 26.184 -9.867 1.00 23.17 35 GLY B C 1
ATOM 5285 O O . GLY B 1 35 ? -5.196 26.435 -9.104 1.00 18.70 35 GLY B O 1
ATOM 5289 N N . LEU B 1 36 ? -2.982 26.013 -9.504 1.00 18.99 36 LEU B N 1
ATOM 5290 C CA . LEU B 1 36 ? -2.625 26.097 -8.081 1.00 23.25 36 LEU B CA 1
ATOM 5291 C C . LEU B 1 36 ? -3.174 27.324 -7.385 1.00 19.94 36 LEU B C 1
ATOM 5292 O O . LEU B 1 36 ? -3.777 27.211 -6.317 1.00 24.09 36 LEU B O 1
ATOM 5308 N N . LEU B 1 37 ? -2.958 28.528 -7.916 1.00 19.88 37 LEU B N 1
ATOM 5309 C CA . LEU B 1 37 ? -3.319 29.747 -7.192 1.00 19.89 37 LEU B CA 1
ATOM 5310 C C . LEU B 1 37 ? -4.837 29.825 -7.035 1.00 20.98 37 LEU B C 1
ATOM 5311 O O . LEU B 1 37 ? -5.357 30.131 -5.959 1.00 33.92 37 LEU B O 1
ATOM 5327 N N . GLU B 1 38 ? -5.560 29.539 -8.128 1.00 20.21 38 GLU B N 1
ATOM 5328 C CA . GLU B 1 38 ? -7.018 29.504 -8.111 1.00 23.10 38 GLU B CA 1
ATOM 5329 C C . GLU B 1 38 ? -7.510 28.492 -7.084 1.00 29.49 38 GLU B C 1
ATOM 5330 O O . GLU B 1 38 ? -8.358 28.774 -6.231 1.00 25.02 38 GLU B O 1
ATOM 5342 N N . LYS B 1 39 ? -6.970 27.280 -7.121 1.00 18.19 39 LYS B N 1
ATOM 5343 C CA . LYS B 1 39 ? -7.348 26.247 -6.141 1.00 18.61 39 LYS B CA 1
ATOM 5344 C C . LYS B 1 39 ? -7.082 26.640 -4.713 1.00 16.14 39 LYS B C 1
ATOM 5345 O O . LYS B 1 39 ? -7.916 26.367 -3.824 1.00 19.63 39 LYS B O 1
ATOM 5364 N N . LEU B 1 40 ? -6.026 27.313 -4.348 1.00 15.69 40 LEU B N 1
ATOM 5365 C CA . LEU B 1 40 ? -5.803 27.822 -3.000 1.00 13.90 40 LEU B CA 1
ATOM 5366 C C . LEU B 1 40 ? -6.889 28.823 -2.617 1.00 19.79 40 LEU B C 1
ATOM 5367 O O . LEU B 1 40 ? -7.437 28.726 -1.508 1.00 21.77 40 LEU B O 1
ATOM 5383 N N . LYS B 1 41 ? -7.203 29.777 -3.503 1.00 17.59 41 LYS B N 1
ATOM 5384 C CA . LYS B 1 41 ? -8.214 30.768 -3.119 1.00 23.95 41 LYS B CA 1
ATOM 5385 C C . LYS B 1 41 ? -9.578 30.092 -2.985 0.69 15.71 41 LYS B C 1
ATOM 5386 O O . LYS B 1 41 ? -10.404 30.567 -2.187 0.69 22.46 41 LYS B O 1
ATOM 5405 N N . GLU B 1 42 ? -9.841 29.007 -3.699 1.00 19.68 42 GLU B N 1
ATOM 5406 C CA . GLU B 1 42 ? -11.094 28.259 -3.560 1.00 27.39 42 GLU B CA 1
ATOM 5407 C C . GLU B 1 42 ? -11.290 27.668 -2.160 1.00 32.23 42 GLU B C 1
ATOM 5408 O O . GLU B 1 42 ? -12.414 27.440 -1.694 1.00 31.56 42 GLU B O 1
ATOM 5420 N N . GLN B 1 43 ? -10.209 27.374 -1.465 1.00 19.31 43 GLN B N 1
ATOM 5421 C CA . GLN B 1 43 ? -10.254 26.863 -0.080 1.00 17.28 43 GLN B CA 1
ATOM 5422 C C . GLN B 1 43 ? -9.959 28.015 0.849 1.00 26.41 43 GLN B C 1
ATOM 5423 O O . GLN B 1 43 ? -10.269 29.191 0.539 1.00 34.72 43 GLN B O 1
ATOM 5437 N N . GLU B 1 44 ? -9.395 27.870 2.051 1.00 23.34 44 GLU B N 1
ATOM 5438 C CA . GLU B 1 44 ? -9.487 29.118 2.852 1.00 45.63 44 GLU B CA 1
ATOM 5439 C C . GLU B 1 44 ? -8.604 30.290 2.502 1.00 38.00 44 GLU B C 1
ATOM 5440 O O . GLU B 1 44 ? -8.568 31.230 3.321 1.00 26.67 44 GLU B O 1
ATOM 5452 N N . CYS B 1 45 ? -7.845 30.403 1.417 1.00 20.48 45 CYS B N 1
ATOM 5453 C CA . CYS B 1 45 ? -6.550 31.056 1.495 1.00 23.00 45 CYS B CA 1
ATOM 5454 C C . CYS B 1 45 ? -6.333 32.490 0.994 1.00 18.13 45 CYS B C 1
ATOM 5455 O O . CYS B 1 45 ? -6.856 32.806 -0.070 1.00 27.74 45 CYS B O 1
ATOM 5462 N N . ASP B 1 46 ? -5.527 33.255 1.736 1.00 23.93 46 ASP B N 1
ATOM 5463 C CA . ASP B 1 46 ? -5.027 34.568 1.353 1.00 27.81 46 ASP B CA 1
ATOM 5464 C C . ASP B 1 46 ? -3.655 34.403 0.669 1.00 26.83 46 ASP B C 1
ATOM 5465 O O . ASP B 1 46 ? -2.630 34.290 1.363 1.00 21.14 46 ASP B O 1
ATOM 5474 N N . VAL B 1 47 ? -3.691 34.369 -0.655 1.00 24.88 47 VAL B N 1
ATOM 5475 C CA . VAL B 1 47 ? -2.605 34.178 -1.579 1.00 21.35 47 VAL B CA 1
ATOM 5476 C C . VAL B 1 47 ? -2.129 35.448 -2.291 1.00 25.76 47 VAL B C 1
ATOM 5477 O O . VAL B 1 47 ? -2.992 36.135 -2.829 1.00 30.32 47 VAL B O 1
ATOM 5490 N N . LYS B 1 48 ? -0.819 35.625 -2.276 1.00 16.88 48 LYS B N 1
ATOM 5491 C CA . LYS B 1 48 ? -0.166 36.688 -3.050 1.00 21.10 48 LYS B CA 1
ATOM 5492 C C . LYS B 1 48 ? 1.015 36.077 -3.791 1.00 19.30 48 LYS B C 1
ATOM 5493 O O . LYS B 1 48 ? 1.838 35.362 -3.239 1.00 21.64 48 LYS B O 1
ATOM 5512 N N . ASP B 1 49 ? 1.063 36.378 -5.077 1.00 21.94 49 ASP B N 1
ATOM 5513 C CA . ASP B 1 49 ? 2.048 35.893 -6.013 1.00 19.73 49 ASP B CA 1
ATOM 5514 C C . ASP B 1 49 ? 3.154 36.929 -6.186 1.00 28.96 49 ASP B C 1
ATOM 5515 O O . ASP B 1 49 ? 3.008 37.899 -6.928 1.00 33.12 49 ASP B O 1
ATOM 5524 N N . TYR B 1 50 ? 4.251 36.718 -5.489 1.00 24.02 50 TYR B N 1
ATOM 5525 C CA . TYR B 1 50 ? 5.463 37.518 -5.589 1.00 19.81 50 TYR B CA 1
ATOM 5526 C C . TYR B 1 50 ? 6.207 37.281 -6.906 1.00 19.00 50 TYR B C 1
ATOM 5527 O O . TYR B 1 50 ? 7.245 37.915 -7.119 1.00 22.07 50 TYR B O 1
ATOM 5545 N N . GLY B 1 51 ? 5.672 36.425 -7.733 1.00 30.23 51 GLY B N 1
ATOM 5546 C CA . GLY B 1 51 ? 6.107 36.161 -9.065 1.00 16.24 51 GLY B CA 1
ATOM 5547 C C . GLY B 1 51 ? 7.263 35.201 -9.192 1.00 23.71 51 GLY B C 1
ATOM 5548 O O . GLY B 1 51 ? 7.603 34.556 -8.207 1.00 29.08 51 GLY B O 1
ATOM 5552 N N . ASP B 1 52 ? 7.866 35.109 -10.374 1.00 23.35 52 ASP B N 1
ATOM 5553 C CA . ASP B 1 52 ? 9.034 34.249 -10.517 1.00 22.68 52 ASP B CA 1
ATOM 5554 C C . ASP B 1 52 ? 10.311 35.068 -10.483 1.00 23.70 52 ASP B C 1
ATOM 5555 O O . ASP B 1 52 ? 10.428 36.117 -11.126 1.00 30.67 52 ASP B O 1
ATOM 5564 N N . LEU B 1 53 ? 11.284 34.598 -9.718 1.00 23.44 53 LEU B N 1
ATOM 5565 C CA . LEU B 1 53 ? 12.592 35.200 -9.629 1.00 28.11 53 LEU B CA 1
ATOM 5566 C C . LEU B 1 53 ? 13.353 35.180 -10.951 1.00 25.95 53 LEU B C 1
ATOM 5567 O O . LEU B 1 53 ? 13.448 34.164 -11.651 1.00 21.78 53 LEU B O 1
ATOM 5583 N N . PRO B 1 54 ? 13.941 36.326 -11.279 1.00 25.98 54 PRO B N 1
ATOM 5584 C CA . PRO B 1 54 ? 14.835 36.379 -12.435 1.00 24.75 54 PRO B CA 1
ATOM 5585 C C . PRO B 1 54 ? 16.268 35.996 -12.089 1.00 17.93 54 PRO B C 1
ATOM 5586 O O . PRO B 1 54 ? 16.991 36.714 -11.403 1.00 25.21 54 PRO B O 1
ATOM 5597 N N . PHE B 1 55 ? 16.709 34.860 -12.585 1.00 21.60 55 PHE B N 1
ATOM 5598 C CA . PHE B 1 55 ? 18.061 34.344 -12.395 1.00 21.41 55 PHE B CA 1
ATOM 5599 C C . PHE B 1 55 ? 18.918 34.697 -13.609 1.00 24.95 55 PHE B C 1
ATOM 5600 O O . PHE B 1 55 ? 18.747 34.134 -14.693 1.00 24.88 55 PHE B O 1
ATOM 5617 N N . ALA B 1 56 ? 19.828 35.643 -13.413 1.00 28.67 56 ALA B N 1
ATOM 5618 C CA . ALA B 1 56 ? 20.733 36.047 -14.490 1.00 36.65 56 ALA B CA 1
ATOM 5619 C C . ALA B 1 56 ? 21.732 34.963 -14.846 1.00 34.85 56 ALA B C 1
ATOM 5620 O O . ALA B 1 56 ? 22.341 34.300 -14.004 1.00 20.76 56 ALA B O 1
ATOM 5627 N N . ASP B 1 57 ? 21.965 34.742 -16.146 1.00 26.29 57 ASP B N 1
ATOM 5628 C CA . ASP B 1 57 ? 22.967 33.773 -16.528 1.00 16.92 57 ASP B CA 1
ATOM 5629 C C . ASP B 1 57 ? 24.351 34.184 -16.031 1.00 18.73 57 ASP B C 1
ATOM 5630 O O . ASP B 1 57 ? 24.711 35.368 -16.076 1.00 27.04 57 ASP B O 1
ATOM 5639 N N . ILE B 1 58 ? 25.123 33.200 -15.569 1.00 22.45 58 ILE B N 1
ATOM 5640 C CA . ILE B 1 58 ? 26.532 33.392 -15.249 1.00 24.39 58 ILE B CA 1
ATOM 5641 C C . ILE B 1 58 ? 27.352 32.544 -16.209 1.00 20.67 58 ILE B C 1
ATOM 5642 O O . ILE B 1 58 ? 27.630 31.372 -16.005 1.00 21.30 58 ILE B O 1
ATOM 5658 N N . PRO B 1 59 ? 27.732 33.170 -17.334 1.00 23.47 59 PRO B N 1
ATOM 5659 C CA . PRO B 1 59 ? 28.324 32.421 -18.437 1.00 27.19 59 PRO B CA 1
ATOM 5660 C C . PRO B 1 59 ? 29.702 31.875 -18.103 1.00 20.88 59 PRO B C 1
ATOM 5661 O O . PRO B 1 59 ? 30.114 30.802 -18.561 1.00 36.50 59 PRO B O 1
ATOM 5672 N N . ASN B 1 60 ? 30.456 32.604 -17.282 1.00 21.62 60 ASN B N 1
ATOM 5673 C CA . ASN B 1 60 ? 31.732 32.082 -16.817 1.00 21.53 60 ASN B CA 1
ATOM 5674 C C . ASN B 1 60 ? 31.553 31.681 -15.356 1.00 23.64 60 ASN B C 1
ATOM 5675 O O . ASN B 1 60 ? 31.689 32.489 -14.452 1.00 25.60 60 ASN B O 1
ATOM 5686 N N . ASP B 1 61 ? 31.216 30.420 -15.163 1.00 23.66 61 ASP B N 1
ATOM 5687 C CA . ASP B 1 61 ? 31.009 29.822 -13.836 1.00 24.92 61 ASP B CA 1
ATOM 5688 C C . ASP B 1 61 ? 31.726 28.497 -13.797 1.00 20.88 61 ASP B C 1
ATOM 5689 O O . ASP B 1 61 ? 31.167 27.423 -14.050 1.00 24.93 61 ASP B O 1
ATOM 5698 N N . SER B 1 62 ? 33.031 28.508 -13.483 1.00 18.32 62 SER B N 1
ATOM 5699 C CA . SER B 1 62 ? 33.868 27.331 -13.491 1.00 19.97 62 SER B CA 1
ATOM 5700 C C . SER B 1 62 ? 33.720 26.437 -12.255 1.00 15.32 62 SER B C 1
ATOM 5701 O O . SER B 1 62 ? 33.458 26.961 -11.174 1.00 27.59 62 SER B O 1
ATOM 5709 N N . PRO B 1 63 ? 33.889 25.155 -12.421 1.00 19.74 63 PRO B N 1
ATOM 5710 C CA . PRO B 1 63 ? 33.600 24.241 -11.314 1.00 23.29 63 PRO B CA 1
ATOM 5711 C C . PRO B 1 63 ? 34.541 24.546 -10.150 1.00 25.43 63 PRO B C 1
ATOM 5712 O O . PRO B 1 63 ? 35.599 25.144 -10.317 1.00 24.89 63 PRO B O 1
ATOM 5723 N N . PHE B 1 64 ? 34.091 24.081 -8.998 1.00 21.04 64 PHE B N 1
ATOM 5724 C CA . PHE B 1 64 ? 34.883 24.000 -7.789 1.00 20.43 64 PHE B CA 1
ATOM 5725 C C . PHE B 1 64 ? 35.220 22.528 -7.564 1.00 21.90 64 PHE B C 1
ATOM 5726 O O . PHE B 1 64 ? 34.336 21.764 -7.161 1.00 20.97 64 PHE B O 1
ATOM 5743 N N . GLN B 1 65 ? 36.447 22.131 -7.841 1.00 18.29 65 GLN B N 1
ATOM 5744 C CA . GLN B 1 65 ? 36.762 20.735 -8.007 1.00 15.61 65 GLN B CA 1
ATOM 5745 C C . GLN B 1 65 ? 35.706 20.092 -8.906 1.00 25.21 65 GLN B C 1
ATOM 5746 O O . GLN B 1 65 ? 35.551 20.599 -10.027 1.00 28.62 65 GLN B O 1
ATOM 5760 N N . ILE B 1 66 ? 34.952 19.083 -8.511 1.00 20.59 66 ILE B N 1
ATOM 5761 C CA . ILE B 1 66 ? 33.942 18.452 -9.361 1.00 21.00 66 ILE B CA 1
ATOM 5762 C C . ILE B 1 66 ? 32.560 19.065 -9.186 1.00 18.08 66 ILE B C 1
ATOM 5763 O O . ILE B 1 66 ? 31.609 18.657 -9.860 1.00 24.73 66 ILE B O 1
ATOM 5779 N N . VAL B 1 67 ? 32.407 20.035 -8.312 1.00 20.11 67 VAL B N 1
ATOM 5780 C CA . VAL B 1 67 ? 31.145 20.729 -8.073 1.00 19.95 67 VAL B CA 1
ATOM 5781 C C . VAL B 1 67 ? 30.814 21.759 -9.139 1.00 18.65 67 VAL B C 1
ATOM 5782 O O . VAL B 1 67 ? 31.537 22.745 -9.359 1.00 21.05 67 VAL B O 1
ATOM 5795 N N . LYS B 1 68 ? 29.667 21.583 -9.789 1.00 18.65 68 LYS B N 1
ATOM 5796 C CA . LYS B 1 68 ? 29.246 22.302 -10.956 1.00 13.73 68 LYS B CA 1
ATOM 5797 C C . LYS B 1 68 ? 28.343 23.492 -10.749 1.00 15.90 68 LYS B C 1
ATOM 5798 O O . LYS B 1 68 ? 27.466 23.568 -9.886 1.00 21.23 68 LYS B O 1
ATOM 5817 N N . ASN B 1 69 ? 28.497 24.498 -11.604 1.00 14.15 69 ASN B N 1
ATOM 5818 C CA . ASN B 1 69 ? 27.754 25.742 -11.534 1.00 19.84 69 ASN B CA 1
ATOM 5819 C C . ASN B 1 69 ? 27.694 26.370 -10.145 1.00 16.65 69 ASN B C 1
ATOM 5820 O O . ASN B 1 69 ? 26.653 26.880 -9.726 1.00 15.28 69 ASN B O 1
ATOM 5831 N N . PRO B 1 70 ? 28.830 26.432 -9.431 1.00 18.73 70 PRO B N 1
ATOM 5832 C CA . PRO B 1 70 ? 28.746 26.921 -8.034 1.00 16.37 70 PRO B CA 1
ATOM 5833 C C . PRO B 1 70 ? 28.249 28.333 -7.927 1.00 17.02 70 PRO B C 1
ATOM 5834 O O . PRO B 1 70 ? 27.399 28.688 -7.090 1.00 17.90 70 PRO B O 1
ATOM 5845 N N . ARG B 1 71 ? 28.742 29.285 -8.734 1.00 14.90 71 ARG B N 1
ATOM 5846 C CA . ARG B 1 71 ? 28.320 30.675 -8.606 1.00 14.61 71 ARG B CA 1
ATOM 5847 C C . ARG B 1 71 ? 26.845 30.839 -8.947 1.00 13.31 71 ARG B C 1
ATOM 5848 O O . ARG B 1 71 ? 26.105 31.624 -8.370 1.00 17.33 71 ARG B O 1
ATOM 5869 N N . SER B 1 72 ? 26.384 30.045 -9.917 1.00 15.37 72 SER B N 1
ATOM 5870 C CA . SER B 1 72 ? 25.012 30.125 -10.385 1.00 16.88 72 SER B CA 1
ATOM 5871 C C . SER B 1 72 ? 24.046 29.669 -9.274 1.00 13.31 72 SER B C 1
ATOM 5872 O O . SER B 1 72 ? 23.070 30.361 -8.987 1.00 17.09 72 SER B O 1
ATOM 5880 N N . VAL B 1 73 ? 24.410 28.540 -8.705 1.00 16.00 73 VAL B N 1
ATOM 5881 C CA . VAL B 1 73 ? 23.599 27.925 -7.638 1.00 14.44 73 VAL B CA 1
ATOM 5882 C C . VAL B 1 73 ? 23.617 28.809 -6.410 1.00 13.27 73 VAL B C 1
ATOM 5883 O O . VAL B 1 73 ? 22.665 29.136 -5.711 1.00 15.51 73 VAL B O 1
ATOM 5896 N N . GLY B 1 74 ? 24.789 29.318 -6.045 1.00 17.78 74 GLY B N 1
ATOM 5897 C CA . GLY B 1 74 ? 24.956 30.182 -4.907 1.00 16.94 74 GLY B CA 1
ATOM 5898 C C . GLY B 1 74 ? 24.210 31.475 -5.011 1.00 14.98 74 GLY B C 1
ATOM 5899 O O . GLY B 1 74 ? 23.551 32.020 -4.119 1.00 14.59 74 GLY B O 1
ATOM 5903 N N . LYS B 1 75 ? 24.273 32.085 -6.223 1.00 17.77 75 LYS B N 1
ATOM 5904 C CA . LYS B 1 75 ? 23.539 33.338 -6.405 1.00 20.48 75 LYS B CA 1
ATOM 5905 C C . LYS B 1 75 ? 22.029 33.186 -6.400 1.00 14.35 75 LYS B C 1
ATOM 5906 O O . LYS B 1 75 ? 21.263 33.955 -5.829 1.00 18.10 75 LYS B O 1
ATOM 5925 N N . ALA B 1 76 ? 21.568 32.124 -7.034 1.00 16.42 76 ALA B N 1
ATOM 5926 C CA . ALA B 1 76 ? 20.119 31.897 -7.054 1.00 20.75 76 ALA B CA 1
ATOM 5927 C C . ALA B 1 76 ? 19.599 31.674 -5.635 1.00 14.61 76 ALA B C 1
ATOM 5928 O O . ALA B 1 76 ? 18.550 32.120 -5.225 1.00 15.35 76 ALA B O 1
ATOM 5935 N N . SER B 1 77 ? 20.423 30.998 -4.803 1.00 18.15 77 SER B N 1
ATOM 5936 C CA . SER B 1 77 ? 19.884 30.777 -3.440 1.00 14.73 77 SER B CA 1
ATOM 5937 C C . SER B 1 77 ? 19.960 32.059 -2.633 1.00 14.91 77 SER B C 1
ATOM 5938 O O . SER B 1 77 ? 19.072 32.370 -1.829 1.00 19.86 77 SER B O 1
ATOM 5946 N N . GLU B 1 78 ? 21.030 32.837 -2.800 1.00 15.53 78 GLU B N 1
ATOM 5947 C CA . GLU B 1 78 ? 21.147 34.173 -2.241 1.00 19.32 78 GLU B CA 1
ATOM 5948 C C . GLU B 1 78 ? 19.939 35.050 -2.545 1.00 14.43 78 GLU B C 1
ATOM 5949 O O . GLU B 1 78 ? 19.372 35.687 -1.655 1.00 18.42 78 GLU B O 1
ATOM 5961 N N . GLN B 1 79 ? 19.549 35.098 -3.822 1.00 18.20 79 GLN B N 1
ATOM 5962 C CA . GLN B 1 79 ? 18.356 35.811 -4.266 1.00 18.67 79 GLN B CA 1
ATOM 5963 C C . GLN B 1 79 ? 17.065 35.267 -3.669 1.00 16.81 79 GLN B C 1
ATOM 5964 O O . GLN B 1 79 ? 16.169 36.009 -3.250 1.00 21.85 79 GLN B O 1
ATOM 5978 N N . LEU B 1 80 ? 16.979 33.942 -3.605 1.00 19.01 80 LEU B N 1
ATOM 5979 C CA . LEU B 1 80 ? 15.815 33.274 -3.027 1.00 20.94 80 LEU B CA 1
ATOM 5980 C C . LEU B 1 80 ? 15.722 33.586 -1.550 1.00 14.16 80 LEU B C 1
ATOM 5981 O O . LEU B 1 80 ? 14.621 33.847 -1.059 1.00 16.61 80 LEU B O 1
ATOM 5997 N N . ALA B 1 81 ? 16.842 33.628 -0.845 1.00 15.93 81 ALA B N 1
ATOM 5998 C CA . ALA B 1 81 ? 16.856 33.892 0.593 1.00 13.77 81 ALA B CA 1
ATOM 5999 C C . ALA B 1 81 ? 16.292 35.281 0.878 1.00 20.96 81 ALA B C 1
ATOM 6000 O O . ALA B 1 81 ? 15.521 35.517 1.820 1.00 19.04 81 ALA B O 1
ATOM 6007 N N . GLY B 1 82 ? 16.667 36.263 0.030 1.00 19.82 82 GLY B N 1
ATOM 6008 C CA . GLY B 1 82 ? 16.120 37.598 0.278 1.00 26.27 82 GLY B CA 1
ATOM 6009 C C . GLY B 1 82 ? 14.618 37.642 0.053 1.00 19.57 82 GLY B C 1
ATOM 6010 O O . GLY B 1 82 ? 13.910 38.377 0.753 1.00 23.83 82 GLY B O 1
ATOM 6014 N N . LYS B 1 83 ? 14.137 36.902 -0.945 1.00 19.60 83 LYS B N 1
ATOM 6015 C CA . LYS B 1 83 ? 12.715 36.996 -1.268 1.00 23.41 83 LYS B CA 1
ATOM 6016 C C . LYS B 1 83 ? 11.868 36.296 -0.205 1.00 16.84 83 LYS B C 1
ATOM 6017 O O . LYS B 1 83 ? 10.896 36.804 0.357 1.00 18.83 83 LYS B O 1
ATOM 6036 N N . VAL B 1 84 ? 12.296 35.080 0.132 1.00 18.65 84 VAL B N 1
ATOM 6037 C CA . VAL B 1 84 ? 11.659 34.356 1.243 1.00 18.53 84 VAL B CA 1
ATOM 6038 C C . VAL B 1 84 ? 11.603 35.178 2.518 1.00 17.08 84 VAL B C 1
ATOM 6039 O O . VAL B 1 84 ? 10.567 35.303 3.189 1.00 19.41 84 VAL B O 1
ATOM 6052 N N . ALA B 1 85 ? 12.707 35.808 2.921 1.00 21.23 85 ALA B N 1
ATOM 6053 C CA . ALA B 1 85 ? 12.759 36.675 4.092 1.00 20.61 85 ALA B CA 1
ATOM 6054 C C . ALA B 1 85 ? 11.762 37.811 3.931 1.00 21.14 85 ALA B C 1
ATOM 6055 O O . ALA B 1 85 ? 11.134 38.153 4.931 1.00 23.28 85 ALA B O 1
ATOM 6062 N N . GLU B 1 86 ? 11.547 38.406 2.773 1.00 25.07 86 GLU B N 1
ATOM 6063 C CA . GLU B 1 86 ? 10.587 39.476 2.624 1.00 22.43 86 GLU B CA 1
ATOM 6064 C C . GLU B 1 86 ? 9.156 38.988 2.782 1.00 19.90 86 GLU B C 1
ATOM 6065 O O . GLU B 1 86 ? 8.291 39.638 3.369 1.00 24.07 86 GLU B O 1
ATOM 6077 N N . VAL B 1 87 ? 8.889 37.795 2.229 1.00 17.51 87 VAL B N 1
ATOM 6078 C CA . VAL B 1 87 ? 7.551 37.226 2.381 1.00 19.70 87 VAL B CA 1
ATOM 6079 C C . VAL B 1 87 ? 7.368 36.887 3.853 1.00 22.39 87 VAL B C 1
ATOM 6080 O O . VAL B 1 87 ? 6.285 37.097 4.382 1.00 19.25 87 VAL B O 1
ATOM 6093 N N . LYS B 1 88 ? 8.388 36.377 4.546 1.00 21.52 88 LYS B N 1
ATOM 6094 C CA . LYS B 1 88 ? 8.106 36.114 5.969 1.00 25.02 88 LYS B CA 1
ATOM 6095 C C . LYS B 1 88 ? 7.843 37.448 6.678 1.00 25.70 88 LYS B C 1
ATOM 6096 O O . LYS B 1 88 ? 6.995 37.529 7.561 1.00 28.59 88 LYS B O 1
ATOM 6115 N N . LYS B 1 89 ? 8.569 38.500 6.273 1.00 29.91 89 LYS B N 1
ATOM 6116 C CA . LYS B 1 89 ? 8.407 39.827 6.877 1.00 30.50 89 LYS B CA 1
ATOM 6117 C C . LYS B 1 89 ? 6.958 40.271 6.753 1.00 31.65 89 LYS B C 1
ATOM 6118 O O . LYS B 1 89 ? 6.343 40.850 7.652 1.00 46.46 89 LYS B O 1
ATOM 6137 N N . ASN B 1 90 ? 6.385 39.967 5.597 1.00 27.14 90 ASN B N 1
ATOM 6138 C CA . ASN B 1 90 ? 4.993 40.310 5.315 1.00 29.10 90 ASN B CA 1
ATOM 6139 C C . ASN B 1 90 ? 4.035 39.355 6.011 1.00 23.74 90 ASN B C 1
ATOM 6140 O O . ASN B 1 90 ? 2.826 39.389 5.771 1.00 31.94 90 ASN B O 1
ATOM 6151 N N . GLY B 1 91 ? 4.554 38.497 6.896 1.00 22.86 91 GLY B N 1
ATOM 6152 C CA . GLY B 1 91 ? 3.705 37.676 7.748 1.00 19.47 91 GLY B CA 1
ATOM 6153 C C . GLY B 1 91 ? 2.964 36.598 6.993 1.00 27.68 91 GLY B C 1
ATOM 6154 O O . GLY B 1 91 ? 1.835 36.198 7.262 1.00 28.71 91 GLY B O 1
ATOM 6158 N N . ARG B 1 92 ? 3.613 36.052 5.960 1.00 20.65 92 ARG B N 1
ATOM 6159 C CA . ARG B 1 92 ? 2.968 35.009 5.191 1.00 21.29 92 ARG B CA 1
ATOM 6160 C C . ARG B 1 92 ? 3.847 33.771 5.128 1.00 18.65 92 ARG B C 1
ATOM 6161 O O . ARG B 1 92 ? 5.030 33.859 5.337 1.00 18.53 92 ARG B O 1
ATOM 6182 N N . ILE B 1 93 ? 3.158 32.688 4.793 1.00 23.49 93 ILE B N 1
ATOM 6183 C CA . ILE B 1 93 ? 3.834 31.433 4.567 1.00 19.77 93 ILE B CA 1
ATOM 6184 C C . ILE B 1 93 ? 4.424 31.449 3.151 1.00 16.50 93 ILE B C 1
ATOM 6185 O O . ILE B 1 93 ? 3.691 31.573 2.176 1.00 19.24 93 ILE B O 1
ATOM 6201 N N . SER B 1 94 ? 5.736 31.299 3.097 1.00 16.86 94 SER B N 1
ATOM 6202 C CA . SER B 1 94 ? 6.490 31.213 1.844 1.00 17.01 94 SER B CA 1
ATOM 6203 C C . SER B 1 94 ? 6.269 29.887 1.132 1.00 26.38 94 SER B C 1
ATOM 6204 O O . SER B 1 94 ? 6.464 28.811 1.696 1.00 21.64 94 SER B O 1
ATOM 6212 N N . LEU B 1 95 ? 5.852 29.969 -0.120 1.00 19.10 95 LEU B N 1
ATOM 6213 C CA . LEU B 1 95 ? 5.633 28.793 -0.950 1.00 17.03 95 LEU B CA 1
ATOM 6214 C C . LEU B 1 95 ? 6.571 28.918 -2.150 1.00 16.99 95 LEU B C 1
ATOM 6215 O O . LEU B 1 95 ? 6.233 29.726 -3.014 1.00 17.96 95 LEU B O 1
ATOM 6231 N N . VAL B 1 96 ? 7.657 28.156 -2.142 1.00 15.86 96 VAL B N 1
ATOM 6232 C CA . VAL B 1 96 ? 8.654 28.156 -3.219 1.00 13.69 96 VAL B CA 1
ATOM 6233 C C . VAL B 1 96 ? 8.345 27.059 -4.205 1.00 12.68 96 VAL B C 1
ATOM 6234 O O . VAL B 1 96 ? 8.313 25.849 -3.881 1.00 15.20 96 VAL B O 1
ATOM 6247 N N . LEU B 1 97 ? 8.072 27.409 -5.476 1.00 14.66 97 LEU B N 1
ATOM 6248 C CA . LEU B 1 97 ? 7.914 26.459 -6.545 1.00 13.63 97 LEU B CA 1
ATOM 6249 C C . LEU B 1 97 ? 9.234 26.255 -7.250 1.00 14.02 97 LEU B C 1
ATOM 6250 O O . LEU B 1 97 ? 9.794 27.216 -7.824 1.00 17.37 97 LEU B O 1
ATOM 6266 N N . GLY B 1 98 ? 9.792 25.061 -7.204 1.00 15.94 98 GLY B N 1
ATOM 6267 C CA . GLY B 1 98 ? 11.060 24.821 -7.862 1.00 13.95 98 GLY B CA 1
ATOM 6268 C C . GLY B 1 98 ? 10.850 24.239 -9.261 1.00 14.95 98 GLY B C 1
ATOM 6269 O O . GLY B 1 98 ? 9.678 24.032 -9.585 1.00 15.66 98 GLY B O 1
ATOM 6273 N N . GLY B 1 99 ? 11.909 23.984 -10.039 1.00 13.60 99 GLY B N 1
ATOM 6274 C CA . GLY B 1 99 ? 13.272 24.316 -9.615 1.00 13.76 99 GLY B CA 1
ATOM 6275 C C . GLY B 1 99 ? 13.940 23.139 -8.930 1.00 16.53 99 GLY B C 1
ATOM 6276 O O . GLY B 1 99 ? 13.222 22.339 -8.302 1.00 14.29 99 GLY B O 1
ATOM 6280 N N . ASP B 1 100 ? 15.248 22.953 -8.986 1.00 12.67 100 ASP B N 1
ATOM 6281 C CA . ASP B 1 100 ? 15.944 21.853 -8.327 1.00 11.42 100 ASP B CA 1
ATOM 6282 C C . ASP B 1 100 ? 16.137 22.123 -6.828 1.00 10.36 100 ASP B C 1
ATOM 6283 O O . ASP B 1 100 ? 16.085 23.234 -6.365 1.00 13.35 100 ASP B O 1
ATOM 6292 N N . HIS B 1 101 ? 16.393 21.014 -6.126 1.00 14.09 101 HIS B N 1
ATOM 6293 C CA . HIS B 1 101 ? 16.486 21.183 -4.681 1.00 13.47 101 HIS B CA 1
ATOM 6294 C C . HIS B 1 101 ? 17.680 21.956 -4.170 1.00 12.48 101 HIS B C 1
ATOM 6295 O O . HIS B 1 101 ? 17.738 22.206 -2.944 1.00 12.57 101 HIS B O 1
ATOM 6309 N N . SER B 1 102 ? 18.688 22.400 -4.918 1.00 11.88 102 SER B N 1
ATOM 6310 C CA . SER B 1 102 ? 19.667 23.304 -4.321 1.00 11.84 102 SER B CA 1
ATOM 6311 C C . SER B 1 102 ? 19.068 24.576 -3.769 1.00 18.48 102 SER B C 1
ATOM 6312 O O . SER B 1 102 ? 19.620 25.236 -2.883 1.00 14.63 102 SER B O 1
ATOM 6320 N N . LEU B 1 103 ? 17.933 25.029 -4.262 1.00 11.34 103 LEU B N 1
ATOM 6321 C CA . LEU B 1 103 ? 17.224 26.210 -3.825 1.00 12.44 103 LEU B CA 1
ATOM 6322 C C . LEU B 1 103 ? 16.856 26.140 -2.343 1.00 11.98 103 LEU B C 1
ATOM 6323 O O . LEU B 1 103 ? 16.547 27.181 -1.772 1.00 13.95 103 LEU B O 1
ATOM 6339 N N . ALA B 1 104 ? 16.883 24.927 -1.758 1.00 13.19 104 ALA B N 1
ATOM 6340 C CA . ALA B 1 104 ? 16.599 24.899 -0.307 1.00 12.89 104 ALA B CA 1
ATOM 6341 C C . ALA B 1 104 ? 17.640 25.618 0.510 1.00 12.54 104 ALA B C 1
ATOM 6342 O O . ALA B 1 104 ? 17.302 26.055 1.622 1.00 13.42 104 ALA B O 1
ATOM 6349 N N . ILE B 1 105 ? 18.859 25.770 0.020 1.00 14.27 105 ILE B N 1
ATOM 6350 C CA . ILE B 1 105 ? 19.839 26.589 0.732 1.00 12.38 105 ILE B CA 1
ATOM 6351 C C . ILE B 1 105 ? 19.224 27.954 0.931 1.00 13.20 105 ILE B C 1
ATOM 6352 O O . ILE B 1 105 ? 19.159 28.549 1.998 1.00 18.08 105 ILE B O 1
ATOM 6368 N N . GLY B 1 106 ? 18.706 28.535 -0.163 1.00 19.37 106 GLY B N 1
ATOM 6369 C CA . GLY B 1 106 ? 18.153 29.888 -0.110 1.00 16.83 106 GLY B CA 1
ATOM 6370 C C . GLY B 1 106 ? 16.850 29.950 0.654 1.00 14.23 106 GLY B C 1
ATOM 6371 O O . GLY B 1 106 ? 16.560 30.816 1.491 1.00 14.62 106 GLY B O 1
ATOM 6375 N N . SER B 1 107 ? 15.944 29.008 0.378 1.00 14.61 107 SER B N 1
ATOM 6376 C CA . SER B 1 107 ? 14.646 28.963 1.061 1.00 16.02 107 SER B CA 1
ATOM 6377 C C . SER B 1 107 ? 14.789 28.906 2.571 1.00 12.00 107 SER B C 1
ATOM 6378 O O . SER B 1 107 ? 14.274 29.739 3.324 1.00 14.72 107 SER B O 1
ATOM 6386 N N . ILE B 1 108 ? 15.508 27.897 3.044 1.00 13.74 108 ILE B N 1
ATOM 6387 C CA . ILE B 1 108 ? 15.657 27.767 4.495 1.00 13.12 108 ILE B CA 1
ATOM 6388 C C . ILE B 1 108 ? 16.513 28.867 5.094 1.00 16.26 108 ILE B C 1
ATOM 6389 O O . ILE B 1 108 ? 16.183 29.335 6.195 1.00 16.91 108 ILE B O 1
ATOM 6405 N N . SER B 1 109 ? 17.593 29.317 4.442 1.00 14.45 109 SER B N 1
ATOM 6406 C CA . SER B 1 109 ? 18.319 30.461 4.976 1.00 14.44 109 SER B CA 1
ATOM 6407 C C . SER B 1 109 ? 17.441 31.682 5.117 1.00 13.09 109 SER B C 1
ATOM 6408 O O . SER B 1 109 ? 17.501 32.344 6.168 1.00 18.51 109 SER B O 1
ATOM 6416 N N . GLY B 1 110 ? 16.628 32.071 4.131 1.00 13.36 110 GLY B N 1
ATOM 6417 C CA . GLY B 1 110 ? 15.753 33.218 4.204 1.00 15.46 110 GLY B CA 1
ATOM 6418 C C . GLY B 1 110 ? 14.717 33.127 5.304 1.00 14.65 110 GLY B C 1
ATOM 6419 O O . GLY B 1 110 ? 14.418 34.060 6.044 1.00 20.92 110 GLY B O 1
ATOM 6423 N N . HIS B 1 111 ? 14.134 31.933 5.398 1.00 14.51 111 HIS B N 1
ATOM 6424 C CA . HIS B 1 111 ? 13.160 31.701 6.450 1.00 15.16 111 HIS B CA 1
ATOM 6425 C C . HIS B 1 111 ? 13.810 31.868 7.828 1.00 12.25 111 HIS B C 1
ATOM 6426 O O . HIS B 1 111 ? 13.209 32.532 8.674 1.00 16.20 111 HIS B O 1
ATOM 6440 N N . ALA B 1 112 ? 14.996 31.330 8.041 1.00 16.04 112 ALA B N 1
ATOM 6441 C CA . ALA B 1 112 ? 15.671 31.342 9.336 1.00 15.53 112 ALA B CA 1
ATOM 6442 C C . ALA B 1 112 ? 16.132 32.760 9.740 1.00 16.95 112 ALA B C 1
ATOM 6443 O O . ALA B 1 112 ? 16.366 33.019 10.922 1.00 19.85 112 ALA B O 1
ATOM 6450 N N . ARG B 1 113 ? 16.276 33.625 8.740 1.00 18.58 113 ARG B N 1
ATOM 6451 C CA . ARG B 1 113 ? 16.622 35.021 8.965 1.00 21.29 113 ARG B CA 1
ATOM 6452 C C . ARG B 1 113 ? 15.561 35.637 9.865 1.00 21.82 113 ARG B C 1
ATOM 6453 O O . ARG B 1 113 ? 15.871 36.438 10.746 1.00 24.61 113 ARG B O 1
ATOM 6474 N N . VAL B 1 114 ? 14.309 35.275 9.637 1.00 19.68 114 VAL B N 1
ATOM 6475 C CA . VAL B 1 114 ? 13.155 35.816 10.314 1.00 20.37 114 VAL B CA 1
ATOM 6476 C C . VAL B 1 114 ? 12.669 34.960 11.477 1.00 23.72 114 VAL B C 1
ATOM 6477 O O . VAL B 1 114 ? 12.142 35.500 12.453 1.00 22.10 114 VAL B O 1
ATOM 6490 N N . HIS B 1 115 ? 12.861 33.656 11.335 1.00 19.22 115 HIS B N 1
ATOM 6491 C CA . HIS B 1 115 ? 12.501 32.685 12.351 1.00 15.67 115 HIS B CA 1
ATOM 6492 C C . HIS B 1 115 ? 13.627 31.698 12.565 1.00 23.91 115 HIS B C 1
ATOM 6493 O O . HIS B 1 115 ? 13.609 30.597 12.014 1.00 20.42 115 HIS B O 1
ATOM 6507 N N . PRO B 1 116 ? 14.614 32.104 13.355 1.00 16.81 116 PRO B N 1
ATOM 6508 C CA . PRO B 1 116 ? 15.803 31.296 13.575 1.00 19.30 116 PRO B CA 1
ATOM 6509 C C . PRO B 1 116 ? 15.567 30.031 14.398 1.00 12.73 116 PRO B C 1
ATOM 6510 O O . PRO B 1 116 ? 16.412 29.140 14.497 1.00 15.97 116 PRO B O 1
ATOM 6521 N N . ASP B 1 117 ? 14.394 29.902 15.017 1.00 17.97 117 ASP B N 1
ATOM 6522 C CA . ASP B 1 117 ? 13.969 28.774 15.810 1.00 18.09 117 ASP B CA 1
ATOM 6523 C C . ASP B 1 117 ? 13.276 27.696 14.957 1.00 21.01 117 ASP B C 1
ATOM 6524 O O . ASP B 1 117 ? 12.775 26.699 15.492 1.00 19.06 117 ASP B O 1
ATOM 6533 N N . LEU B 1 118 ? 13.219 27.853 13.644 1.00 15.56 118 LEU B N 1
ATOM 6534 C CA . LEU B 1 118 ? 12.479 26.912 12.771 1.00 13.60 118 LEU B CA 1
ATOM 6535 C C . LEU B 1 118 ? 13.046 25.501 12.844 1.00 11.94 118 LEU B C 1
ATOM 6536 O O . LEU B 1 118 ? 14.218 25.173 13.051 1.00 13.30 118 LEU B O 1
ATOM 6552 N N . GLY B 1 119 ? 12.118 24.565 12.614 1.00 13.57 119 GLY B N 1
ATOM 6553 C CA . GLY B 1 119 ? 12.429 23.166 12.419 1.00 12.38 119 GLY B CA 1
ATOM 6554 C C . GLY B 1 119 ? 12.037 22.724 11.005 1.00 12.24 119 GLY B C 1
ATOM 6555 O O . GLY B 1 119 ? 11.090 23.244 10.433 1.00 17.65 119 GLY B O 1
ATOM 6559 N N . VAL B 1 120 ? 12.801 21.769 10.517 1.00 12.56 120 VAL B N 1
ATOM 6560 C CA . VAL B 1 120 ? 12.667 21.327 9.135 1.00 10.02 120 VAL B CA 1
ATOM 6561 C C . VAL B 1 120 ? 12.194 19.885 8.998 1.00 9.92 120 VAL B C 1
ATOM 6562 O O . VAL B 1 120 ? 12.747 18.994 9.663 1.00 9.43 120 VAL B O 1
ATOM 6575 N N . ILE B 1 121 ? 11.229 19.655 8.112 1.00 9.82 121 ILE B N 1
ATOM 6576 C CA . ILE B 1 121 ? 10.811 18.328 7.674 1.00 10.08 121 ILE B CA 1
ATOM 6577 C C . ILE B 1 121 ? 11.225 18.180 6.190 1.00 9.22 121 ILE B C 1
ATOM 6578 O O . ILE B 1 121 ? 10.827 19.055 5.432 1.00 10.71 121 ILE B O 1
ATOM 6594 N N . TRP B 1 122 ? 11.968 17.155 5.906 1.00 9.66 122 TRP B N 1
ATOM 6595 C CA . TRP B 1 122 ? 12.618 16.945 4.587 1.00 10.85 122 TRP B CA 1
ATOM 6596 C C . TRP B 1 122 ? 12.058 15.656 3.978 1.00 9.45 122 TRP B C 1
ATOM 6597 O O . TRP B 1 122 ? 12.459 14.603 4.464 1.00 10.65 122 TRP B O 1
ATOM 6618 N N . VAL B 1 123 ? 11.161 15.766 3.025 1.00 9.41 123 VAL B N 1
ATOM 6619 C CA . VAL B 1 123 ? 10.486 14.603 2.419 1.00 8.44 123 VAL B CA 1
ATOM 6620 C C . VAL B 1 123 ? 11.227 14.297 1.121 1.00 8.36 123 VAL B C 1
ATOM 6621 O O . VAL B 1 123 ? 11.193 15.198 0.245 1.00 10.76 123 VAL B O 1
ATOM 6634 N N . ASP B 1 124 ? 11.857 13.169 0.980 1.00 9.30 124 ASP B N 1
ATOM 6635 C CA . ASP B 1 124 ? 12.769 12.957 -0.177 1.00 9.13 124 ASP B CA 1
ATOM 6636 C C . ASP B 1 124 ? 13.173 11.509 -0.142 1.00 9.08 124 ASP B C 1
ATOM 6637 O O . ASP B 1 124 ? 13.285 10.883 0.920 1.00 10.73 124 ASP B O 1
ATOM 6646 N N . ALA B 1 125 ? 13.453 10.841 -1.267 1.00 8.59 125 ALA B N 1
ATOM 6647 C CA . ALA B 1 125 ? 14.164 9.605 -1.331 1.00 10.47 125 ALA B CA 1
ATOM 6648 C C . ALA B 1 125 ? 15.621 9.751 -0.892 1.00 9.05 125 ALA B C 1
ATOM 6649 O O . ALA B 1 125 ? 16.233 8.731 -0.568 1.00 10.15 125 ALA B O 1
ATOM 6656 N N . HIS B 1 126 ? 16.193 10.936 -0.889 1.00 11.62 126 HIS B N 1
ATOM 6657 C CA . HIS B 1 126 ? 17.586 11.278 -0.725 1.00 10.87 126 HIS B CA 1
ATOM 6658 C C . HIS B 1 126 ? 17.807 12.203 0.467 1.00 10.10 126 HIS B C 1
ATOM 6659 O O . HIS B 1 126 ? 16.895 12.980 0.744 1.00 11.54 126 HIS B O 1
ATOM 6673 N N . THR B 1 127 ? 18.961 12.112 1.113 1.00 7.83 127 THR B N 1
ATOM 6674 C CA . THR B 1 127 ? 19.307 13.039 2.201 1.00 11.56 127 THR B CA 1
ATOM 6675 C C . THR B 1 127 ? 19.836 14.385 1.774 1.00 11.83 127 THR B C 1
ATOM 6676 O O . THR B 1 127 ? 19.828 15.339 2.566 1.00 10.09 127 THR B O 1
ATOM 6687 N N . ASP B 1 128 ? 20.319 14.513 0.506 1.00 9.83 128 ASP B N 1
ATOM 6688 C CA . ASP B 1 128 ? 20.787 15.787 0.045 1.00 8.77 1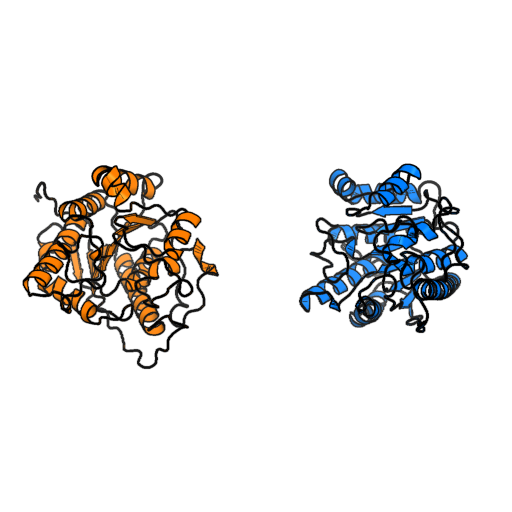28 ASP B CA 1
ATOM 6689 C C . ASP B 1 128 ? 21.821 16.463 0.991 1.00 6.72 128 ASP B C 1
ATOM 6690 O O . ASP B 1 128 ? 21.813 17.693 1.097 1.00 10.71 128 ASP B O 1
ATOM 6699 N N . ILE B 1 129 ? 22.678 15.624 1.582 1.00 11.15 129 ILE B N 1
ATOM 6700 C CA . ILE B 1 129 ? 23.583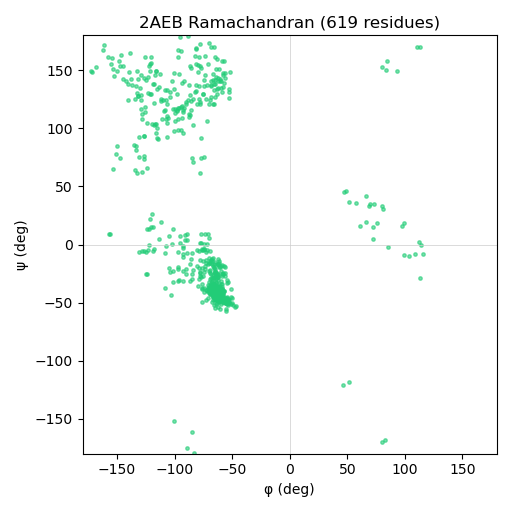 16.088 2.620 1.00 12.08 129 ILE B CA 1
ATOM 6701 C C . ILE B 1 129 ? 25.038 15.818 2.326 1.00 16.18 129 ILE B C 1
ATOM 6702 O O . ILE B 1 129 ? 25.981 15.905 3.120 1.00 13.33 129 ILE B O 1
ATOM 6718 N N . ASN B 1 130 ? 25.344 15.452 1.065 1.00 12.31 130 ASN B N 1
ATOM 6719 C CA . ASN B 1 130 ? 26.740 15.483 0.627 1.00 13.85 130 ASN B CA 1
ATOM 6720 C C . ASN B 1 130 ? 27.302 16.889 0.789 1.00 9.98 130 ASN B C 1
ATOM 6721 O O . ASN B 1 130 ? 26.679 17.937 0.704 1.00 12.77 130 ASN B O 1
ATOM 6732 N N . THR B 1 131 ? 28.624 16.911 1.088 1.00 14.83 131 THR B N 1
ATOM 6733 C CA . THR B 1 131 ? 29.337 18.162 1.130 1.00 11.36 131 THR B CA 1
ATOM 6734 C C . THR B 1 131 ? 30.043 18.372 -0.221 1.00 15.60 131 THR B C 1
ATOM 6735 O O . THR B 1 131 ? 30.154 17.408 -0.976 1.00 13.69 131 THR B O 1
ATOM 6746 N N . PRO B 1 132 ? 30.552 19.560 -0.503 1.00 16.50 132 PRO B N 1
ATOM 6747 C CA . PRO B 1 132 ? 31.336 19.714 -1.756 1.00 18.62 132 PRO B CA 1
ATOM 6748 C C . PRO B 1 132 ? 32.511 18.756 -1.886 1.00 23.72 132 PRO B C 1
ATOM 6749 O O . PRO B 1 132 ? 32.955 18.450 -3.002 1.00 24.55 132 PRO B O 1
ATOM 6760 N N . LEU B 1 133 ? 33.107 18.203 -0.851 1.00 19.64 133 LEU B N 1
ATOM 6761 C CA . LEU B 1 133 ? 34.113 17.171 -0.754 1.00 21.00 133 LEU B CA 1
ATOM 6762 C C . LEU B 1 133 ? 33.708 15.720 -0.590 1.00 21.67 133 LEU B C 1
ATOM 6763 O O . LEU B 1 133 ? 34.576 14.826 -0.726 1.00 31.24 133 LEU B O 1
ATOM 6779 N N . THR B 1 134 ? 32.465 15.334 -0.328 1.00 17.06 134 THR B N 1
ATOM 6780 C CA . THR B 1 134 ? 31.979 13.985 -0.298 1.00 15.39 134 THR B CA 1
ATOM 6781 C C . THR B 1 134 ? 31.217 13.647 -1.596 1.00 18.61 134 THR B C 1
ATOM 6782 O O . THR B 1 134 ? 31.141 12.467 -1.920 1.00 16.74 134 THR B O 1
ATOM 6793 N N . THR B 1 135 ? 30.715 14.673 -2.295 1.00 18.44 135 THR B N 1
ATOM 6794 C CA . THR B 1 135 ? 29.892 14.401 -3.483 1.00 12.95 135 THR B CA 1
ATOM 6795 C C . THR B 1 135 ? 30.652 13.623 -4.542 1.00 18.02 135 THR B C 1
ATOM 6796 O O . THR B 1 135 ? 31.832 13.958 -4.745 1.00 22.24 135 THR B O 1
ATOM 6807 N N . THR B 1 136 ? 30.035 12.664 -5.231 1.00 14.64 136 THR B N 1
ATOM 6808 C CA . THR B 1 136 ? 30.732 12.030 -6.379 1.00 17.26 136 THR B CA 1
ATOM 6809 C C . THR B 1 136 ? 30.159 12.560 -7.679 1.00 18.70 136 THR B C 1
ATOM 6810 O O . THR B 1 136 ? 30.777 12.572 -8.759 1.00 24.98 136 THR B O 1
ATOM 6821 N N . SER B 1 137 ? 28.923 13.055 -7.653 1.00 14.51 137 SER B N 1
ATOM 6822 C CA . SER B 1 137 ? 28.375 13.582 -8.896 1.00 13.51 137 SER B CA 1
ATOM 6823 C C . SER B 1 137 ? 28.743 15.026 -9.174 1.00 17.43 137 SER B C 1
ATOM 6824 O O . SER B 1 137 ? 28.723 15.371 -10.370 1.00 20.84 137 SER B O 1
ATOM 6832 N N . GLY B 1 138 ? 29.043 15.850 -8.197 1.00 17.56 138 GLY B N 1
ATOM 6833 C CA . GLY B 1 138 ? 29.195 17.270 -8.166 1.00 11.85 138 GLY B CA 1
ATOM 6834 C C . GLY B 1 138 ? 28.010 18.175 -8.411 1.00 17.07 138 GLY B C 1
ATOM 6835 O O . GLY B 1 138 ? 28.028 19.361 -8.706 1.00 19.23 138 GLY B O 1
ATOM 6839 N N . ASN B 1 139 ? 26.800 17.661 -8.270 1.00 15.69 139 ASN B N 1
ATOM 6840 C CA . ASN B 1 139 ? 25.490 18.212 -8.507 1.00 15.25 139 ASN B CA 1
ATOM 6841 C C . ASN B 1 139 ? 25.028 18.804 -7.162 1.00 11.89 139 ASN B C 1
ATOM 6842 O O . ASN B 1 139 ? 24.842 18.058 -6.162 1.00 13.40 139 ASN B O 1
ATOM 6853 N N . LEU B 1 140 ? 24.871 20.097 -7.096 1.00 13.73 140 LEU B N 1
ATOM 6854 C CA . LEU B 1 140 ? 24.626 20.779 -5.826 1.00 12.79 140 LEU B CA 1
ATOM 6855 C C . LEU B 1 140 ? 23.207 20.523 -5.302 1.00 13.38 140 LEU B C 1
ATOM 6856 O O . LEU B 1 140 ? 22.999 20.815 -4.090 1.00 12.58 140 LEU B O 1
ATOM 6872 N N . HIS B 1 141 ? 22.289 19.995 -6.097 1.00 14.85 141 HIS B N 1
ATOM 6873 C CA . HIS B 1 141 ? 20.959 19.658 -5.554 1.00 12.24 141 HIS B CA 1
ATOM 6874 C C . HIS B 1 141 ? 21.096 18.497 -4.558 1.00 14.21 141 HIS B C 1
ATOM 6875 O O . HIS B 1 141 ? 20.125 18.211 -3.829 1.00 11.69 141 HIS B O 1
ATOM 6890 N N . GLY B 1 142 ? 22.205 17.778 -4.500 1.00 12.09 142 GLY B N 1
ATOM 6891 C CA . GLY B 1 142 ? 22.449 16.722 -3.536 1.00 12.23 142 GLY B CA 1
ATOM 6892 C C . GLY B 1 142 ? 23.340 17.129 -2.363 1.00 11.41 142 GLY B C 1
ATOM 6893 O O . GLY B 1 142 ? 23.757 16.212 -1.635 1.00 12.25 142 GLY B O 1
ATOM 6897 N N . GLN B 1 143 ? 23.545 18.393 -2.216 1.00 12.54 143 GLN B N 1
ATOM 6898 C CA . GLN B 1 143 ? 24.313 19.017 -1.146 1.00 10.28 143 GLN B CA 1
ATOM 6899 C C . GLN B 1 143 ? 23.601 20.047 -0.297 1.00 10.67 143 GLN B C 1
ATOM 6900 O O . GLN B 1 143 ? 24.289 20.539 0.621 1.00 15.20 143 GLN B O 1
ATOM 6914 N N . PRO B 1 144 ? 22.380 20.525 -0.439 1.00 11.57 144 PRO B N 1
ATOM 6915 C CA . PRO B 1 144 ? 21.926 21.716 0.281 1.00 13.62 144 PRO B CA 1
ATOM 6916 C C . PRO B 1 144 ? 21.968 21.549 1.802 1.00 12.25 144 PRO B C 1
ATOM 6917 O O . PRO B 1 144 ? 22.328 22.560 2.412 1.00 13.11 144 PRO B O 1
ATOM 6928 N N . VAL B 1 145 ? 21.658 20.390 2.363 1.00 14.45 145 VAL B N 1
ATOM 6929 C CA . VAL B 1 145 ? 21.606 20.302 3.842 1.00 11.74 145 VAL B CA 1
ATOM 6930 C C . VAL B 1 145 ? 23.004 20.470 4.411 1.00 14.66 145 VAL B C 1
ATOM 6931 O O . VAL B 1 145 ? 23.132 21.001 5.547 1.00 12.66 145 VAL B O 1
ATOM 6944 N N . SER B 1 146 ? 24.074 20.093 3.708 1.00 13.16 146 SER B N 1
ATOM 6945 C CA . SER B 1 146 ? 25.422 20.244 4.299 1.00 14.24 146 SER B CA 1
ATOM 6946 C C . SER B 1 146 ? 25.743 21.716 4.520 1.00 13.04 146 SER B C 1
ATOM 6947 O O . SER B 1 146 ? 26.371 22.089 5.519 1.00 15.13 146 SER B O 1
ATOM 6955 N N . PHE B 1 147 ? 25.342 22.589 3.587 1.00 13.80 147 PHE B N 1
ATOM 6956 C CA . PHE B 1 147 ? 25.533 24.013 3.679 1.00 12.64 147 PHE B CA 1
ATOM 6957 C C . PHE B 1 147 ? 24.758 24.624 4.843 1.00 16.10 147 PHE B C 1
ATOM 6958 O O . PHE B 1 147 ? 25.167 25.677 5.361 1.00 17.98 147 PHE B O 1
ATOM 6975 N N . LEU B 1 148 ? 23.643 24.026 5.252 1.00 14.44 148 LEU B N 1
ATOM 6976 C CA . LEU B 1 148 ? 22.714 24.590 6.231 1.00 14.28 148 LEU B CA 1
ATOM 6977 C C . LEU B 1 148 ? 23.078 24.183 7.659 1.00 14.40 148 LEU B C 1
ATOM 6978 O O . LEU B 1 148 ? 22.691 24.897 8.586 1.00 14.81 148 LEU B O 1
ATOM 6994 N N . LEU B 1 149 ? 23.755 23.058 7.836 1.00 17.67 149 LEU B N 1
ATOM 6995 C CA . LEU B 1 149 ? 23.932 22.500 9.187 1.00 13.94 149 LEU B CA 1
ATOM 6996 C C . LEU B 1 149 ? 25.106 23.099 9.945 1.00 15.19 149 LEU B C 1
ATOM 6997 O O . LEU B 1 149 ? 26.240 23.074 9.488 1.00 18.66 149 LEU B O 1
ATOM 7013 N N . LYS B 1 150 ? 24.807 23.620 11.147 1.00 14.56 150 LYS B N 1
ATOM 7014 C CA . LYS B 1 150 ? 25.909 24.189 11.936 1.00 16.95 150 LYS B CA 1
ATOM 7015 C C . LYS B 1 150 ? 27.004 23.195 12.247 1.00 19.31 150 LYS B C 1
ATOM 7016 O O . LYS B 1 150 ? 28.198 23.532 12.242 1.00 18.89 150 LYS B O 1
ATOM 7035 N N . GLU B 1 151 ? 26.663 21.940 12.535 1.00 13.93 151 GLU B N 1
ATOM 7036 C CA . GLU B 1 151 ? 27.665 20.971 12.929 1.00 13.87 151 GLU B CA 1
ATOM 7037 C C . GLU B 1 151 ? 28.629 20.632 11.798 1.00 13.84 151 GLU B C 1
ATOM 7038 O O . GLU B 1 151 ? 29.666 20.003 12.007 1.00 21.51 151 GLU B O 1
ATOM 7050 N N . LEU B 1 152 ? 28.305 21.067 10.563 1.00 17.03 152 LEU B N 1
ATOM 7051 C CA . LEU B 1 152 ? 29.228 20.738 9.475 1.00 16.34 152 LEU B CA 1
ATOM 7052 C C . LEU B 1 152 ? 30.119 21.898 9.053 1.00 25.05 152 LEU B C 1
ATOM 7053 O O . LEU B 1 152 ? 30.896 21.665 8.113 1.00 24.31 152 LEU B O 1
ATOM 7069 N N . LYS B 1 153 ? 30.037 23.067 9.654 1.00 28.65 153 LYS B N 1
ATOM 7070 C CA . LYS B 1 153 ? 30.650 24.293 9.116 1.00 37.33 153 LYS B CA 1
ATOM 7071 C C . LYS B 1 153 ? 32.092 24.131 8.656 1.00 40.05 153 LYS B C 1
ATOM 7072 O O . LYS B 1 153 ? 32.439 24.463 7.511 1.00 40.52 153 LYS B O 1
ATOM 7091 N N . GLY B 1 154 ? 32.979 23.614 9.497 1.00 23.22 154 GLY B N 1
ATOM 7092 C CA . GLY B 1 154 ? 34.368 23.384 9.163 1.00 21.99 154 GLY B CA 1
ATOM 7093 C C . GLY B 1 154 ? 34.627 22.278 8.180 1.00 24.56 154 GLY B C 1
ATOM 7094 O O . GLY B 1 154 ? 35.760 21.912 7.862 1.00 23.37 154 GLY B O 1
ATOM 7098 N N . LYS B 1 155 ? 33.540 21.716 7.640 1.00 23.18 155 LYS B N 1
ATOM 7099 C CA . LYS B 1 155 ? 33.625 20.646 6.673 1.00 19.95 155 LYS B CA 1
ATOM 7100 C C . LYS B 1 155 ? 33.244 21.134 5.271 1.00 17.98 155 LYS B C 1
ATOM 7101 O O . LYS B 1 155 ? 33.370 20.386 4.295 1.00 19.39 155 LYS B O 1
ATOM 7120 N N . ILE B 1 156 ? 32.780 22.353 5.210 1.00 16.26 156 ILE B N 1
ATOM 7121 C CA . ILE B 1 156 ? 32.335 22.998 3.966 1.00 16.38 156 ILE B CA 1
ATOM 7122 C C . ILE B 1 156 ? 33.456 23.929 3.517 1.00 16.28 156 ILE B C 1
ATOM 7123 O O . ILE B 1 156 ? 33.755 24.891 4.215 1.00 20.01 156 ILE B O 1
ATOM 7139 N N . PRO B 1 157 ? 34.061 23.674 2.360 1.00 19.21 157 PRO B N 1
ATOM 7140 C CA . PRO B 1 157 ? 35.126 24.601 1.954 1.00 21.22 157 PRO B CA 1
ATOM 7141 C C . PRO B 1 157 ? 34.534 25.884 1.401 1.00 20.04 157 PRO B C 1
ATOM 7142 O O . PRO B 1 157 ? 33.326 26.026 1.207 1.00 22.95 157 PRO B O 1
ATOM 7153 N N . ASP B 1 158 ? 35.417 26.840 1.145 1.00 23.23 158 ASP B N 1
ATOM 7154 C CA . ASP B 1 158 ? 34.983 28.079 0.512 1.00 21.05 158 ASP B CA 1
ATOM 7155 C C . ASP B 1 158 ? 34.661 27.768 -0.942 1.00 25.76 158 ASP B C 1
ATOM 7156 O O . ASP B 1 158 ? 35.532 27.486 -1.756 1.00 32.73 158 ASP B O 1
ATOM 7165 N N . VAL B 1 159 ? 33.380 27.743 -1.260 1.00 20.17 159 VAL B N 1
ATOM 7166 C CA . VAL B 1 159 ? 32.924 27.526 -2.635 1.00 22.13 159 VAL B CA 1
ATOM 7167 C C . VAL B 1 159 ? 32.467 28.844 -3.216 1.00 19.82 159 VAL B C 1
ATOM 7168 O O . VAL B 1 159 ? 31.669 29.578 -2.611 1.00 19.94 159 VAL B O 1
ATOM 7181 N N . PRO B 1 160 ? 32.998 29.212 -4.389 1.00 24.01 160 PRO B N 1
ATOM 7182 C CA . PRO B 1 160 ? 32.576 30.476 -5.011 1.00 20.41 160 PRO B CA 1
ATOM 7183 C C . PRO B 1 160 ? 31.065 30.578 -5.146 1.00 17.78 160 PRO B C 1
ATOM 7184 O O . PRO B 1 160 ? 30.468 29.610 -5.616 1.00 21.82 160 PRO B O 1
ATOM 7195 N N . GLY B 1 161 ? 30.463 31.688 -4.731 1.00 19.41 161 GLY B N 1
ATOM 7196 C CA . GLY B 1 161 ? 29.052 31.926 -4.735 1.00 21.77 161 GLY B CA 1
ATOM 7197 C C . GLY B 1 161 ? 28.373 31.712 -3.393 1.00 18.20 161 GLY B C 1
ATOM 7198 O O . GLY B 1 161 ? 27.217 32.080 -3.335 1.00 18.48 161 GLY B O 1
ATOM 7202 N N . PHE B 1 162 ? 29.062 31.172 -2.395 1.00 17.52 162 PHE B N 1
ATOM 7203 C CA . PHE B 1 162 ? 28.358 30.802 -1.167 1.00 18.35 162 PHE B CA 1
ATOM 7204 C C . PHE B 1 162 ? 28.925 31.538 0.030 1.00 20.14 162 PHE B C 1
ATOM 7205 O O . PHE B 1 162 ? 28.643 31.224 1.198 1.00 20.02 162 PHE B O 1
ATOM 7222 N N . SER B 1 163 ? 29.704 32.594 -0.162 1.00 22.41 163 SER B N 1
ATOM 7223 C CA . SER B 1 163 ? 30.220 33.254 1.046 1.00 21.83 163 SER B CA 1
ATOM 7224 C C . SER B 1 163 ? 29.126 33.882 1.891 1.00 20.17 163 SER B C 1
ATOM 7225 O O . SER B 1 163 ? 29.355 34.084 3.079 1.00 22.85 163 SER B O 1
ATOM 7233 N N . TRP B 1 164 ? 27.955 34.169 1.335 1.00 21.29 164 TRP B N 1
ATOM 7234 C CA . TRP B 1 164 ? 26.845 34.781 2.032 1.00 18.38 164 TRP B CA 1
ATOM 7235 C C . TRP B 1 164 ? 26.171 33.807 2.999 1.00 15.22 164 TRP B C 1
ATOM 7236 O O . TRP B 1 164 ? 25.377 34.244 3.859 1.00 21.64 164 TRP B O 1
ATOM 7257 N N . VAL B 1 165 ? 26.461 32.530 2.828 1.00 14.39 165 VAL B N 1
ATOM 7258 C CA . VAL B 1 165 ? 25.706 31.557 3.650 1.00 20.30 165 VAL B CA 1
ATOM 7259 C C . VAL B 1 165 ? 26.188 31.578 5.092 1.00 21.55 165 VAL B C 1
ATOM 7260 O O . VAL B 1 165 ? 27.371 31.698 5.380 1.00 30.06 165 VAL B O 1
ATOM 7273 N N . THR B 1 166 ? 25.218 31.436 6.002 1.00 20.45 166 THR B N 1
ATOM 7274 C CA . THR B 1 166 ? 25.576 31.145 7.380 1.00 21.63 166 THR B CA 1
ATOM 7275 C C . THR B 1 166 ? 24.740 29.945 7.815 1.00 19.57 166 THR B C 1
ATOM 7276 O O . THR B 1 166 ? 23.526 30.100 7.659 1.00 24.27 166 THR B O 1
ATOM 7287 N N . PRO B 1 167 ? 25.340 28.866 8.290 1.00 22.80 167 PRO B N 1
ATOM 7288 C CA . PRO B 1 167 ? 24.535 27.693 8.689 1.00 17.09 167 PRO B CA 1
ATOM 7289 C C . PRO B 1 167 ? 23.541 28.121 9.766 1.00 17.84 167 PRO B C 1
ATOM 7290 O O . PRO B 1 167 ? 23.900 28.844 10.692 1.00 20.66 167 PRO B O 1
ATOM 7301 N N . CYS B 1 168 ? 22.309 27.649 9.599 1.00 15.69 168 CYS B N 1
ATOM 7302 C CA . CYS B 1 168 ? 21.207 28.123 10.413 1.00 18.61 168 CYS B CA 1
ATOM 7303 C C . CYS B 1 168 ? 20.395 27.020 11.073 1.00 19.86 168 CYS B C 1
ATOM 7304 O O . CYS B 1 168 ? 19.519 27.319 11.894 1.00 27.78 168 CYS B O 1
ATOM 7311 N N . ILE B 1 169 ? 20.633 25.746 10.800 1.00 17.91 169 ILE B N 1
ATOM 7312 C CA . ILE B 1 169 ? 19.950 24.708 11.563 1.00 18.88 169 ILE B CA 1
ATOM 7313 C C . ILE B 1 169 ? 20.918 23.745 12.204 1.00 14.18 169 ILE B C 1
ATOM 7314 O O . ILE B 1 169 ? 21.973 23.425 11.613 1.00 17.29 169 ILE B O 1
ATOM 7330 N N . SER B 1 170 ? 20.659 23.293 13.412 1.00 12.66 170 SER B N 1
ATOM 7331 C CA . SER B 1 170 ? 21.307 22.218 14.096 1.00 21.01 170 SER B CA 1
ATOM 7332 C C . SER B 1 170 ? 20.824 20.829 13.669 1.00 13.52 170 SER B C 1
ATOM 7333 O O . SER B 1 170 ? 19.687 20.721 13.194 1.00 14.74 170 SER B O 1
ATOM 7341 N N . ALA B 1 171 ? 21.698 19.888 13.856 1.00 13.29 171 ALA B N 1
ATOM 7342 C CA . ALA B 1 171 ? 21.416 18.487 13.540 1.00 14.42 171 ALA B CA 1
ATOM 7343 C C . ALA B 1 171 ? 20.106 18.077 14.199 1.00 15.50 171 ALA B C 1
ATOM 7344 O O . ALA B 1 171 ? 19.341 17.303 13.620 1.00 12.61 171 ALA B O 1
ATOM 7351 N N . LYS B 1 172 ? 19.826 18.545 15.406 1.00 15.74 172 LYS B N 1
ATOM 7352 C CA . LYS B 1 172 ? 18.618 18.112 16.093 1.00 14.82 172 LYS B CA 1
ATOM 7353 C C . LYS B 1 172 ? 17.337 18.718 15.569 1.00 12.52 172 LYS B C 1
ATOM 7354 O O . LYS B 1 172 ? 16.266 18.341 16.057 1.00 15.57 172 LYS B O 1
ATOM 7373 N N . ASP B 1 173 ? 17.351 19.637 14.606 1.00 12.50 173 ASP B N 1
ATOM 7374 C CA . ASP B 1 173 ? 16.183 20.378 14.209 1.00 13.17 173 ASP B CA 1
ATOM 7375 C C . ASP B 1 173 ? 15.683 20.029 12.806 1.00 11.67 173 ASP B C 1
ATOM 7376 O O . ASP B 1 173 ? 14.953 20.819 12.249 1.00 13.89 173 ASP B O 1
ATOM 7385 N N . ILE B 1 174 ? 16.073 18.894 12.298 1.00 12.39 174 ILE B N 1
ATOM 7386 C CA . ILE B 1 174 ? 15.622 18.353 11.006 1.00 10.55 174 ILE B CA 1
ATOM 7387 C C . ILE B 1 174 ? 15.220 16.908 11.202 1.00 11.42 174 ILE B C 1
ATOM 7388 O O . ILE B 1 174 ? 15.848 16.141 11.932 1.00 12.24 174 ILE B O 1
ATOM 7404 N N . VAL B 1 175 ? 14.135 16.584 10.459 1.00 9.59 175 VAL B N 1
ATOM 7405 C CA . VAL B 1 175 ? 13.672 15.216 10.320 1.00 9.26 175 VAL B CA 1
ATOM 7406 C C . VAL B 1 175 ? 13.474 14.839 8.832 1.00 7.22 175 VAL B C 1
ATOM 7407 O O . VAL B 1 175 ? 12.779 15.568 8.196 1.00 9.55 175 VAL B O 1
ATOM 7420 N N . TYR B 1 176 ? 14.062 13.733 8.464 1.00 9.13 176 TYR B N 1
ATOM 7421 C CA . TYR B 1 176 ? 13.881 13.165 7.126 1.00 8.68 176 TYR B CA 1
ATOM 7422 C C . TYR B 1 176 ? 12.758 12.154 7.117 1.00 9.33 176 TYR B C 1
ATOM 7423 O O . TYR B 1 176 ? 12.676 11.314 8.030 1.00 10.47 176 TYR B O 1
ATOM 7441 N N . ILE B 1 177 ? 11.962 12.176 6.081 1.00 7.18 177 ILE B N 1
ATOM 7442 C CA . ILE B 1 177 ? 10.994 11.127 5.792 1.00 8.54 177 ILE B CA 1
ATOM 7443 C C . ILE B 1 177 ? 11.075 10.673 4.315 1.00 8.61 177 ILE B C 1
ATOM 7444 O O . ILE B 1 177 ? 10.978 11.563 3.444 1.00 9.90 177 ILE B O 1
ATOM 7460 N N . GLY B 1 178 ? 11.203 9.371 4.143 1.00 8.44 178 GLY B N 1
ATOM 7461 C CA . GLY B 1 178 ? 11.149 8.889 2.758 1.00 8.14 178 GLY B CA 1
ATOM 7462 C C . GLY B 1 178 ? 12.401 8.270 2.263 1.00 10.21 178 GLY B C 1
ATOM 7463 O O . GLY B 1 178 ? 12.394 7.664 1.183 1.00 9.65 178 GLY B O 1
ATOM 7467 N N . LEU B 1 179 ? 13.520 8.309 2.971 1.00 8.16 179 LEU B N 1
ATOM 7468 C CA . LEU B 1 179 ? 14.815 7.937 2.474 1.00 10.75 179 LEU B CA 1
ATOM 7469 C C . LEU B 1 179 ? 14.869 6.486 2.004 1.00 11.85 179 LEU B C 1
ATOM 7470 O O . LEU B 1 179 ? 14.424 5.545 2.643 1.00 9.86 179 LEU B O 1
ATOM 7486 N N . ARG B 1 180 ? 15.482 6.309 0.828 1.00 11.17 180 ARG B N 1
ATOM 7487 C CA . ARG B 1 180 ? 15.804 4.982 0.275 1.00 10.86 180 ARG B CA 1
ATOM 7488 C C . ARG B 1 180 ? 16.968 4.983 -0.726 1.00 11.54 180 ARG B C 1
ATOM 7489 O O . ARG B 1 180 ? 17.150 3.911 -1.321 1.00 14.53 180 ARG B O 1
ATOM 7510 N N . ASP B 1 181 ? 17.728 6.037 -0.939 1.00 12.60 181 ASP B N 1
ATOM 7511 C CA . ASP B 1 181 ? 18.869 6.085 -1.812 1.00 13.86 181 ASP B CA 1
ATOM 7512 C C . ASP B 1 181 ? 19.916 7.055 -1.272 1.00 10.35 181 ASP B C 1
ATOM 7513 O O . ASP B 1 181 ? 20.108 8.165 -1.743 1.00 11.92 181 ASP B O 1
ATOM 7522 N N . VAL B 1 182 ? 20.588 6.572 -0.227 1.00 10.70 182 VAL B N 1
ATOM 7523 C CA . VAL B 1 182 ? 21.516 7.349 0.607 1.00 10.53 182 VAL B CA 1
ATOM 7524 C C . VAL B 1 182 ? 22.942 6.925 0.289 1.00 13.17 182 VAL B C 1
ATOM 7525 O O . VAL B 1 182 ? 23.239 5.754 0.442 1.00 13.23 182 VAL B O 1
ATOM 7538 N N . ASP B 1 183 ? 23.785 7.858 -0.146 1.00 10.86 183 ASP B N 1
ATOM 7539 C CA . ASP B 1 183 ? 25.203 7.550 -0.407 1.00 9.85 183 ASP B CA 1
ATOM 7540 C C . ASP B 1 183 ? 25.968 7.141 0.853 1.00 13.77 183 ASP B C 1
ATOM 7541 O O . ASP B 1 183 ? 25.596 7.561 1.969 1.00 12.03 183 ASP B O 1
ATOM 7550 N N . PRO B 1 184 ? 27.005 6.329 0.785 1.00 16.36 184 PRO B N 1
ATOM 7551 C CA . PRO B 1 184 ? 27.748 5.999 2.025 1.00 13.41 184 PRO B CA 1
ATOM 7552 C C . PRO B 1 184 ? 28.260 7.177 2.823 1.00 18.62 184 PRO B C 1
ATOM 7553 O O . PRO B 1 184 ? 28.120 7.125 4.082 1.00 14.66 184 PRO B O 1
ATOM 7564 N N . GLY B 1 185 ? 28.865 8.218 2.269 1.00 13.01 185 GLY B N 1
ATOM 7565 C CA . GLY B 1 185 ? 29.302 9.359 3.058 1.00 14.61 185 GLY B CA 1
ATOM 7566 C C . GLY B 1 185 ? 28.116 10.036 3.713 1.00 13.42 185 GLY B C 1
ATOM 7567 O O . GLY B 1 185 ? 28.188 10.601 4.812 1.00 13.84 185 GLY B O 1
ATOM 7571 N N . GLU B 1 186 ? 26.962 9.970 3.045 1.00 13.50 186 GLU B N 1
ATOM 7572 C CA . GLU B 1 186 ? 25.771 10.560 3.601 1.00 11.31 186 GLU B CA 1
ATOM 7573 C C . GLU B 1 186 ? 25.290 9.788 4.834 1.00 11.19 186 GLU B C 1
ATOM 7574 O O . GLU B 1 186 ? 24.877 10.401 5.815 1.00 12.23 186 GLU B O 1
ATOM 7586 N N . HIS B 1 187 ? 25.347 8.477 4.754 1.00 13.31 187 HIS B N 1
ATOM 7587 C CA . HIS B 1 187 ? 24.904 7.586 5.819 1.00 8.65 187 HIS B CA 1
ATOM 7588 C C . HIS B 1 187 ? 25.844 7.835 7.006 1.00 14.98 187 HIS B C 1
ATOM 7589 O O . HIS B 1 187 ? 25.354 7.992 8.146 1.00 11.28 187 HIS B O 1
ATOM 7603 N N . TYR B 1 188 ? 27.148 7.934 6.725 1.00 14.64 188 TYR B N 1
ATOM 7604 C CA . TYR B 1 188 ? 28.131 8.274 7.756 1.00 12.55 188 TYR B CA 1
ATOM 7605 C C . TYR B 1 188 ? 27.729 9.555 8.439 1.00 14.87 188 TYR B C 1
ATOM 7606 O O . TYR B 1 188 ? 27.717 9.593 9.686 1.00 13.01 188 TYR B O 1
ATOM 7624 N N . ILE B 1 189 ? 27.413 10.639 7.772 1.00 12.78 189 ILE B N 1
ATOM 7625 C CA . ILE B 1 189 ? 27.029 11.911 8.355 1.00 9.16 189 ILE B CA 1
ATOM 7626 C C . ILE B 1 189 ? 25.742 11.757 9.157 1.00 13.83 189 ILE B C 1
ATOM 7627 O O . ILE B 1 189 ? 25.679 12.244 10.297 1.00 11.51 189 ILE B O 1
ATOM 7643 N N . LEU B 1 190 ? 24.708 11.086 8.644 1.00 13.79 190 LEU B N 1
ATOM 7644 C CA . LEU B 1 190 ? 23.477 10.872 9.393 1.00 15.24 190 LEU B CA 1
ATOM 7645 C C . LEU B 1 190 ? 23.747 10.290 10.783 1.00 12.07 190 LEU B C 1
ATOM 7646 O O . LEU B 1 190 ? 23.237 10.800 11.781 1.00 13.69 190 LEU B O 1
ATOM 7662 N N . LYS B 1 191 ? 24.498 9.231 10.829 1.00 11.19 191 LYS B N 1
ATOM 7663 C CA . LYS B 1 191 ? 24.770 8.454 12.027 1.00 13.51 191 LYS B CA 1
ATOM 7664 C C . LYS B 1 191 ? 25.746 9.171 12.935 1.00 13.00 191 LYS B C 1
ATOM 7665 O O . LYS B 1 191 ? 25.600 9.108 14.166 1.00 15.57 191 LYS B O 1
ATOM 7684 N N . THR B 1 192 ? 26.707 9.833 12.379 1.00 10.20 192 THR B N 1
ATOM 7685 C CA . THR B 1 192 ? 27.708 10.548 13.167 1.00 12.66 192 THR B CA 1
ATOM 7686 C C . THR B 1 192 ? 27.035 11.678 13.897 1.00 13.54 192 THR B C 1
ATOM 7687 O O . THR B 1 192 ? 27.334 11.904 15.108 1.00 13.93 192 THR B O 1
ATOM 7698 N N . LEU B 1 193 ? 26.184 12.441 13.219 1.00 12.06 193 LEU B N 1
ATOM 7699 C CA . LEU B 1 193 ? 25.569 13.640 13.766 1.00 15.67 193 LEU B CA 1
ATOM 7700 C C . LEU B 1 193 ? 24.285 13.345 14.531 1.00 12.40 193 LEU B C 1
ATOM 7701 O O . LEU B 1 193 ? 23.771 14.189 15.296 1.00 14.40 193 LEU B O 1
ATOM 7717 N N . GLY B 1 194 ? 23.707 12.178 14.329 1.00 13.15 194 GLY B N 1
ATOM 7718 C CA . GLY B 1 194 ? 22.491 11.806 15.046 1.00 15.65 194 GLY B CA 1
ATOM 7719 C C . GLY B 1 194 ? 21.255 12.518 14.578 1.00 14.22 194 GLY B C 1
ATOM 7720 O O . GLY B 1 194 ? 20.349 12.858 15.334 1.00 15.02 194 GLY B O 1
ATOM 7724 N N . ILE B 1 195 ? 21.203 12.776 13.245 1.00 13.43 195 ILE B N 1
ATOM 7725 C CA . ILE B 1 195 ? 19.993 13.362 12.711 1.00 12.60 195 ILE B CA 1
ATOM 7726 C C . ILE B 1 195 ? 18.825 12.397 12.679 1.00 12.67 195 ILE B C 1
ATOM 7727 O O . ILE B 1 195 ? 19.006 11.240 12.295 1.00 13.64 195 ILE B O 1
ATOM 7743 N N . LYS B 1 196 ? 17.631 12.806 13.051 1.00 11.99 196 LYS B N 1
ATOM 7744 C CA . LYS B 1 196 ? 16.430 12.003 13.033 1.00 11.42 196 LYS B CA 1
ATOM 7745 C C . LYS B 1 196 ? 15.961 11.679 11.616 1.00 12.06 196 LYS B C 1
ATOM 7746 O O . LYS B 1 196 ? 15.814 12.553 10.777 1.00 10.79 196 LYS B O 1
ATOM 7765 N N . TYR B 1 197 ? 15.749 10.384 11.342 1.00 10.91 197 TYR B N 1
ATOM 7766 C CA . TYR B 1 197 ? 15.214 10.009 10.050 1.00 7.96 197 TYR B CA 1
ATOM 7767 C C . TYR B 1 197 ? 14.206 8.901 10.183 1.00 7.33 197 TYR B C 1
ATOM 7768 O O . TYR B 1 197 ? 14.309 8.000 11.040 1.00 11.15 197 TYR B O 1
ATOM 7786 N N . PHE B 1 198 ? 13.233 8.912 9.284 1.00 9.95 198 PHE B N 1
ATOM 7787 C CA . PHE B 1 198 ? 12.328 7.822 8.966 1.00 8.89 198 PHE B CA 1
ATOM 7788 C C . PHE B 1 198 ? 12.601 7.363 7.512 1.00 9.95 198 PHE B C 1
ATOM 7789 O O . PHE B 1 198 ? 11.989 8.008 6.643 1.00 10.30 198 PHE B O 1
ATOM 7806 N N . SER B 1 199 ? 13.476 6.420 7.319 1.00 9.45 199 SER B N 1
ATOM 7807 C CA . SER B 1 199 ? 13.662 5.850 5.948 1.00 10.31 199 SER B CA 1
ATOM 7808 C C . SER B 1 199 ? 12.419 5.062 5.639 1.00 9.61 199 SER B C 1
ATOM 7809 O O . SER B 1 199 ? 11.554 4.829 6.481 1.00 8.41 199 SER B O 1
ATOM 7817 N N . MET B 1 200 ? 12.313 4.571 4.380 1.00 8.10 200 MET B N 1
ATOM 7818 C CA . MET B 1 200 ? 11.197 3.694 4.080 1.00 11.50 200 MET B CA 1
ATOM 7819 C C . MET B 1 200 ? 11.064 2.490 4.984 1.00 9.56 200 MET B C 1
ATOM 7820 O O . MET B 1 200 ? 9.939 1.992 5.188 1.00 8.67 200 MET B O 1
ATOM 7834 N N . THR B 1 201 ? 12.168 1.974 5.495 1.00 8.44 201 THR B N 1
ATOM 7835 C CA . THR B 1 201 ? 12.179 0.911 6.505 1.00 8.65 201 THR B CA 1
ATOM 7836 C C . THR B 1 201 ? 11.353 1.291 7.739 1.00 8.91 201 THR B C 1
ATOM 7837 O O . THR B 1 201 ? 10.533 0.499 8.218 1.00 8.99 201 THR B O 1
ATOM 7848 N N . GLU B 1 202 ? 11.588 2.483 8.293 1.00 10.18 202 GLU B N 1
ATOM 7849 C CA . GLU B 1 202 ? 10.794 2.945 9.431 1.00 9.54 202 GLU B CA 1
ATOM 7850 C C . GLU B 1 202 ? 9.353 3.213 9.058 1.00 8.30 202 GLU B C 1
ATOM 7851 O O . GLU B 1 202 ? 8.427 2.920 9.833 1.00 9.82 202 GLU B O 1
ATOM 7863 N N . VAL B 1 203 ? 9.118 3.760 7.866 1.00 8.47 203 VAL B N 1
ATOM 7864 C CA . VAL B 1 203 ? 7.727 3.947 7.413 1.00 10.22 203 VAL B CA 1
ATOM 7865 C C . VAL B 1 203 ? 7.032 2.592 7.327 1.00 7.70 203 VAL B C 1
ATOM 7866 O O . VAL B 1 203 ? 5.905 2.461 7.802 1.00 8.00 203 VAL B O 1
ATOM 7879 N N . ASP B 1 204 ? 7.694 1.540 6.835 1.00 7.97 204 ASP B N 1
ATOM 7880 C CA . ASP B 1 204 ? 7.127 0.216 6.776 1.00 10.15 204 ASP B CA 1
ATOM 7881 C C . ASP B 1 204 ? 6.898 -0.365 8.187 1.00 9.49 204 ASP B C 1
ATOM 7882 O O . ASP B 1 204 ? 5.887 -0.993 8.465 1.00 10.41 204 ASP B O 1
ATOM 7891 N N . ARG B 1 205 ? 7.836 -0.102 9.076 1.00 9.03 205 ARG B N 1
ATOM 7892 C CA . ARG B 1 205 ? 7.772 -0.647 10.433 1.00 12.17 205 ARG B CA 1
ATOM 7893 C C . ARG B 1 205 ? 6.620 -0.048 11.204 1.00 7.38 205 ARG B C 1
ATOM 7894 O O . ARG B 1 205 ? 5.831 -0.752 11.880 1.00 9.64 205 ARG B O 1
ATOM 7915 N N . LEU B 1 206 ? 6.535 1.273 11.167 1.00 7.15 206 LEU B N 1
ATOM 7916 C CA . LEU B 1 206 ? 5.664 2.034 12.031 1.00 9.20 206 LEU B CA 1
ATOM 7917 C C . LEU B 1 206 ? 4.285 2.353 11.482 1.00 10.05 206 LEU B C 1
ATOM 7918 O O . LEU B 1 206 ? 3.337 2.529 12.265 1.00 11.17 206 LEU B O 1
ATOM 7934 N N . GLY B 1 207 ? 4.190 2.510 10.171 1.00 10.19 207 GLY B N 1
ATOM 7935 C CA . GLY B 1 207 ? 3.088 3.158 9.454 1.00 8.55 207 GLY B CA 1
ATOM 7936 C C . GLY B 1 207 ? 3.218 4.651 9.498 1.00 8.99 207 GLY B C 1
ATOM 7937 O O . GLY B 1 207 ? 3.810 5.270 10.412 1.00 9.38 207 GLY B O 1
ATOM 7941 N N . ILE B 1 208 ? 2.665 5.339 8.488 1.00 8.65 208 ILE B N 1
ATOM 7942 C CA . ILE B 1 208 ? 2.824 6.773 8.405 1.00 9.16 208 ILE B CA 1
ATOM 7943 C C . ILE B 1 208 ? 2.164 7.496 9.558 1.00 7.53 208 ILE B C 1
ATOM 7944 O O . ILE B 1 208 ? 2.573 8.629 9.877 1.00 8.34 208 ILE B O 1
ATOM 7960 N N . GLY B 1 209 ? 1.153 6.875 10.169 1.00 6.94 209 GLY B N 1
ATOM 7961 C CA . GLY B 1 209 ? 0.524 7.552 11.314 1.00 10.03 209 GLY B CA 1
ATOM 7962 C C . GLY B 1 209 ? 1.523 7.752 12.446 1.00 8.97 209 GLY B C 1
ATOM 7963 O O . GLY B 1 209 ? 1.705 8.897 12.898 1.00 9.35 209 GLY B O 1
ATOM 7967 N N . LYS B 1 210 ? 2.163 6.670 12.866 1.00 8.39 210 LYS B N 1
ATOM 7968 C CA . LYS B 1 210 ? 3.177 6.841 13.922 1.00 7.90 210 LYS B CA 1
ATOM 7969 C C . LYS B 1 210 ? 4.391 7.589 13.436 1.00 9.46 210 LYS B C 1
ATOM 7970 O O . LYS B 1 210 ? 5.024 8.309 14.223 1.00 9.68 210 LYS B O 1
ATOM 7989 N N . VAL B 1 211 ? 4.777 7.511 12.131 1.00 8.11 211 VAL B N 1
ATOM 7990 C CA . VAL B 1 211 ? 5.848 8.393 11.668 1.00 9.77 211 VAL B CA 1
ATOM 7991 C C . VAL B 1 211 ? 5.543 9.837 11.944 1.00 8.89 211 VAL B C 1
ATOM 7992 O O . VAL B 1 211 ? 6.400 10.597 12.444 1.00 9.00 211 VAL B O 1
ATOM 8005 N N . MET B 1 212 ? 4.353 10.285 11.618 1.00 8.85 212 MET B N 1
ATOM 8006 C CA . MET B 1 212 ? 4.036 11.701 11.796 1.00 11.16 212 MET B CA 1
ATOM 8007 C C . MET B 1 212 ? 3.903 12.058 13.285 1.00 9.57 212 MET B C 1
ATOM 8008 O O . MET B 1 212 ? 4.314 13.150 13.692 1.00 10.78 212 MET B O 1
ATOM 8022 N N . GLU B 1 213 ? 3.347 11.162 14.054 1.00 8.81 213 GLU B N 1
ATOM 8023 C CA . GLU B 1 213 ? 3.211 11.372 15.501 1.00 10.54 213 GLU B CA 1
ATOM 8024 C C . GLU B 1 213 ? 4.608 11.572 16.086 1.00 11.12 213 GLU B C 1
ATOM 8025 O O . GLU B 1 213 ? 4.865 12.544 16.845 1.00 12.01 213 GLU B O 1
ATOM 8037 N N . GLU B 1 214 ? 5.526 10.684 15.752 1.00 9.62 214 GLU B N 1
ATOM 8038 C CA . GLU B 1 214 ? 6.873 10.749 16.293 1.00 9.52 214 GLU B CA 1
ATOM 8039 C C . GLU B 1 214 ? 7.654 11.928 15.755 1.00 12.56 214 GLU B C 1
ATOM 8040 O O . GLU B 1 214 ? 8.432 12.584 16.463 1.00 13.52 214 GLU B O 1
ATOM 8052 N N . THR B 1 215 ? 7.464 12.263 14.468 1.00 10.36 215 THR B N 1
ATOM 8053 C CA . THR B 1 215 ? 8.113 13.415 13.890 1.00 10.67 215 THR B CA 1
ATOM 8054 C C . THR B 1 215 ? 7.735 14.745 14.546 1.00 10.80 215 THR B C 1
ATOM 8055 O O . THR B 1 215 ? 8.597 15.566 14.870 1.00 10.77 215 THR B O 1
ATOM 8066 N N . LEU B 1 216 ? 6.428 14.955 14.744 1.00 8.46 216 LEU B N 1
ATOM 8067 C CA . LEU B 1 216 ? 5.950 16.249 15.265 1.00 8.17 216 LEU B CA 1
ATOM 8068 C C . LEU B 1 216 ? 6.258 16.280 16.768 1.00 13.83 216 LEU B C 1
ATOM 8069 O O . LEU B 1 216 ? 6.594 17.343 17.279 1.00 14.72 216 LEU B O 1
ATOM 8085 N N . SER B 1 217 ? 6.214 15.203 17.519 1.00 10.10 217 SER B N 1
ATOM 8086 C CA . SER B 1 217 ? 6.603 15.192 18.956 1.00 12.08 217 SER B CA 1
ATOM 8087 C C . SER B 1 217 ? 8.079 15.534 19.056 1.00 15.37 217 SER B C 1
ATOM 8088 O O . SER B 1 217 ? 8.457 16.315 19.970 1.00 18.55 217 SER B O 1
ATOM 8094 N N . TYR B 1 218 ? 8.914 15.024 18.154 1.00 12.45 218 TYR B N 1
ATOM 8095 C CA . TYR B 1 218 ? 10.351 15.272 18.174 1.00 11.34 218 TYR B CA 1
ATOM 8096 C C . TYR B 1 218 ? 10.627 16.745 17.880 1.00 13.39 218 TYR B C 1
ATOM 8097 O O . TYR B 1 218 ? 11.495 17.360 18.542 1.00 17.95 218 TYR B O 1
ATOM 8115 N N . LEU B 1 219 ? 9.963 17.372 16.928 1.00 13.25 219 LEU B N 1
ATOM 8116 C CA . LEU B 1 219 ? 10.225 18.752 16.567 1.00 15.74 219 LEU B CA 1
ATOM 8117 C C . LEU B 1 219 ? 9.495 19.768 17.432 1.00 17.16 219 LEU B C 1
ATOM 8118 O O . LEU B 1 219 ? 10.024 20.888 17.607 1.00 16.90 219 LEU B O 1
ATOM 8134 N N . LEU B 1 220 ? 8.331 19.465 17.980 1.00 15.57 220 LEU B N 1
ATOM 8135 C CA . LEU B 1 220 ? 7.451 20.407 18.658 1.00 15.08 220 LEU B CA 1
ATOM 8136 C C . LEU B 1 220 ? 7.199 20.063 20.127 1.00 21.60 220 LEU B C 1
ATOM 8137 O O . LEU B 1 220 ? 6.529 20.877 20.782 1.00 23.59 220 LEU B O 1
ATOM 8153 N N . GLY B 1 221 ? 7.682 18.941 20.611 1.00 16.28 221 GLY B N 1
ATOM 8154 C CA . GLY B 1 221 ? 7.238 18.499 21.940 1.00 19.99 221 GLY B CA 1
ATOM 8155 C C . GLY B 1 221 ? 7.679 19.550 22.945 1.00 27.77 221 GLY B C 1
ATOM 8156 O O . GLY B 1 221 ? 6.905 19.897 23.832 1.00 62.78 221 GLY B O 1
ATOM 8160 N N . ARG B 1 222 ? 8.925 20.016 22.811 1.00 30.95 222 ARG B N 1
ATOM 8161 C CA . ARG B 1 222 ? 9.529 20.939 23.769 1.00 45.27 222 ARG B CA 1
ATOM 8162 C C . ARG B 1 222 ? 9.073 22.394 23.675 1.00 44.44 222 ARG B C 1
ATOM 8163 O O . ARG B 1 222 ? 8.707 22.970 24.688 1.00 66.91 222 ARG B O 1
ATOM 8184 N N . LYS B 1 223 ? 9.078 22.997 22.496 1.00 27.68 223 LYS B N 1
ATOM 8185 C CA . LYS B 1 223 ? 8.572 24.337 22.269 1.00 42.00 223 LYS B CA 1
ATOM 8186 C C . LYS B 1 223 ? 7.769 24.352 20.967 1.00 32.58 223 LYS B C 1
ATOM 8187 O O . LYS B 1 223 ? 8.212 23.679 20.038 1.00 29.51 223 LYS B O 1
ATOM 8206 N N . LYS B 1 224 ? 6.663 25.083 20.881 1.00 26.54 224 LYS B N 1
ATOM 8207 C CA . LYS B 1 224 ? 6.110 25.339 19.547 1.00 27.27 224 LYS B CA 1
ATOM 8208 C C . LYS B 1 224 ? 7.101 26.190 18.758 1.00 27.42 224 LYS B C 1
ATOM 8209 O O . LYS B 1 224 ? 7.701 27.130 19.288 1.00 26.08 224 LYS B O 1
ATOM 8228 N N . ARG B 1 225 ? 7.308 25.895 17.483 1.00 20.33 225 ARG B N 1
ATOM 8229 C CA . ARG B 1 225 ? 8.166 26.764 16.668 1.00 18.07 225 ARG B CA 1
ATOM 8230 C C . ARG B 1 225 ? 7.774 26.525 15.217 1.00 18.40 225 ARG B C 1
ATOM 8231 O O . ARG B 1 225 ? 7.071 25.559 14.908 1.00 18.60 225 ARG B O 1
ATOM 8252 N N . PRO B 1 226 ? 8.113 27.418 14.322 1.00 15.12 226 PRO B N 1
ATOM 8253 C CA . PRO B 1 226 ? 7.726 27.320 12.926 1.00 14.63 226 PRO B CA 1
ATOM 8254 C C . PRO B 1 226 ? 8.337 26.106 12.217 1.00 10.81 226 PRO B C 1
ATOM 8255 O O . PRO B 1 226 ? 9.450 25.721 12.472 1.00 14.38 226 PRO B O 1
ATOM 8266 N N . ILE B 1 227 ? 7.491 25.589 11.334 1.00 13.16 227 ILE B N 1
ATOM 8267 C CA . ILE B 1 227 ? 7.890 24.440 10.522 1.00 13.37 227 ILE B CA 1
ATOM 8268 C C . ILE B 1 227 ? 8.159 24.834 9.077 1.00 10.96 227 ILE B C 1
ATOM 8269 O O . ILE B 1 227 ? 7.392 25.529 8.407 1.00 13.66 227 ILE B O 1
ATOM 8285 N N . HIS B 1 228 ? 9.297 24.341 8.584 1.00 13.41 228 HIS B N 1
ATOM 8286 C CA . HIS B 1 228 ? 9.674 24.410 7.184 1.00 11.76 228 HIS B CA 1
ATOM 8287 C C . HIS B 1 228 ? 9.573 22.993 6.582 1.00 10.73 228 HIS B C 1
ATOM 8288 O O . HIS B 1 228 ? 10.294 22.121 7.014 1.00 11.46 228 HIS B O 1
ATOM 8302 N N . LEU B 1 229 ? 8.686 22.807 5.643 1.00 12.78 229 LEU B N 1
ATOM 8303 C CA . LEU B 1 229 ? 8.569 21.561 4.876 1.00 12.07 229 LEU B CA 1
ATOM 8304 C C . LEU B 1 229 ? 9.284 21.709 3.530 1.00 9.58 229 LEU B C 1
ATOM 8305 O O . LEU B 1 229 ? 8.815 22.498 2.692 1.00 12.30 229 LEU B O 1
ATOM 8321 N N . SER B 1 230 ? 10.354 20.930 3.320 1.00 10.68 230 SER B N 1
ATOM 8322 C CA . SER B 1 230 ? 10.985 20.872 1.983 1.00 11.65 230 SER B CA 1
ATOM 8323 C C . SER B 1 230 ? 10.645 19.535 1.365 1.00 10.81 230 SER B C 1
ATOM 8324 O O . SER B 1 230 ? 11.085 18.443 1.743 1.00 10.97 230 SER B O 1
ATOM 8332 N N . PHE B 1 231 ? 9.770 19.584 0.360 1.00 12.61 231 PHE B N 1
ATOM 8333 C CA . PHE B 1 231 ? 9.233 18.403 -0.277 1.00 12.13 231 PHE B CA 1
ATOM 8334 C C . PHE B 1 231 ? 9.818 18.185 -1.674 1.00 10.10 231 PHE B C 1
ATOM 8335 O O . PHE B 1 231 ? 9.507 19.039 -2.547 1.00 12.58 231 PHE B O 1
ATOM 8352 N N . ASP B 1 232 ? 10.611 17.176 -1.848 1.00 9.51 232 ASP B N 1
ATOM 8353 C CA . ASP B 1 232 ? 11.129 16.708 -3.148 1.00 9.97 232 ASP B CA 1
ATOM 8354 C C . ASP B 1 232 ? 10.085 15.731 -3.634 1.00 12.68 232 ASP B C 1
ATOM 8355 O O . ASP B 1 232 ? 9.761 14.752 -2.943 1.00 10.83 232 ASP B O 1
ATOM 8364 N N . VAL B 1 233 ? 9.510 15.914 -4.831 1.00 9.55 233 VAL B N 1
ATOM 8365 C CA . VAL B 1 233 ? 8.502 14.984 -5.326 1.00 12.03 233 VAL B CA 1
ATOM 8366 C C . VAL B 1 233 ? 8.994 13.569 -5.521 1.00 8.74 233 VAL B C 1
ATOM 8367 O O . VAL B 1 233 ? 8.209 12.625 -5.583 1.00 9.89 233 VAL B O 1
ATOM 8380 N N . ASP B 1 234 ? 10.313 13.365 -5.581 1.00 10.26 234 ASP B N 1
ATOM 8381 C CA . ASP B 1 234 ? 10.860 12.015 -5.701 1.00 9.16 234 ASP B CA 1
ATOM 8382 C C . ASP B 1 234 ? 10.777 11.291 -4.347 1.00 8.53 234 ASP B C 1
ATOM 8383 O O . ASP B 1 234 ? 11.118 10.113 -4.277 1.00 10.45 234 ASP B O 1
ATOM 8392 N N . GLY B 1 235 ? 10.325 11.963 -3.283 1.00 10.62 235 GLY B N 1
ATOM 8393 C CA . GLY B 1 235 ? 9.966 11.175 -2.077 1.00 10.42 235 GLY B CA 1
ATOM 8394 C C . GLY B 1 235 ? 8.817 10.223 -2.292 1.00 8.86 235 GLY B C 1
ATOM 8395 O O . GLY B 1 235 ? 8.818 9.146 -1.706 1.00 10.66 235 GLY B O 1
ATOM 8399 N N . LEU B 1 236 ? 7.866 10.537 -3.202 1.00 9.19 236 LEU B N 1
ATOM 8400 C CA . LEU B 1 236 ? 6.759 9.662 -3.522 1.00 9.30 236 LEU B CA 1
ATOM 8401 C C . LEU B 1 236 ? 7.228 8.680 -4.596 1.00 11.43 236 LEU B C 1
ATOM 8402 O O . LEU B 1 236 ? 8.177 8.923 -5.352 1.00 11.01 236 LEU B O 1
ATOM 8418 N N . ASP B 1 237 ? 6.638 7.511 -4.618 1.00 13.99 237 ASP B N 1
ATOM 8419 C CA . ASP B 1 237 ? 6.986 6.503 -5.630 1.00 11.48 237 ASP B CA 1
ATOM 8420 C C . ASP B 1 237 ? 6.812 7.057 -7.049 1.00 10.24 237 ASP B C 1
ATOM 8421 O O . ASP B 1 237 ? 5.905 7.835 -7.339 1.00 13.13 237 ASP B O 1
ATOM 8430 N N . PRO B 1 238 ? 7.738 6.627 -7.912 1.00 13.43 238 PRO B N 1
ATOM 8431 C CA . PRO B 1 238 ? 7.630 7.025 -9.319 1.00 15.01 238 PRO B CA 1
ATOM 8432 C C . PRO B 1 238 ? 6.312 6.660 -10.000 1.00 15.61 238 PRO B C 1
ATOM 8433 O O . PRO B 1 238 ? 6.012 7.295 -11.036 1.00 16.19 238 PRO B O 1
ATOM 8444 N N . SER B 1 239 ? 5.538 5.719 -9.488 1.00 13.78 239 SER B N 1
ATOM 8445 C CA . SER B 1 239 ? 4.206 5.483 -10.004 1.00 14.93 239 SER B CA 1
ATOM 8446 C C . SER B 1 239 ? 3.261 6.632 -9.723 1.00 13.99 239 SER B C 1
ATOM 8447 O O . SER B 1 239 ? 2.176 6.649 -10.339 1.00 17.83 239 SER B O 1
ATOM 8455 N N . PHE B 1 240 ? 3.555 7.538 -8.809 1.00 13.00 240 PHE B N 1
ATOM 8456 C CA . PHE B 1 240 ? 2.792 8.730 -8.515 1.00 12.98 240 PHE B CA 1
ATOM 8457 C C . PHE B 1 240 ? 3.449 9.974 -9.105 1.00 12.00 240 PHE B C 1
ATOM 8458 O O . PHE B 1 240 ? 2.732 10.777 -9.690 1.00 15.40 240 PHE B O 1
ATOM 8475 N N . THR B 1 241 ? 4.757 10.146 -9.008 1.00 11.78 241 THR B N 1
ATOM 8476 C CA . THR B 1 241 ? 5.507 11.281 -9.525 1.00 10.76 241 THR B CA 1
ATOM 8477 C C . THR B 1 241 ? 6.628 10.877 -10.471 1.00 14.90 241 THR B C 1
ATOM 8478 O O . THR B 1 241 ? 7.802 11.118 -10.200 1.00 12.85 241 THR B O 1
ATOM 8489 N N . PRO B 1 242 ? 6.303 10.312 -11.656 1.00 12.64 242 PRO B N 1
ATOM 8490 C CA . PRO B 1 242 ? 7.369 9.918 -12.597 1.00 13.51 242 PRO B CA 1
ATOM 8491 C C . PRO B 1 242 ? 8.188 11.060 -13.191 1.00 10.63 242 PRO B C 1
ATOM 8492 O O . PRO B 1 242 ? 9.364 10.794 -13.539 1.00 15.31 242 PRO B O 1
ATOM 8503 N N . ALA B 1 243 ? 7.689 12.263 -13.362 1.00 10.91 243 ALA B N 1
ATOM 8504 C CA . ALA B 1 243 ? 8.336 13.408 -14.027 1.00 11.27 243 ALA B CA 1
ATOM 8505 C C . ALA B 1 243 ? 9.255 14.180 -13.073 1.00 8.23 243 ALA B C 1
ATOM 8506 O O . ALA B 1 243 ? 8.962 15.285 -12.688 1.00 11.85 243 ALA B O 1
ATOM 8513 N N . THR B 1 244 ? 10.340 13.495 -12.780 1.00 11.45 244 THR B N 1
ATOM 8514 C CA . THR B 1 244 ? 11.414 13.912 -11.888 1.00 11.92 244 THR B CA 1
ATOM 8515 C C . THR B 1 244 ? 12.727 13.249 -12.277 1.00 11.07 244 THR B C 1
ATOM 8516 O O . THR B 1 244 ? 12.747 12.161 -12.846 1.00 13.16 244 THR B O 1
ATOM 8527 N N . GLY B 1 245 ? 13.812 13.964 -11.969 1.00 13.18 245 GLY B N 1
ATOM 8528 C CA . GLY B 1 245 ? 15.188 13.716 -12.328 1.00 14.21 245 GLY B CA 1
ATOM 8529 C C . GLY B 1 245 ? 15.786 12.443 -11.798 1.00 12.58 245 GLY B C 1
ATOM 8530 O O . GLY B 1 245 ? 16.557 11.729 -12.464 1.00 18.59 245 GLY B O 1
ATOM 8534 N N . THR B 1 246 ? 15.484 12.016 -10.559 1.00 13.10 246 THR B N 1
ATOM 8535 C CA . THR B 1 246 ? 16.094 10.909 -9.862 1.00 15.63 246 THR B CA 1
ATOM 8536 C C . THR B 1 246 ? 15.077 10.003 -9.195 1.00 16.37 246 THR B C 1
ATOM 8537 O O . THR B 1 246 ? 15.056 9.853 -7.956 1.00 15.57 246 THR B O 1
ATOM 8548 N N . PRO B 1 247 ? 14.207 9.332 -9.925 1.00 13.57 247 PRO B N 1
ATOM 8549 C CA . PRO B 1 247 ? 13.194 8.432 -9.360 1.00 12.77 247 PRO B CA 1
ATOM 8550 C C . PRO B 1 247 ? 13.821 7.224 -8.727 1.00 12.49 247 PRO B C 1
ATOM 8551 O O . PRO B 1 247 ? 14.790 6.612 -9.203 1.00 14.70 247 PRO B O 1
ATOM 8562 N N . VAL B 1 248 ? 13.234 6.792 -7.587 1.00 12.89 248 VAL B N 1
ATOM 8563 C CA . VAL B 1 248 ? 13.658 5.563 -6.891 1.00 10.45 248 VAL B CA 1
ATOM 8564 C C . VAL B 1 248 ? 12.465 4.716 -6.489 1.00 11.86 248 VAL B C 1
ATOM 8565 O O . VAL B 1 248 ? 11.522 5.233 -5.833 1.00 13.03 248 VAL B O 1
ATOM 8578 N N . VAL B 1 249 ? 12.418 3.465 -6.871 1.00 12.70 249 VA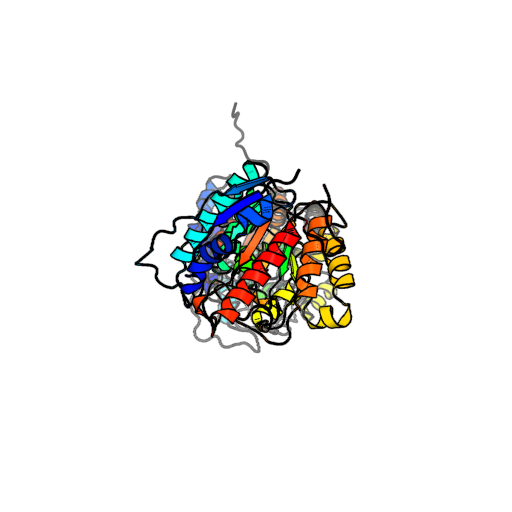L B N 1
ATOM 8579 C CA . VAL B 1 249 ? 11.336 2.539 -6.582 1.00 13.75 249 VAL B CA 1
ATOM 8580 C C . VAL B 1 249 ? 11.078 2.390 -5.093 1.00 11.60 249 VAL B C 1
ATOM 8581 O O . VAL B 1 249 ? 12.008 2.629 -4.310 1.00 12.81 249 VAL B O 1
ATOM 8594 N N . GLY B 1 250 ? 9.883 1.964 -4.730 1.00 12.06 250 GLY B N 1
ATOM 8595 C CA . GLY B 1 250 ? 9.612 1.640 -3.354 1.00 11.69 250 GLY B CA 1
ATOM 8596 C C . GLY B 1 250 ? 9.321 2.859 -2.519 1.00 9.82 250 GLY B C 1
ATOM 8597 O O . GLY B 1 250 ? 9.632 2.819 -1.313 1.00 12.65 250 GLY B O 1
ATOM 8601 N N . GLY B 1 251 ? 8.754 3.908 -3.044 1.00 11.69 251 GLY B N 1
ATOM 8602 C CA . GLY B 1 251 ? 8.486 5.118 -2.323 1.00 7.74 251 GLY B CA 1
ATOM 8603 C C . GLY B 1 251 ? 7.197 5.260 -1.616 1.00 7.60 251 GLY B C 1
ATOM 8604 O O . GLY B 1 251 ? 6.396 4.364 -1.533 1.00 10.84 251 GLY B O 1
ATOM 8608 N N . LEU B 1 252 ? 7.021 6.482 -1.073 1.00 8.43 252 LEU B N 1
ATOM 8609 C CA . LEU B 1 252 ? 5.797 6.852 -0.368 1.00 6.84 252 LEU B CA 1
ATOM 8610 C C . LEU B 1 252 ? 4.610 6.797 -1.320 1.00 11.77 252 LEU B C 1
ATOM 8611 O O . LEU B 1 252 ? 4.770 7.166 -2.497 1.00 11.73 252 LEU B O 1
ATOM 8627 N N . THR B 1 253 ? 3.464 6.368 -0.856 1.00 7.79 253 THR B N 1
ATOM 8628 C CA . THR B 1 253 ? 2.270 6.329 -1.711 1.00 9.00 253 THR B CA 1
ATOM 8629 C C . THR B 1 253 ? 1.665 7.720 -1.755 1.00 13.51 253 THR B C 1
ATOM 8630 O O . THR B 1 253 ? 1.956 8.661 -1.010 1.00 9.17 253 THR B O 1
ATOM 8641 N N . TYR B 1 254 ? 0.723 7.870 -2.701 1.00 10.29 254 TYR B N 1
ATOM 8642 C CA . TYR B 1 254 ? -0.090 9.053 -2.782 1.00 10.65 254 TYR B CA 1
ATOM 8643 C C . TYR B 1 254 ? -0.801 9.356 -1.444 1.00 7.10 254 TYR B C 1
ATOM 8644 O O . TYR B 1 254 ? -0.751 10.483 -0.981 1.00 9.49 254 TYR B O 1
ATOM 8662 N N . ARG B 1 255 ? -1.439 8.345 -0.904 1.00 10.26 255 ARG B N 1
ATOM 8663 C CA . ARG B 1 255 ? -2.081 8.485 0.441 1.00 8.52 255 ARG B CA 1
ATOM 8664 C C . ARG B 1 255 ? -1.085 8.935 1.494 1.00 10.29 255 ARG B C 1
ATOM 8665 O O . ARG B 1 255 ? -1.400 9.846 2.295 1.00 10.01 255 ARG B O 1
ATOM 8686 N N . GLU B 1 256 ? 0.111 8.353 1.561 1.00 7.24 256 GLU B N 1
ATOM 8687 C CA . GLU B 1 256 ? 1.084 8.723 2.572 1.00 10.39 256 GLU B CA 1
ATOM 8688 C C . GLU B 1 256 ? 1.525 10.157 2.412 1.00 11.04 256 GLU B C 1
ATOM 8689 O O . GLU B 1 256 ? 1.682 10.898 3.377 1.00 9.51 256 GLU B O 1
ATOM 8701 N N . GLY B 1 257 ? 1.722 10.623 1.168 1.00 9.39 257 GLY B N 1
ATOM 8702 C CA . GLY B 1 257 ? 2.039 12.031 0.938 1.00 10.55 257 GLY B CA 1
ATOM 8703 C C . GLY B 1 257 ? 0.953 12.983 1.389 1.00 10.45 257 GLY B C 1
ATOM 8704 O O . GLY B 1 257 ? 1.270 14.027 1.996 1.00 11.60 257 GLY B O 1
ATOM 8708 N N . LEU B 1 258 ? -0.319 12.653 1.102 1.00 9.37 258 LEU B N 1
ATOM 8709 C CA . LEU B 1 258 ? -1.389 13.498 1.664 1.00 8.59 258 LEU B CA 1
ATOM 8710 C C . LEU B 1 258 ? -1.449 13.386 3.188 1.00 8.91 258 LEU B C 1
ATOM 8711 O O . LEU B 1 258 ? -1.768 14.415 3.826 1.00 9.88 258 LEU B O 1
ATOM 8727 N N . TYR B 1 259 ? -1.182 12.238 3.762 1.00 8.26 259 TYR B N 1
ATOM 8728 C CA . TYR B 1 259 ? -1.199 12.098 5.239 1.00 9.28 259 TYR B CA 1
ATOM 8729 C C . TYR B 1 259 ? -0.160 13.004 5.886 1.00 11.98 259 TYR B C 1
ATOM 8730 O O . TYR B 1 259 ? -0.452 13.764 6.836 1.00 11.76 259 TYR B O 1
ATOM 8748 N N . ILE B 1 260 ? 1.070 13.025 5.394 1.00 10.30 260 ILE B N 1
ATOM 8749 C CA . ILE B 1 260 ? 2.138 13.869 5.884 1.00 9.60 260 ILE B CA 1
ATOM 8750 C C . ILE B 1 260 ? 1.712 15.308 5.894 1.00 10.72 260 ILE B C 1
ATOM 8751 O O . ILE B 1 260 ? 1.830 15.995 6.895 1.00 9.63 260 ILE B O 1
ATOM 8767 N N . THR B 1 261 ? 1.191 15.786 4.770 1.00 10.09 261 THR B N 1
ATOM 8768 C CA . THR B 1 261 ? 0.875 17.218 4.618 1.00 9.23 261 THR B CA 1
ATOM 8769 C C . THR B 1 261 ? -0.395 17.624 5.348 1.00 11.23 261 THR B C 1
ATOM 8770 O O . THR B 1 261 ? -0.468 18.732 5.906 1.00 11.15 261 THR B O 1
ATOM 8781 N N . GLU B 1 262 ? -1.433 16.806 5.391 1.00 10.78 262 GLU B N 1
ATOM 8782 C CA . GLU B 1 262 ? -2.619 17.056 6.209 1.00 11.62 262 GLU B CA 1
ATOM 8783 C C . GLU B 1 262 ? -2.226 17.186 7.691 1.00 12.19 262 GLU B C 1
ATOM 8784 O O . GLU B 1 262 ? -2.747 18.014 8.400 1.00 12.96 262 GLU B O 1
ATOM 8796 N N . GLU B 1 263 ? -1.324 16.363 8.161 1.00 10.54 263 GLU B N 1
ATOM 8797 C CA . GLU B 1 263 ? -0.933 16.447 9.585 1.00 10.07 263 GLU B CA 1
ATOM 8798 C C . GLU B 1 263 ? -0.093 17.689 9.826 1.00 11.83 263 GLU B C 1
ATOM 8799 O O . GLU B 1 263 ? -0.200 18.354 10.872 1.00 13.74 263 GLU B O 1
ATOM 8811 N N . ILE B 1 264 ? 0.814 18.075 8.920 1.00 10.41 264 ILE B N 1
ATOM 8812 C CA . ILE B 1 264 ? 1.558 19.295 9.182 1.00 9.69 264 ILE B CA 1
ATOM 8813 C C . ILE B 1 264 ? 0.619 20.496 9.163 1.00 11.79 264 ILE B C 1
ATOM 8814 O O . ILE B 1 264 ? 0.785 21.415 9.983 1.00 13.68 264 ILE B O 1
ATOM 8830 N N . TYR B 1 265 ? -0.362 20.578 8.265 1.00 12.26 265 TYR B N 1
ATOM 8831 C CA . TYR B 1 265 ? -1.352 21.646 8.272 1.00 12.00 265 TYR B CA 1
ATOM 8832 C C . TYR B 1 265 ? -1.976 21.815 9.671 1.00 14.76 265 TYR B C 1
ATOM 8833 O O . TYR B 1 265 ? -2.061 22.932 10.198 1.00 13.54 265 TYR B O 1
ATOM 8851 N N . LYS B 1 266 ? -2.357 20.721 10.296 1.00 12.05 266 LYS B N 1
ATOM 8852 C CA . LYS B 1 266 ? -3.193 20.774 11.503 1.00 10.93 266 LYS B CA 1
ATOM 8853 C C . LYS B 1 266 ? -2.361 21.238 12.683 1.00 16.00 266 LYS B C 1
ATOM 8854 O O . LYS B 1 266 ? -2.961 21.645 13.689 1.00 17.90 266 LYS B O 1
ATOM 8873 N N . THR B 1 267 ? -1.040 21.177 12.643 1.00 11.79 267 THR B N 1
ATOM 8874 C CA . THR B 1 267 ? -0.197 21.753 13.672 1.00 14.68 267 THR B CA 1
ATOM 8875 C C . THR B 1 267 ? -0.419 23.269 13.702 1.00 18.74 267 THR B C 1
ATOM 8876 O O . THR B 1 267 ? -0.216 23.884 14.764 1.00 19.51 267 THR B O 1
ATOM 8887 N N . GLY B 1 268 ? -0.845 23.961 12.656 1.00 15.28 268 GLY B N 1
ATOM 8888 C CA . GLY B 1 268 ? -1.019 25.428 12.733 1.00 17.38 268 GLY B CA 1
ATOM 8889 C C . GLY B 1 268 ? 0.235 26.239 12.471 1.00 19.48 268 GLY B C 1
ATOM 8890 O O . GLY B 1 268 ? 0.243 27.475 12.431 1.00 23.27 268 GLY B O 1
ATOM 8894 N N . LEU B 1 269 ? 1.374 25.637 12.249 1.00 16.26 269 LEU B N 1
ATOM 8895 C CA . LEU B 1 269 ? 2.750 26.002 12.405 1.00 13.44 269 LEU B CA 1
ATOM 8896 C C . LEU B 1 269 ? 3.521 25.896 11.103 1.00 15.07 269 LEU B C 1
ATOM 8897 O O . LEU B 1 269 ? 4.704 26.238 11.115 1.00 16.89 269 LEU B O 1
ATOM 8913 N N . LEU B 1 270 ? 2.885 25.489 10.010 1.00 16.59 270 LEU B N 1
ATOM 8914 C CA . LEU B 1 270 ? 3.630 25.518 8.755 1.00 15.04 270 LEU B CA 1
ATOM 8915 C C . LEU B 1 270 ? 3.999 26.967 8.443 1.00 16.45 270 LEU B C 1
ATOM 8916 O O . LEU B 1 270 ? 3.142 27.837 8.468 1.00 15.15 270 LEU B O 1
ATOM 8932 N N . SER B 1 271 ? 5.278 27.163 8.163 1.00 13.93 271 SER B N 1
ATOM 8933 C CA . SER B 1 271 ? 5.767 28.546 7.980 1.00 14.32 271 SER B CA 1
ATOM 8934 C C . SER B 1 271 ? 6.462 28.722 6.651 1.00 13.04 271 SER B C 1
ATOM 8935 O O . SER B 1 271 ? 6.530 29.860 6.107 1.00 17.17 271 SER B O 1
ATOM 8943 N N . GLY B 1 272 ? 7.012 27.679 6.057 1.00 14.15 272 GLY B N 1
ATOM 8944 C CA . GLY B 1 272 ? 7.576 27.722 4.750 1.00 11.68 272 GLY B CA 1
ATOM 8945 C C . GLY B 1 272 ? 7.446 26.384 4.060 1.00 15.92 272 GLY B C 1
ATOM 8946 O O . GLY B 1 272 ? 7.466 25.359 4.771 1.00 15.90 272 GLY B O 1
ATOM 8950 N N . LEU B 1 273 ? 7.322 26.403 2.743 1.00 15.75 273 LEU B N 1
ATOM 8951 C CA . LEU B 1 273 ? 7.103 25.173 1.952 1.00 10.67 273 LEU B CA 1
ATOM 8952 C C . LEU B 1 273 ? 7.904 25.214 0.667 1.00 13.72 273 LEU B C 1
ATOM 8953 O O . LEU B 1 273 ? 7.902 26.300 0.051 1.00 20.34 273 LEU B O 1
ATOM 8969 N N . ASP B 1 274 ? 8.530 24.132 0.263 1.00 12.35 274 ASP B N 1
ATOM 8970 C CA . ASP B 1 274 ? 9.241 23.999 -0.985 1.00 11.04 274 ASP B CA 1
ATOM 8971 C C . ASP B 1 274 ? 8.593 22.846 -1.748 1.00 10.96 274 ASP B C 1
ATOM 8972 O O . ASP B 1 274 ? 8.447 21.768 -1.158 1.00 12.51 274 ASP B O 1
ATOM 8981 N N . ILE B 1 275 ? 8.239 23.041 -3.010 1.00 13.26 275 ILE B N 1
ATOM 8982 C CA . ILE B 1 275 ? 7.740 21.965 -3.865 1.00 12.72 275 ILE B CA 1
ATOM 8983 C C . ILE B 1 275 ? 8.788 21.858 -4.984 1.00 10.85 275 ILE B C 1
ATOM 8984 O O . ILE B 1 275 ? 8.753 22.789 -5.803 1.00 15.84 275 ILE B O 1
ATOM 9000 N N . MET B 1 276 ? 9.639 20.868 -4.948 1.00 10.01 276 MET B N 1
ATOM 9001 C CA . MET B 1 276 ? 10.864 20.784 -5.709 1.00 12.46 276 MET B CA 1
ATOM 9002 C C . MET B 1 276 ? 10.958 19.557 -6.597 1.00 10.65 276 MET B C 1
ATOM 9003 O O . MET B 1 276 ? 10.380 18.494 -6.333 1.00 11.77 276 MET B O 1
ATOM 9017 N N . GLU B 1 277 ? 11.759 19.703 -7.680 1.00 12.49 277 GLU B N 1
ATOM 9018 C CA . GLU B 1 277 ? 12.191 18.687 -8.619 1.00 11.13 277 GLU B CA 1
ATOM 9019 C C . GLU B 1 277 ? 11.117 18.182 -9.582 1.00 11.86 277 GLU B C 1
ATOM 9020 O O . GLU B 1 277 ? 11.285 17.185 -10.279 1.00 12.02 277 GLU B O 1
ATOM 9032 N N . VAL B 1 278 ? 10.006 18.879 -9.716 1.00 11.89 278 VAL B N 1
ATOM 9033 C CA . VAL B 1 278 ? 9.086 18.566 -10.823 1.00 12.49 278 VAL B CA 1
ATOM 9034 C C . VAL B 1 278 ? 9.775 18.926 -12.162 1.00 14.53 278 VAL B C 1
ATOM 9035 O O . VAL B 1 278 ? 10.132 20.090 -12.324 1.00 16.28 278 VAL B O 1
ATOM 9048 N N . ASN B 1 279 ? 9.929 17.942 -13.026 1.00 12.43 279 ASN B N 1
ATOM 9049 C CA . ASN B 1 279 ? 10.491 18.168 -14.367 1.00 11.23 279 ASN B CA 1
ATOM 9050 C C . ASN B 1 279 ? 9.542 17.604 -15.446 1.00 13.43 279 ASN B C 1
ATOM 9051 O O . ASN B 1 279 ? 9.758 16.452 -15.800 1.00 12.94 279 ASN B O 1
ATOM 9062 N N . PRO B 1 280 ? 8.669 18.460 -15.959 1.00 12.42 280 PRO B N 1
ATOM 9063 C CA . PRO B 1 280 ? 7.722 17.978 -16.973 1.00 18.09 280 PRO B CA 1
ATOM 9064 C C . PRO B 1 280 ? 8.418 17.404 -18.203 1.00 15.31 280 PRO B C 1
ATOM 9065 O O . PRO B 1 280 ? 7.893 16.414 -18.729 1.00 12.89 280 PRO B O 1
ATOM 9076 N N . SER B 1 281 ? 9.566 17.965 -18.587 1.00 14.40 281 SER B N 1
ATOM 9077 C CA . SER B 1 281 ? 10.221 17.506 -19.797 1.00 15.84 281 SER B CA 1
ATOM 9078 C C . SER B 1 281 ? 10.696 16.061 -19.720 1.00 15.84 281 SER B C 1
ATOM 9079 O O . SER B 1 281 ? 11.006 15.418 -20.722 1.00 16.23 281 SER B O 1
ATOM 9087 N N . LEU B 1 282 ? 10.758 15.462 -18.522 1.00 17.36 282 LEU B N 1
ATOM 9088 C CA . LEU B 1 282 ? 11.102 14.072 -18.380 1.00 16.73 282 LEU B CA 1
ATOM 9089 C C . LEU B 1 282 ? 9.923 13.115 -18.346 1.00 13.23 282 LEU B C 1
ATOM 9090 O O . LEU B 1 282 ? 10.160 11.895 -18.394 1.00 17.67 282 LEU B O 1
ATOM 9106 N N . GLY B 1 283 ? 8.675 13.577 -18.281 1.00 15.87 283 GLY B N 1
ATOM 9107 C CA . GLY B 1 283 ? 7.579 12.627 -18.422 1.00 17.35 283 GLY B CA 1
ATOM 9108 C C . GLY B 1 283 ? 7.612 11.902 -19.755 1.00 22.51 283 GLY B C 1
ATOM 9109 O O . GLY B 1 283 ? 7.927 12.547 -20.748 1.00 18.81 283 GLY B O 1
ATOM 9113 N N . LYS B 1 284 ? 7.316 10.618 -19.795 1.00 20.09 284 LYS B N 1
ATOM 9114 C CA . LYS B 1 284 ? 7.388 9.826 -21.013 1.00 21.28 284 LYS B CA 1
ATOM 9115 C C . LYS B 1 284 ? 6.176 10.130 -21.896 1.00 25.51 284 LYS B C 1
ATOM 9116 O O . LYS B 1 284 ? 6.270 9.988 -23.116 1.00 21.43 284 LYS B O 1
ATOM 9135 N N . THR B 1 285 ? 5.057 10.522 -21.299 1.00 18.12 285 THR B N 1
ATOM 9136 C CA . THR B 1 285 ? 3.850 10.848 -22.053 1.00 21.76 285 THR B CA 1
ATOM 9137 C C . THR B 1 285 ? 3.217 12.081 -21.430 1.00 23.09 285 THR B C 1
ATOM 9138 O O . THR B 1 285 ? 3.584 12.386 -20.304 1.00 18.70 285 THR B O 1
ATOM 9149 N N . PRO B 1 286 ? 2.295 12.760 -22.084 1.00 16.33 286 PRO B N 1
ATOM 9150 C CA . PRO B 1 286 ? 1.567 13.805 -21.401 1.00 15.09 286 PRO B CA 1
ATOM 9151 C C . PRO B 1 286 ? 0.884 13.348 -20.114 1.00 17.26 286 PRO B C 1
ATOM 9152 O O . PRO B 1 286 ? 0.807 14.227 -19.249 1.00 20.78 286 PRO B O 1
ATOM 9163 N N . GLU B 1 287 ? 0.411 12.117 -19.992 1.00 17.14 287 GLU B N 1
ATOM 9164 C CA . GLU B 1 287 ? -0.255 11.702 -18.749 1.00 19.27 287 GLU B CA 1
ATOM 9165 C C . GLU B 1 287 ? 0.766 11.588 -17.602 1.00 22.34 287 GLU B C 1
ATOM 9166 O O . GLU B 1 287 ? 0.377 11.823 -16.436 1.00 15.78 287 GLU B O 1
ATOM 9178 N N . GLU B 1 288 ? 2.023 11.218 -17.819 1.00 16.33 288 GLU B N 1
ATOM 9179 C CA . GLU B 1 288 ? 3.052 11.229 -16.776 1.00 13.19 288 GLU B CA 1
ATOM 9180 C C . GLU B 1 288 ? 3.265 12.624 -16.238 1.00 17.13 288 GLU B C 1
ATOM 9181 O O . GLU B 1 288 ? 3.470 12.819 -15.031 1.00 16.81 288 GLU B O 1
ATOM 9193 N N . VAL B 1 289 ? 3.208 13.680 -17.031 1.00 15.67 289 VAL B N 1
ATOM 9194 C CA . VAL B 1 289 ? 3.257 15.063 -16.668 1.00 12.98 289 VAL B CA 1
ATOM 9195 C C . VAL B 1 289 ? 2.041 15.443 -15.839 1.00 16.70 289 VAL B C 1
ATOM 9196 O O . VAL B 1 289 ? 2.226 16.031 -14.766 1.00 14.20 289 VAL B O 1
ATOM 9209 N N . THR B 1 290 ? 0.818 15.209 -16.302 1.00 15.75 290 THR B N 1
ATOM 9210 C CA . THR B 1 290 ? -0.358 15.585 -15.527 1.00 18.21 290 THR B CA 1
ATOM 9211 C C . THR B 1 290 ? -0.401 14.799 -14.225 1.00 11.65 290 THR B C 1
ATOM 9212 O O . THR B 1 290 ? -0.822 15.362 -13.222 1.00 15.39 290 THR B O 1
ATOM 9223 N N . ARG B 1 291 ? -0.004 13.569 -14.216 1.00 12.61 291 ARG B N 1
ATOM 9224 C CA . ARG B 1 291 ? 0.007 12.785 -12.986 1.00 11.86 291 ARG B CA 1
ATOM 9225 C C . ARG B 1 291 ? 0.954 13.424 -11.991 1.00 14.09 291 ARG B C 1
ATOM 9226 O O . ARG B 1 291 ? 0.553 13.600 -10.841 1.00 13.24 291 ARG B O 1
ATOM 9247 N N . THR B 1 292 ? 2.165 13.752 -12.426 1.00 14.08 292 THR B N 1
ATOM 9248 C CA . THR B 1 292 ? 3.161 14.356 -11.540 1.00 10.62 292 THR B CA 1
ATOM 9249 C C . THR B 1 292 ? 2.718 15.697 -11.017 1.00 17.38 292 THR B C 1
ATOM 9250 O O . THR B 1 292 ? 2.723 15.954 -9.803 1.00 16.48 292 THR B O 1
ATOM 9261 N N . VAL B 1 293 ? 2.288 16.597 -11.888 1.00 11.34 293 VAL B N 1
ATOM 9262 C CA . VAL B 1 293 ? 1.851 17.921 -11.522 1.00 13.93 293 VAL B CA 1
ATOM 9263 C C . VAL B 1 293 ? 0.625 17.882 -10.626 1.00 13.38 293 VAL B C 1
ATOM 9264 O O . VAL B 1 293 ? 0.584 18.626 -9.633 1.00 13.17 293 VAL B O 1
ATOM 9277 N N . ASN B 1 294 ? -0.348 17.055 -10.970 1.00 15.11 294 ASN B N 1
ATOM 9278 C CA . ASN B 1 294 ? -1.603 17.029 -10.202 1.00 13.87 294 ASN B CA 1
ATOM 9279 C C . ASN B 1 294 ? -1.293 16.458 -8.808 1.00 14.30 294 ASN B C 1
ATOM 9280 O O . ASN B 1 294 ? -1.913 16.983 -7.862 1.00 15.68 294 ASN B O 1
ATOM 9291 N N . THR B 1 295 ? -0.403 15.511 -8.692 1.00 12.80 295 THR B N 1
ATOM 9292 C CA . THR B 1 295 ? 0.027 14.998 -7.377 1.00 13.73 295 THR B CA 1
ATOM 9293 C C . THR B 1 295 ? 0.719 16.095 -6.587 1.00 14.27 295 THR B C 1
ATOM 9294 O O . THR B 1 295 ? 0.369 16.284 -5.402 1.00 13.47 295 THR B O 1
ATOM 9305 N N . ALA B 1 296 ? 1.668 16.834 -7.171 1.00 11.56 296 ALA B N 1
ATOM 9306 C CA . ALA B 1 296 ? 2.273 17.975 -6.484 1.00 9.31 296 ALA B CA 1
ATOM 9307 C C . ALA B 1 296 ? 1.256 19.037 -6.059 1.00 10.26 296 ALA B C 1
ATOM 9308 O O . ALA B 1 296 ? 1.365 19.597 -4.940 1.00 14.78 296 ALA B O 1
ATOM 9315 N N . VAL B 1 297 ? 0.253 19.346 -6.892 1.00 12.92 297 VAL B N 1
ATOM 9316 C CA . VAL B 1 297 ? -0.803 20.299 -6.534 1.00 15.78 297 VAL B CA 1
ATOM 9317 C C . VAL B 1 297 ? -1.566 19.740 -5.326 1.00 12.48 297 VAL B C 1
ATOM 9318 O O . VAL B 1 297 ? -1.783 20.524 -4.365 1.00 13.98 297 VAL B O 1
ATOM 9331 N N . ALA B 1 298 ? -1.943 18.483 -5.334 1.00 11.80 298 ALA B N 1
ATOM 9332 C CA . ALA B 1 298 ? -2.733 17.931 -4.232 1.00 10.95 298 ALA B CA 1
ATOM 9333 C C . ALA B 1 298 ? -1.978 17.998 -2.902 1.00 13.69 298 ALA B C 1
ATOM 9334 O O . ALA B 1 298 ? -2.557 18.325 -1.844 1.00 14.61 298 ALA B O 1
ATOM 9341 N N . ILE B 1 299 ? -0.697 17.698 -2.889 1.00 12.03 299 ILE B N 1
ATOM 9342 C CA . ILE B 1 299 ? 0.196 17.726 -1.719 1.00 13.39 299 ILE B CA 1
ATOM 9343 C C . ILE B 1 299 ? 0.214 19.120 -1.194 1.00 10.09 299 ILE B C 1
ATOM 9344 O O . ILE B 1 299 ? 0.105 19.470 0.001 1.00 14.35 299 ILE B O 1
ATOM 9360 N N . THR B 1 300 ? 0.336 20.082 -2.128 1.00 15.14 300 THR B N 1
ATOM 9361 C CA . THR B 1 300 ? 0.405 21.491 -1.787 1.00 17.83 300 THR B CA 1
ATOM 9362 C C . THR B 1 300 ? -0.915 21.930 -1.158 1.00 11.67 300 THR B C 1
ATOM 9363 O O . THR B 1 300 ? -0.915 22.605 -0.131 1.00 12.10 300 THR B O 1
ATOM 9374 N N . LEU B 1 301 ? -2.058 21.570 -1.776 1.00 12.29 301 LEU B N 1
ATOM 9375 C CA . LEU B 1 301 ? -3.352 22.016 -1.260 1.00 10.01 301 LEU B CA 1
ATOM 9376 C C . LEU B 1 301 ? -3.596 21.483 0.159 1.00 11.96 301 LEU B C 1
ATOM 9377 O O . LEU B 1 301 ? -4.177 22.145 1.048 1.00 13.65 301 LEU B O 1
ATOM 9393 N N . ALA B 1 302 ? -3.104 20.269 0.426 1.00 12.20 302 ALA B N 1
ATOM 9394 C CA . ALA B 1 302 ? -3.206 19.657 1.763 1.00 10.10 302 ALA B CA 1
ATOM 9395 C C . ALA B 1 302 ? -2.436 20.419 2.796 1.00 9.70 302 ALA B C 1
ATOM 9396 O O . ALA B 1 302 ? -2.833 20.577 3.990 1.00 10.95 302 ALA B O 1
ATOM 9403 N N . CYS B 1 303 ? -1.282 20.976 2.394 1.00 12.83 303 CYS B N 1
ATOM 9404 C CA . CYS B 1 303 ? -0.514 21.831 3.273 1.00 14.09 303 CYS B CA 1
ATOM 9405 C C . CYS B 1 303 ? -1.289 23.086 3.716 1.00 12.76 303 CYS B C 1
ATOM 9406 O O . CYS B 1 303 ? -0.861 23.620 4.742 1.00 13.21 303 CYS B O 1
ATOM 9413 N N . PHE B 1 304 ? -2.327 23.506 3.040 1.00 12.92 304 PHE B N 1
ATOM 9414 C CA . PHE B 1 304 ? -3.080 24.712 3.377 1.00 12.59 304 PHE B CA 1
ATOM 9415 C C . PHE B 1 304 ? -4.548 24.404 3.648 1.00 15.37 304 PHE B C 1
ATOM 9416 O O . PHE B 1 304 ? -5.403 25.273 3.539 1.00 16.27 304 PHE B O 1
ATOM 9433 N N . GLY B 1 305 ? -4.837 23.146 3.998 1.00 17.08 305 GLY B N 1
ATOM 9434 C CA . GLY B 1 305 ? -6.056 22.799 4.688 1.00 13.38 305 GLY B CA 1
ATOM 9435 C C . GLY B 1 305 ? -7.043 21.948 3.952 1.00 15.63 305 GLY B C 1
ATOM 9436 O O . GLY B 1 305 ? -8.125 21.592 4.475 1.00 13.76 305 GLY B O 1
ATOM 9440 N N . LEU B 1 306 ? -6.774 21.555 2.694 1.00 12.66 306 LEU B N 1
ATOM 9441 C CA . LEU B 1 306 ? -7.676 20.648 2.014 1.00 11.35 306 LEU B CA 1
ATOM 9442 C C . LEU B 1 306 ? -7.541 19.282 2.713 1.00 12.53 306 LEU B C 1
ATOM 9443 O O . LEU B 1 306 ? -6.470 18.700 2.815 1.00 13.34 306 LEU B O 1
ATOM 9459 N N . ALA B 1 307 ? -8.686 18.812 3.161 1.00 12.95 307 ALA B N 1
ATOM 9460 C CA . ALA B 1 307 ? -8.780 17.585 3.929 1.00 9.27 307 ALA B CA 1
ATOM 9461 C C . ALA B 1 307 ? -9.626 16.537 3.267 1.00 10.66 307 ALA B C 1
ATOM 9462 O O . ALA B 1 307 ? -10.700 16.907 2.728 1.00 12.63 307 ALA B O 1
ATOM 9469 N N . ARG B 1 308 ? -9.223 15.269 3.266 1.00 9.57 308 ARG B N 1
ATOM 9470 C CA . ARG B 1 308 ? -9.949 14.210 2.635 1.00 10.02 308 ARG B CA 1
ATOM 9471 C C . ARG B 1 308 ? -11.279 13.954 3.317 1.00 12.34 308 ARG B C 1
ATOM 9472 O O . ARG B 1 308 ? -12.198 13.462 2.656 1.00 11.34 308 ARG B O 1
ATOM 9493 N N . GLU B 1 309 ? -11.417 14.269 4.620 1.00 13.41 309 GLU B N 1
ATOM 9494 C CA . GLU B 1 309 ? -12.702 14.090 5.279 1.00 11.07 309 GLU B CA 1
ATOM 9495 C C . GLU B 1 309 ? -13.759 15.099 4.805 1.00 9.13 309 GLU B C 1
ATOM 9496 O O . GLU B 1 309 ? -14.958 14.933 5.036 1.00 11.02 309 GLU B O 1
ATOM 9508 N N . GLY B 1 310 ? -13.300 16.171 4.144 1.00 10.58 310 GLY B N 1
ATOM 9509 C CA . GLY B 1 310 ? -14.107 17.289 3.700 1.00 12.22 310 GLY B CA 1
ATOM 9510 C C . GLY B 1 310 ? -13.810 18.584 4.392 1.00 12.32 310 GLY B C 1
ATOM 9511 O O . GLY B 1 310 ? -13.039 18.640 5.340 1.00 13.19 310 GLY B O 1
ATOM 9515 N N . ASN B 1 311 ? -14.382 19.657 3.876 1.00 15.57 311 ASN B N 1
ATOM 9516 C CA . ASN B 1 311 ? -14.163 21.036 4.260 1.00 16.92 311 ASN B CA 1
ATOM 9517 C C . ASN B 1 311 ? -15.460 21.819 4.150 1.00 16.90 311 ASN B C 1
ATOM 9518 O O . ASN B 1 311 ? -16.209 21.523 3.213 1.00 18.00 311 ASN B O 1
ATOM 9529 N N . HIS B 1 312 ? -15.763 22.753 5.044 1.00 21.54 312 HIS B N 1
ATOM 9530 C CA . HIS B 1 312 ? -16.940 23.619 4.871 1.00 16.94 312 HIS B CA 1
ATOM 9531 C C . HIS B 1 312 ? -16.613 25.008 5.420 1.00 19.33 312 HIS B C 1
ATOM 9532 O O . HIS B 1 312 ? -15.772 25.160 6.287 1.00 18.55 312 HIS B O 1
ATOM 9546 N N . LYS B 1 313 ? -17.305 26.017 4.872 1.00 24.67 313 LYS B N 1
ATOM 9547 C CA . LYS B 1 313 ? -17.074 27.351 5.449 1.00 28.33 313 LYS B CA 1
ATOM 9548 C C . LYS B 1 313 ? -18.054 27.576 6.590 1.00 24.17 313 LYS B C 1
ATOM 9549 O O . LYS B 1 313 ? -19.016 26.828 6.802 1.00 24.33 313 LYS B O 1
#

Secondary structure (DSSP, 8-state):
--EEEEEEE---TTSS-GGGGGHHHHHHHTTHHHHHHHTT-EEEEEEE--PPP-S----BTTB-SHHHHHHHHHHHHHHHHHHHHTT-EEEEEES-GGGHHHHHHHHHHH-TT-EEEEESSS-----TTT-SS--GGG-HHHHHBGGGTTTS---TT-TT----B-GGGEEEEEE----HHHHHHHHHHT-EEEEHHHHHHH-HHHHHHHHHHHHHSSS---EEEEEEGGGB-TTT--SBSS--SS-B-HHHHHHHHHHHHHHS-EEEEEEE-B-GGG-SSHHHHHHHHHHHHHHHHHHTT--TT----SS---/---EEEEE----TTSS-GGGGGHHHHHHHTTHHHHHHHTT--EEEEEE------S----BTTB-SHHHHHHHHHHHHHHHHHHHHTT-EEEEE-S-TTHHHHHHHHHHHH-TT-EEEEESSS-----TTT-SS--GGG-HHHHHBGGGGGGS---TT-TT----B-GGGEEEES-----HHHHHHHHHHT-EEE-HHHHHHHHHHHHHHHHHHHHHSSS---EEEEEEGGGB-TTT--SSSS--SS-B-HHHHHHHHHHHHHHS-EEEEEEE---GGG-SSHHHHHHHHHHHHHHHHHHTT--TT----

InterPro domains:
  IPR006035 Ureohydrolase [PF00491] (7-301)
  IPR006035 Ureohydrolase [PIRSF036979] (4-282)
  IPR006035 Ureohydrolase [PR00116] (97-112)
  IPR006035 Ureohydrolase [PR00116] (120-147)
  IPR006035 Ureohydrolase [PR00116] (177-195)
  IPR006035 Ureohydrolase [PR00116] (227-256)
  IPR006035 Ureohydrolase [PR00116] (262-276)
  IPR006035 Ureohydrolase [PS51409] (1-311)
  IPR006035 Ureohydrolase [PTHR43782] (3-312)
  IPR014033 Arginase [TIGR01229] (10-307)
  IPR020855 Ureohydrolase, manganese-binding site [PS01053] (230-251)
  IPR023696 Ureohydrolase domain superfamily [SSF52768] (7-308)

Organism: Homo sapiens (NCBI:txid9606)

Radius of gyration: 38.09 Å; Cα contacts (8 Å, |Δi|>4): 1363; chains: 2; bounding box: 105×63×81 Å

Sequence (623 aa):
SRTIGIIGAPFSKGQPRGGVEEGPTVLRKAGLLEKLKEQECDVKDYGDLPFADIPNDSPFQIVKNPRSVGKASEQLAGKVAEVKKNGRISLVLGGDHSLAIGSISGHARVHPDLGVIWVDAHTDINTPLTTTSGNLHGQPVSFLLKELKGKIPDVPGFSWVTPCISAKDIVYIGLRDVDPGEHYILKTLGIKYFSMTEVDRLGIGKVMEETLSYLLGRKKRPIHLSFDVDGLDPSFTPATGTPVVGGLTYREGLYITEEIYKTGLLSGLDIMEVNPSLGKTPEEVTRTVNTAVAITLACFGLAREGNHKPIDYLSRTIGIIGAPFSKGQPRGGVEEGPTVLRKAGLLEKLKEQECDVKDYGDLPFADIPNDSPFQIVKNPRSVGKASEQLAGKVAEVKKNGRISLVLGGDHSLAIGSISGHARVHPDLGVIWVDAHTDINTPLTTTSGNLHGQPVSFLLKELKGKIPDVPGFSWVTPCISAKDIVYIGLRDVDPGEHYILKTLGIKYFSMTEVDRLGIGKVMEETLSYLLGRKKRPIHLSFDVDGLDPSFTPATGTPVVGGLTYREGLYITEEIYKTGLLSGLDIMEVNPSLGKTPEEVTRTVNTAVAITLACFGLAREGNHK

B-factor: mean 20.35, std 11.9, range [4.64, 108.2]

Nearest PDB structures (foldseek):
  3e6v-assembly1_A  TM=1.002E+00  e=2.333E-59  Homo sapiens
  1hqg-assembly1_A  TM=9.964E-01  e=6.458E-54  Rattus norvegicus
  1t4t-assembly1_B  TM=9.974E-01  e=1.136E-53  Rattus norvegicus
  1p8n-assembly1_C  TM=9.965E-01  e=1.686E-53  Rattus norvegicus
  1p8m-assembly1_C  TM=9.971E-01  e=4.927E-53  Rattus norvegicus

CATH classification: 3.40.800.10

Solvent-accessible surface area: 25454 Å² total; per-residue (Å²): 123,81,32,0,0,0,0,0,0,39,12,3,91,0,7,86,78,40,11,1,63,75,0,1,55,37,1,52,165,29,15,1,21,97,72,0,118,141,34,80,12,61,12,96,67,74,28,71,16,109,42,91,121,52,118,131,20,80,85,40,122,66,0,79,44,0,79,14,1,0,115,2,0,67,38,0,0,30,73,0,7,86,0,18,155,73,62,50,9,0,0,0,0,0,0,0,0,0,1,0,0,0,0,0,9,0,0,8,133,45,54,102,73,2,0,0,0,0,0,0,0,25,0,7,0,9,6,0,102,55,11,121,59,0,19,0,30,20,0,0,0,0,6,0,0,109,81,13,148,69,120,37,35,140,6,46,30,12,122,54,24,103,32,25,3,15,5,137,19,0,0,0,0,0,4,52,61,46,56,119,28,7,89,149,11,3,122,77,48,54,6,64,52,4,20,22,78,31,5,117,159,65,31,26,34,89,0,2,111,47,0,25,71,88,2,9,58,213,92,144,18,21,0,0,0,0,1,5,2,5,0,1,26,27,58,58,1,19,0,4,20,48,67,27,123,50,10,0,57,77,181,35,0,16,65,0,0,18,37,0,64,128,41,34,36,5,9,0,0,0,0,1,7,1,0,17,82,57,17,178,70,112,91,27,34,71,75,0,5,86,5,1,6,18,1,1,14,2,1,1,7,79,34,128,174,40,94,148,135,139,116,113,142,203,116,129,19,0,0,0,0,0,0,41,10,9,64,1,10,86,78,40,20,0,83,68,0,1,79,4,0,50,142,27,15,0,31,112,69,0,105,130,28,79,10,53,9,105,66,60,25,72,15,103,46,92,101,47,123,127,22,58,81,37,115,89,0,80,50,0,76,8,1,0,101,2,0,69,43,0,0,36,63,0,5,76,0,17,154,68,60,54,11,0,0,0,0,0,0,0,1,0,1,0,0,0,1,0,8,0,0,7,134,46,55,102,78,5,0,0,0,0,0,0,0,25,0,8,0,11,5,2,102,56,11,123,64,0,20,0,29,18,0,0,0,0,8,0,0,121,83,10,138,68,119,34,37,139,6,51,30,13,118,48,24,94,23,25,4,18,6,122,16,1,0,0,0,0,3,51,66,44,59,117,30,7,91,150,14,4,124,83,45,52,5,56,59,6,20,22,78,31,4,118,158,62,32,25,34,94,0,3,117,48,0,27,70,83,4,29,61,218,160,165,33,20,0,0,0,0,2,4,2,6,0,2,26,30,62,58,0,22,0,6,21,51,70,26,125,50,11,0,56,83,182,36,0,16,64,0,0,26,41,0,73,151,39,43,41,11,10,0,1,0,1,0,9,0,2,10,77,66,18,163,64,111,93,17,28,71,79,0,4,79,7,2,4,19,4,0,14,2,1,3,7,74,29,124,175,40,96,178,211

GO terms:
  GO:0005576 extracellular region (C, IDA)
  GO:0042130 negative regulation of T cell proliferation (P, IDA)
  GO:0005737 cytoplasm (C, EXP)
  GO:0004053 arginase activity (F, EXP)
  GO:0060336 negative regulation of type II interferon-mediated signaling pathway (P, IMP)
  GO:0005515 protein binding (F, IPI)
  GO:0005737 cytoplasm (C, TAS)
  GO:0004053 arginase activity (F, TAS)
  GO:0006527 L-arginine catabolic process (P, TAS)
  GO:0006527 L-arginine catabolic process (P, IMP)
  GO:0035578 azurophil granule lumen (C, TAS)
  GO:0035580 specific granule lumen (C, TAS)
  GO:0005576 extracellular region (C, TAS)
  GO:0005829 cytosol (C, TAS)
  GO:0070947 neutrophil-mediated killing of fungus (P, IMP)
  GO:0005634 nucleus (C, HDA)

Foldseek 3Di:
DAEEEEEEQLAAFLADDNQQSCQVVVLVVVPLVVVLVVPVYDYDYPDYDDQDDDPPQCDDVLAGSQQSLLQSLCVLLCVLLVVVVVVHFYEYGDDAQSNVLNNVNSLCVNFLLEAEEEQAQEPLPDACVRDDNNRNSSHSLLLQEPVNVVVHPDTHSHPVGDRRDHLLRYEYEQYDDYDPVRVVVCVVRVHHYQYLVNCVVPPLVVVLVVVCCSNDVVHDGAYAYEHELLQAALVQAVQFDDHDHPHDHLVSLLVNLLSQLVVVRHRYYYQHGRRQVRDPDVVSNVSNSVSSSSSVSSNNPQDPVDDDDPDDPD/DAEEEEEEELAAFLAPDRQQSCQVVVLVVVPLVVLLVVAPYHYDYPDYDDQDDDPPQDADVLATSQQSLLVSLVVLLCVLLVVVVVVHAYEYGDDAQSNVLNNVNNLCVVFLLEAEEEQAQEPLPDECVRDPNNRNSSHSLVLQEPVNVVVHDDTHSNPPGDRRDYLQRYEYEQYDDYDVVRVVCCVVRVHHYCYLVNCVVPPLVVVLVVVCCSNPVPHQGAYEYEHELLQAACVQQVQFDDHDHDHDHLVSLLVNLLSLLVSVHHRYYYYHGRRLVPQPDVVSNCSNSVSSSSSVSSNNPQDPVDDDD